Protein 7SQV (pdb70)

Secondary structure (DSSP, 8-state):
-HHHHHHHHHHHHHTTSS-GGG-EEEEE-TTTS--SS-EEEEEEEEEETTEEEEEEEEEEB-TTPPPP--EEEE-SSSEEEE---GGGG--HHHHHHHHHHHHHHHS-GGG-EEEEEEE--B-S---TT-HHHHHHHHHHHHHHHHHHHHHHHHHHHT-----GGGGTTSEEEEEEEE--SS--EE-SSS-EE--SEEEEEEEEEE-TTT--EEEEEEEEEEEEEEEEE-----TTS-PPPEETTEE--TT--EEEEEEEEEEEESS-S---HHHHHHHHHHHHHHHTSSSTTHHHHHHHTTS-SSTT-GGGHHHHH-TT--SPPP-TTS-HHHHHHHHTTTB-S-BEEEEEEESSSTTHHHHTHHHHTS--B-----SSS--B-HHHHHHHHHHHHHTTT-HHHHS-TT---EEEEEEEEEEEEEE-TTSSEEEGGG-SHHHHHHHS-HHHHHHHHHHHH-SSS-HHHHHHHHHHHHHHHHTT--EEEEEEEEEEE-HHHHHHHHHHHHHTT--BEESS---/--TTHHHHS--SS-S----/---S-STTGGG-B----GGGBPPP-/--TT--

Foldseek 3Di:
DQLVLLVVLLQVVLVPDPCNPFKDKFWDDVVPFPDDFTKIKIKGWDDDDHAIEMEIEIEGECAPHDFDAWDWDADPVGIDTFDDGDVVRCDVRVVVRVLVRVQVRQPHPVRHYYDYQAYAYAHDGDDNPPSVLSVLVVLLGVQSRVQVVCVVCCVRVVPDDDAPVVCQPWAKAKEKDADDDDAADAASNGAHDAFRMKMWIKIWDADDPVRDTDIGTWKMWGWAKAKAFAADDPPVVDDADADVNHGAANQAGIEMEIETTDMDTDPDSHDALLNVVVNVLRVVVVCPPPVVRCVSQLVQLLVWADLSHPQLCVCSSPVVDDARDRCNPDDSVVVVVVCRRHYDPDYFYKYKAFPHHSCNSRVVLQVQLQAFFDPDDDDPDTDGDDSVVVVQVSLCRRLVRQLPVLDPPRDGWKHFQQEKAWWWWFADPVGDIHIPVSDGLSSCSSPHDVVLSVLLNCLSDPPPDHRSRSSVSVVVSSCVVVVNGIDTHGMIGMMTTDVSSSVSSNVSNVVSNDDYHYDHDDD/DDDDDPVVVVPDDDDDDPPVDDDDD/DVVCVCVVVDDDDDPDDDD/DVVPPD

Sequence (573 aa):
EQVLNLRRLMEKYLEDTRFKDDFIFVAVDPNQYSVPYPTLVVMSGAKVGDHNHFFGYVLPLVAGLAPLPRREEQGPHGNILVPRTWVDNLNGTFINEVMAAMYAAIGGKSNGTARIAGLAVVTNEITAESAHLATTLLSAADNAIQTAIEIRLGDKLGLPQFNLGMMASDQPISSVQYNTSGMQDSDIVGNPVRSDITVTISNRIRQAMSDYDSQQRLVATTGYIDLTYSPQNPTFNQGPVLVNGYPVPPTVQYQPRYVMTSAYPLELDAFTPNTFVLGLIGTIATLNSGMAWAQSLISNAARGIGPHNPGALAMVLDPEVTAPLDLSTQTNEQIYKFLQQVLYPSLLISIDVPEEGEYSWLLRMIPAAEKIYTGKVEGEVREISEGYKALYRAFDDVTLGCFSKKYQYGLPLVYATGNRIPLGHYNHQDGHRHDIRDMDDLYMMNITNPDTVEAWEDSFDRTDMTMSQRVVARHEIIDRVLSGSWEQTGWAMRYDFDPLALQALIEAAADAGFTIRPENIQHAVRGNMAARARGLGNISGNIYARSDTMRTINRTLSRRISRNTGSGAFNLF

Nearest PDB structures (foldseek):
  7sqv-assembly1_C  TM=1.042E+00  e=4.120E-02  Escherichia phage vB_EcoM_Goslar
  7squ-assembly1_B  TM=1.040E+00  e=6.552E-02  Escherichia phage vB_EcoM_Goslar
  7sqv-assembly1_B  TM=1.056E+00  e=2.662E-01  Escherichia phage vB_EcoM_Goslar
  7squ-assembly1_A  TM=1.006E+00  e=3.663E-01  Escherichia phage vB_EcoM_Goslar
  7sqt-assembly1_A  TM=1.006E+00  e=3.663E-01  Escherichia phage vB_EcoM_Goslar

InterPro domains:
  IPR058043 Chimallin [PF25677] (16-620)

GO terms:
  GO:0030430 host cell cytoplasm (C, EXP)

Organism: Escherichia phage vB_EcoM_Goslar (NCBI:txid2502409)

Solvent-accessible surface area: 27595 Å² total; per-residue (Å²): 154,21,23,104,34,1,80,143,32,1,68,144,75,1,112,109,57,205,32,81,136,60,15,70,20,16,43,1,54,65,147,122,54,76,12,57,12,44,0,0,0,0,0,3,35,23,126,28,75,138,87,47,34,32,6,0,3,0,0,0,5,4,26,87,86,84,113,41,109,123,136,115,70,141,20,105,169,34,86,48,94,14,10,60,8,32,11,34,49,13,84,40,76,3,16,100,42,0,50,49,5,0,37,73,47,23,61,22,144,116,81,4,50,4,106,15,9,0,7,8,15,2,35,58,116,3,60,72,154,25,62,155,32,3,33,33,6,0,8,14,0,1,13,0,0,41,0,20,9,23,100,111,6,13,130,139,70,62,61,74,64,10,35,8,37,31,7,85,94,36,39,4,10,3,44,8,111,61,66,46,71,35,138,42,43,69,63,35,25,36,21,18,19,6,21,14,1,34,0,33,1,6,2,58,29,140,78,113,184,50,99,153,100,64,103,24,126,1,1,3,2,0,0,5,19,22,15,12,40,0,33,39,64,110,113,143,148,104,58,107,31,109,21,86,52,164,102,24,56,122,61,1,50,9,0,0,23,1,0,6,18,33,17,68,12,60,75,14,23,8,4,7,18,10,5,11,1,2,4,5,2,2,0,3,1,3,1,28,17,60,69,8,14,6,54,9,12,20,43,18,0,70,144,6,126,21,57,33,2,2,0,0,4,10,53,48,69,45,118,148,55,122,61,47,88,68,8,55,121,80,75,88,108,79,9,78,114,38,8,88,66,2,12,2,58,9,3,1,6,1,5,5,0,35,27,27,18,48,37,11,28,5,25,66,32,2,18,54,1,68,116,30,83,32,87,119,127,79,87,159,123,131,68,21,6,116,14,0,66,41,6,18,134,15,7,28,79,0,0,99,25,18,0,54,162,89,16,125,104,11,71,46,4,5,62,51,38,33,10,46,10,17,32,8,19,25,125,53,174,67,70,75,103,16,4,5,28,10,12,10,7,19,33,0,14,27,97,32,81,109,108,8,19,87,49,17,14,34,2,45,25,101,127,107,33,71,89,24,42,23,9,36,28,4,34,104,7,6,52,142,40,30,101,40,86,45,97,34,21,2,8,0,21,15,22,3,11,13,20,116,3,5,59,12,2,3,76,0,0,21,89,29,65,8,46,2,95,34,103,76,48,149,219,158,128,90,21,43,90,48,3,57,88,59,18,4,23,102,28,34,41,98,0,47,30,152,112,194,94,3,143,77,7,33,174,77,23,67,24,64,12,38,106,84,134,70,168,85,22,38,133,44,68

Radius of gyration: 25.03 Å; Cα contacts (8 Å, |Δi|>4): 988; chains: 4; bounding box: 60×62×72 Å

B-factor: mean 77.86, std 14.07, range [59.86, 143.79]

Structure (mmCIF, N/CA/C/O backbone):
data_7SQV
#
_entry.id   7SQV
#
_cell.length_a   1.00
_cell.length_b   1.00
_cell.length_c   1.00
_cell.angle_alpha   90.00
_cell.angle_beta   90.00
_cell.angle_gamma   90.00
#
_symmetry.space_group_name_H-M   'P 1'
#
loop_
_entity.id
_entity.type
_entity.pdbx_description
1 polymer Chimallin
2 water water
#
loop_
_atom_site.group_PDB
_atom_site.id
_atom_site.type_symbol
_atom_site.label_atom_id
_atom_site.label_alt_id
_atom_site.label_comp_id
_atom_site.label_asym_id
_atom_site.label_entity_id
_atom_site.label_seq_id
_atom_site.pdbx_PDB_ins_code
_atom_site.Cartn_x
_atom_site.Cartn_y
_atom_site.Cartn_z
_atom_site.occupancy
_atom_site.B_iso_or_equiv
_atom_site.auth_seq_id
_atom_site.auth_comp_id
_atom_site.auth_asym_id
_atom_site.auth_atom_id
_atom_site.pdbx_PDB_model_num
ATOM 1 N N . GLU A 1 67 ? 241.501 210.273 257.722 1.00 83.31 64 GLU A N 1
ATOM 2 C CA . GLU A 1 67 ? 240.842 211.188 258.646 1.00 83.31 64 GLU A CA 1
ATOM 3 C C . GLU A 1 67 ? 239.453 211.563 258.142 1.00 83.31 64 GLU A C 1
ATOM 4 O O . GLU A 1 67 ? 238.761 212.380 258.749 1.00 83.31 64 GLU A O 1
ATOM 10 N N . GLN A 1 68 ? 239.051 210.957 257.024 1.00 77.29 65 GLN A N 1
ATOM 11 C CA . GLN A 1 68 ? 237.754 211.267 256.432 1.00 77.29 65 GLN A CA 1
ATOM 12 C C . GLN A 1 68 ? 236.607 210.670 257.238 1.00 77.29 65 GLN A C 1
ATOM 13 O O . GLN A 1 68 ? 235.547 211.293 257.365 1.00 77.29 65 GLN A O 1
ATOM 19 N N . VAL A 1 69 ? 236.795 209.464 257.778 1.00 73.25 66 VAL A N 1
ATOM 20 C CA . VAL A 1 69 ? 235.733 208.813 258.542 1.00 73.25 66 VAL A CA 1
ATOM 21 C C . VAL A 1 69 ? 235.421 209.602 259.807 1.00 73.25 66 VAL A C 1
ATOM 22 O O . VAL A 1 69 ? 234.251 209.805 260.159 1.00 73.25 66 VAL A O 1
ATOM 26 N N . LEU A 1 70 ? 236.462 210.059 260.507 1.00 74.11 67 LEU A N 1
ATOM 27 C CA . LEU A 1 70 ? 236.263 210.769 261.767 1.00 74.11 67 LEU A CA 1
ATOM 28 C C . LEU A 1 70 ? 235.465 212.050 261.563 1.00 74.11 67 LEU A C 1
ATOM 29 O O . LEU A 1 70 ? 234.532 212.340 262.320 1.00 74.11 67 LEU A O 1
ATOM 34 N N . ASN A 1 71 ? 235.816 212.830 260.538 1.00 75.75 68 ASN A N 1
ATOM 35 C CA . ASN A 1 71 ? 235.128 214.095 260.297 1.00 75.75 68 ASN A CA 1
ATOM 36 C C . ASN A 1 71 ? 233.664 213.869 259.941 1.00 75.75 68 ASN A C 1
ATOM 37 O O . ASN A 1 71 ? 232.774 214.565 260.445 1.00 75.75 68 ASN A O 1
ATOM 42 N N . LEU A 1 72 ? 233.394 212.895 259.068 1.00 71.81 69 LEU A N 1
ATOM 43 C CA . LEU A 1 72 ? 232.017 212.621 258.669 1.00 71.81 69 LEU A CA 1
ATOM 44 C C . LEU A 1 72 ? 231.186 212.133 259.848 1.00 71.81 69 LEU A C 1
ATOM 45 O O . LEU A 1 72 ? 230.042 212.569 260.037 1.00 71.81 69 LEU A O 1
ATOM 50 N N . ARG A 1 73 ? 231.747 211.229 260.656 1.00 75.35 70 ARG A N 1
ATOM 51 C CA . ARG A 1 73 ? 231.027 210.741 261.827 1.00 75.35 70 ARG A CA 1
ATOM 52 C C . ARG A 1 73 ? 230.765 211.867 262.818 1.00 75.35 70 ARG A C 1
ATOM 53 O O . ARG A 1 73 ? 229.673 211.956 263.392 1.00 75.35 70 ARG A O 1
ATOM 61 N N . ARG A 1 74 ? 231.754 212.741 263.028 1.00 78.22 71 ARG A N 1
ATOM 62 C CA . ARG A 1 74 ? 231.570 213.864 263.939 1.00 78.22 71 ARG A CA 1
ATOM 63 C C . ARG A 1 74 ? 230.476 214.801 263.446 1.00 78.22 71 ARG A C 1
ATOM 64 O O . ARG A 1 74 ? 229.641 215.255 264.234 1.00 78.22 71 ARG A O 1
ATOM 72 N N . LEU A 1 75 ? 230.462 215.099 262.144 1.00 75.91 72 LEU A N 1
ATOM 73 C CA . LEU A 1 75 ? 229.424 215.972 261.602 1.00 75.91 72 LEU A CA 1
ATOM 74 C C . LEU A 1 75 ? 228.042 215.345 261.743 1.00 75.91 72 LEU A C 1
ATOM 75 O O . LEU A 1 75 ? 227.079 216.025 262.123 1.00 75.91 72 LEU A O 1
ATOM 80 N N . MET A 1 76 ? 227.924 214.048 261.446 1.00 76.86 73 MET A N 1
ATOM 81 C CA . MET A 1 76 ? 226.628 213.384 261.566 1.00 76.86 73 MET A CA 1
ATOM 82 C C . MET A 1 76 ? 226.141 213.374 263.010 1.00 76.86 73 MET A C 1
ATOM 83 O O . MET A 1 76 ? 224.966 213.656 263.279 1.00 76.86 73 MET A O 1
ATOM 88 N N . GLU A 1 77 ? 227.030 213.058 263.956 1.00 81.32 74 GLU A N 1
ATOM 89 C CA . GLU A 1 77 ? 226.634 213.048 265.361 1.00 81.32 74 GLU A CA 1
ATOM 90 C C . GLU A 1 77 ? 226.278 214.448 265.848 1.00 81.32 74 GLU A C 1
ATOM 91 O O . GLU A 1 77 ? 225.338 214.614 266.634 1.00 81.32 74 GLU A O 1
ATOM 97 N N . LYS A 1 78 ? 227.014 215.466 265.396 1.00 83.24 75 LYS A N 1
ATOM 98 C CA . LYS A 1 78 ? 226.693 216.836 265.776 1.00 83.24 75 LYS A CA 1
ATOM 99 C C . LYS A 1 78 ? 225.319 217.241 265.258 1.00 83.24 75 LYS A C 1
ATOM 100 O O . LYS A 1 78 ? 224.550 217.901 265.966 1.00 83.24 75 LYS A O 1
ATOM 106 N N . TYR A 1 79 ? 224.994 216.855 264.022 1.00 83.49 76 TYR A N 1
ATOM 107 C CA . TYR A 1 79 ? 223.669 217.156 263.488 1.00 83.49 76 TYR A CA 1
ATOM 108 C C . TYR A 1 79 ? 222.580 216.416 264.257 1.00 83.49 76 TYR A C 1
ATOM 109 O O . TYR A 1 79 ? 221.510 216.974 264.523 1.00 83.49 76 TYR A O 1
ATOM 118 N N . LEU A 1 80 ? 222.829 215.154 264.614 1.00 86.60 77 LEU A N 1
ATOM 119 C CA . LEU A 1 80 ? 221.805 214.349 265.270 1.00 86.60 77 LEU A CA 1
ATOM 120 C C . LEU A 1 80 ? 221.655 214.653 266.757 1.00 86.60 77 LEU A C 1
ATOM 121 O O . LEU A 1 80 ? 220.643 214.267 267.351 1.00 86.60 77 LEU A O 1
ATOM 126 N N . GLU A 1 81 ? 222.631 215.328 267.369 1.00 95.19 78 GLU A N 1
ATOM 127 C CA . GLU A 1 81 ? 222.605 215.525 268.815 1.00 95.19 78 GLU A CA 1
ATOM 128 C C . GLU A 1 81 ? 221.453 216.407 269.284 1.00 95.19 78 GLU A C 1
ATOM 129 O O . GLU A 1 81 ? 221.104 216.363 270.469 1.00 95.19 78 GLU A O 1
ATOM 135 N N . ASP A 1 82 ? 220.854 217.203 268.398 1.00 98.24 79 ASP A N 1
ATOM 136 C CA . ASP A 1 82 ? 219.801 218.124 268.809 1.00 98.24 79 ASP A CA 1
ATOM 137 C C . ASP A 1 82 ? 218.395 217.618 268.520 1.00 98.24 79 ASP A C 1
ATOM 138 O O . ASP A 1 82 ? 217.441 218.118 269.126 1.00 98.24 79 ASP A O 1
ATOM 143 N N . THR A 1 83 ? 218.239 216.649 267.623 1.00 98.32 80 THR A N 1
ATOM 144 C CA . THR A 1 83 ? 216.921 216.123 267.293 1.00 98.32 80 THR A CA 1
ATOM 145 C C . THR A 1 83 ? 216.508 215.081 268.333 1.00 98.32 80 THR A C 1
ATOM 146 O O . THR A 1 83 ? 217.166 214.891 269.359 1.00 98.32 80 THR A O 1
ATOM 150 N N . ARG A 1 84 ? 215.399 214.391 268.073 1.00 99.02 81 ARG A N 1
ATOM 151 C CA . ARG A 1 84 ? 214.888 213.358 268.962 1.00 99.02 81 ARG A CA 1
ATOM 152 C C . ARG A 1 84 ? 215.223 211.951 268.483 1.00 99.02 81 ARG A C 1
ATOM 153 O O . ARG A 1 84 ? 214.669 210.980 269.008 1.00 99.02 81 ARG A O 1
ATOM 161 N N . PHE A 1 85 ? 216.110 211.820 267.501 1.00 93.78 82 PHE A N 1
ATOM 162 C CA . PHE A 1 85 ? 216.512 210.531 266.951 1.00 93.78 82 PHE A CA 1
ATOM 163 C C . PHE A 1 85 ? 217.971 210.236 267.276 1.00 93.78 82 PHE A C 1
ATOM 164 O O . PHE A 1 85 ? 218.709 209.674 266.463 1.00 93.78 82 PHE A O 1
ATOM 172 N N . LYS A 1 86 ? 218.403 210.623 268.478 1.00 93.19 83 LYS A N 1
ATOM 173 C CA . LYS A 1 86 ? 219.794 210.424 268.873 1.00 93.19 83 LYS A CA 1
ATOM 174 C C . LYS A 1 86 ? 220.139 208.944 268.988 1.00 93.19 83 LYS A C 1
ATOM 175 O O . LYS A 1 86 ? 221.230 208.523 268.588 1.00 93.19 83 LYS A O 1
ATOM 181 N N . ASP A 1 87 ? 219.226 208.140 269.530 1.00 94.38 84 ASP A N 1
ATOM 182 C CA . ASP A 1 87 ? 219.484 206.733 269.802 1.00 94.38 84 ASP A CA 1
ATOM 183 C C . ASP A 1 87 ? 218.996 205.812 268.691 1.00 94.38 84 ASP A C 1
ATOM 184 O O . ASP A 1 87 ? 219.061 204.589 268.844 1.00 94.38 84 ASP A O 1
ATOM 189 N N . ASP A 1 88 ? 218.512 206.366 267.582 1.00 88.63 85 ASP A N 1
ATOM 190 C CA . ASP A 1 88 ? 217.971 205.561 266.495 1.00 88.63 85 ASP A CA 1
ATOM 191 C C . ASP A 1 88 ? 219.019 205.134 265.475 1.00 88.63 85 ASP A C 1
ATOM 192 O O . ASP A 1 88 ? 218.704 204.329 264.592 1.00 88.63 85 ASP A O 1
ATOM 197 N N . PHE A 1 89 ? 220.245 205.641 265.569 1.00 77.44 86 PHE A N 1
ATOM 198 C CA . PHE A 1 89 ? 221.285 205.346 264.595 1.00 77.44 86 PHE A CA 1
ATOM 199 C C . PHE A 1 89 ? 222.540 204.832 265.288 1.00 77.44 86 PHE A C 1
ATOM 200 O O . PHE A 1 89 ? 222.867 205.240 266.406 1.00 77.44 86 PHE A O 1
ATOM 208 N N . ILE A 1 90 ? 223.238 203.925 264.606 1.00 71.05 87 ILE A N 1
ATOM 209 C CA . ILE A 1 90 ? 224.506 203.374 265.069 1.00 71.05 87 ILE A CA 1
ATOM 210 C C . ILE A 1 90 ? 225.527 203.542 263.954 1.00 71.05 87 ILE A C 1
ATOM 211 O O . ILE A 1 90 ? 225.247 203.213 262.796 1.00 71.05 87 ILE A O 1
ATOM 216 N N . PHE A 1 91 ? 226.706 204.051 264.299 1.00 67.96 88 PHE A N 1
ATOM 217 C CA . PHE A 1 91 ? 227.773 204.297 263.338 1.00 67.96 88 PHE A CA 1
ATOM 218 C C . PHE A 1 91 ? 228.910 203.313 263.572 1.00 67.96 88 PHE A C 1
ATOM 219 O O . PHE A 1 91 ? 229.410 203.191 264.695 1.00 67.96 88 PHE A O 1
ATOM 227 N N . VAL A 1 92 ? 229.315 202.620 262.511 1.00 68.92 89 VAL A N 1
ATOM 228 C CA . VAL A 1 92 ? 230.375 201.620 262.566 1.00 68.92 89 VAL A CA 1
ATOM 229 C C . VAL A 1 92 ? 231.499 202.063 261.641 1.00 68.92 89 VAL A C 1
ATOM 230 O O . VAL A 1 92 ? 231.259 202.366 260.466 1.00 68.92 89 VAL A O 1
ATOM 234 N N . ALA A 1 93 ? 232.718 202.100 262.168 1.00 70.01 90 ALA A N 1
ATOM 235 C CA . ALA A 1 93 ? 233.892 202.501 261.405 1.00 70.01 90 ALA A CA 1
ATOM 236 C C . ALA A 1 93 ? 234.722 201.274 261.057 1.00 70.01 90 ALA A C 1
ATOM 237 O O . ALA A 1 93 ? 235.111 200.509 261.946 1.00 70.01 90 ALA A O 1
ATOM 239 N N . VAL A 1 94 ? 234.989 201.089 259.767 1.00 72.46 91 VAL A N 1
ATOM 240 C CA . VAL A 1 94 ? 235.789 199.975 259.269 1.00 72.46 91 VAL A CA 1
ATOM 241 C C . VAL A 1 94 ? 237.010 200.554 258.570 1.00 72.46 91 VAL A C 1
ATOM 242 O O . VAL A 1 94 ? 236.876 201.366 257.646 1.00 72.46 91 VAL A O 1
ATOM 246 N N . ASP A 1 95 ? 238.195 200.139 259.006 1.00 82.18 92 ASP A N 1
ATOM 247 C CA . ASP A 1 95 ? 239.444 200.613 258.436 1.00 82.18 92 ASP A CA 1
ATOM 248 C C . ASP A 1 95 ? 240.357 199.436 258.126 1.00 82.18 92 ASP A C 1
ATOM 249 O O . ASP A 1 95 ? 240.269 198.389 258.774 1.00 82.18 92 ASP A O 1
ATOM 254 N N . PRO A 1 96 ? 241.240 199.580 257.133 1.00 79.95 93 PRO A N 1
ATOM 255 C CA . PRO A 1 96 ? 242.081 198.442 256.724 1.00 79.95 93 PRO A CA 1
ATOM 256 C C . PRO A 1 96 ? 243.026 197.941 257.804 1.00 79.95 93 PRO A C 1
ATOM 257 O O . PRO A 1 96 ? 243.526 196.815 257.687 1.00 79.95 93 PRO A O 1
ATOM 261 N N . ASN A 1 97 ? 243.295 198.732 258.845 1.00 85.21 94 ASN A N 1
ATOM 262 C CA . ASN A 1 97 ? 244.254 198.317 259.863 1.00 85.21 94 ASN A CA 1
ATOM 263 C C . ASN A 1 97 ? 243.763 197.136 260.691 1.00 85.21 94 ASN A C 1
ATOM 264 O O . ASN A 1 97 ? 244.576 196.484 261.354 1.00 85.21 94 ASN A O 1
ATOM 269 N N . GLN A 1 98 ? 242.461 196.844 260.674 1.00 83.74 95 GLN A N 1
ATOM 270 C CA . GLN A 1 98 ? 241.920 195.717 261.421 1.00 83.74 95 GLN A CA 1
ATOM 271 C C . GLN A 1 98 ? 240.971 194.837 260.620 1.00 83.74 95 GLN A C 1
ATOM 272 O O . GLN A 1 98 ? 240.651 193.736 261.081 1.00 83.74 95 GLN A O 1
ATOM 278 N N . TYR A 1 99 ? 240.513 195.276 259.450 1.00 78.60 96 TYR A N 1
ATOM 279 C CA . TYR A 1 99 ? 239.646 194.480 258.595 1.00 78.60 96 TYR A CA 1
ATOM 280 C C . TYR A 1 99 ? 240.211 194.454 257.183 1.00 78.60 96 TYR A C 1
ATOM 281 O O . TYR A 1 99 ? 240.915 195.376 256.762 1.00 78.60 96 TYR A O 1
ATOM 290 N N . SER A 1 100 ? 239.897 193.384 256.453 1.00 72.74 97 SER A N 1
ATOM 291 C CA . SER A 1 100 ? 240.386 193.204 255.086 1.00 72.74 97 SER A CA 1
ATOM 292 C C . SER A 1 100 ? 239.479 193.979 254.135 1.00 72.74 97 SER A C 1
ATOM 293 O O . SER A 1 100 ? 238.608 193.429 253.456 1.00 72.74 97 SER A O 1
ATOM 296 N N . VAL A 1 101 ? 239.696 195.290 254.088 1.00 68.45 98 VAL A N 1
ATOM 297 C CA . VAL A 1 101 ? 238.943 196.173 253.201 1.00 68.45 98 VAL A CA 1
ATOM 298 C C . VAL A 1 101 ? 239.933 197.020 252.409 1.00 68.45 98 VAL A C 1
ATOM 299 O O . VAL A 1 101 ? 241.036 197.302 252.900 1.00 68.45 98 VAL A O 1
ATOM 303 N N . PRO A 1 102 ? 239.595 197.443 251.188 1.00 64.13 99 PRO A N 1
ATOM 304 C CA . PRO A 1 102 ? 240.550 198.229 250.396 1.00 64.13 99 PRO A CA 1
ATOM 305 C C . PRO A 1 102 ? 240.527 199.715 250.723 1.00 64.13 99 PRO A C 1
ATOM 306 O O . PRO A 1 102 ? 241.537 200.404 250.552 1.00 64.13 99 PRO A O 1
ATOM 310 N N . TYR A 1 103 ? 239.394 200.218 251.191 1.00 63.32 100 TYR A N 1
ATOM 311 C CA . TYR A 1 103 ? 239.211 201.629 251.488 1.00 63.32 100 TYR A CA 1
ATOM 312 C C . TYR A 1 103 ? 238.599 201.792 252.868 1.00 63.32 100 TYR A C 1
ATOM 313 O O . TYR A 1 103 ? 237.929 200.884 253.371 1.00 63.32 100 TYR A O 1
ATOM 322 N N . PRO A 1 104 ? 238.819 202.937 253.515 1.00 62.91 101 PRO A N 1
ATOM 323 C CA . PRO A 1 104 ? 238.099 203.224 254.764 1.00 62.91 101 PRO A CA 1
ATOM 324 C C . PRO A 1 104 ? 236.628 203.492 254.481 1.00 62.91 101 PRO A C 1
ATOM 325 O O . PRO A 1 104 ? 236.287 204.268 253.586 1.00 62.91 101 PRO A O 1
ATOM 329 N N . THR A 1 105 ? 235.756 202.844 255.251 1.00 66.21 102 THR A N 1
ATOM 330 C CA . THR A 1 105 ? 234.318 202.950 255.054 1.00 66.21 102 THR A CA 1
ATOM 331 C C . THR A 1 105 ? 233.628 203.254 256.376 1.00 66.21 102 THR A C 1
ATOM 332 O O . THR A 1 105 ? 234.135 202.943 257.457 1.00 66.21 102 THR A O 1
ATOM 336 N N . LEU A 1 106 ? 232.454 203.871 256.270 1.00 64.42 103 LEU A N 1
ATOM 337 C CA . LEU A 1 106 ? 231.588 204.141 257.407 1.00 64.42 103 LEU A CA 1
ATOM 338 C C . LEU A 1 106 ? 230.223 203.529 257.136 1.00 64.42 103 LEU A C 1
ATOM 339 O O . LEU A 1 106 ? 229.705 203.619 256.019 1.00 64.42 103 LEU A O 1
ATOM 344 N N . VAL A 1 107 ? 229.643 202.904 258.157 1.00 65.91 104 VAL A N 1
ATOM 345 C CA . VAL A 1 107 ? 228.371 202.202 258.037 1.00 65.91 104 VAL A CA 1
ATOM 346 C C . VAL A 1 107 ? 227.360 202.863 258.962 1.00 65.91 104 VAL A C 1
ATOM 347 O O . VAL A 1 107 ? 227.640 203.071 260.149 1.00 65.91 104 VAL A O 1
ATOM 351 N N . VAL A 1 108 ? 226.190 203.188 258.420 1.00 67.64 105 VAL A N 1
ATOM 352 C CA . VAL A 1 108 ? 225.084 203.758 259.182 1.00 67.64 105 VAL A CA 1
ATOM 353 C C . VAL A 1 108 ? 224.028 202.674 259.338 1.00 67.64 105 VAL A C 1
ATOM 354 O O . VAL A 1 108 ? 223.519 202.144 258.342 1.00 67.64 105 VAL A O 1
ATOM 358 N N . MET A 1 109 ? 223.693 202.347 260.583 1.00 73.12 106 MET A N 1
ATOM 359 C CA . MET A 1 109 ? 222.803 201.238 260.885 1.00 73.12 106 MET A CA 1
ATOM 360 C C . MET A 1 109 ? 221.550 201.727 261.598 1.00 73.12 106 MET A C 1
ATOM 361 O O . MET A 1 109 ? 221.577 202.717 262.336 1.00 73.12 106 MET A O 1
ATOM 366 N N . SER A 1 110 ? 220.452 201.013 261.366 1.00 75.93 107 SER A N 1
ATOM 367 C CA . SER A 1 110 ? 219.196 201.249 262.060 1.00 75.93 107 SER A CA 1
ATOM 368 C C . SER A 1 110 ? 218.470 199.918 262.184 1.00 75.93 107 SER A C 1
ATOM 369 O O . SER A 1 110 ? 218.722 198.982 261.422 1.00 75.93 107 SER A O 1
ATOM 372 N N . GLY A 1 111 ? 217.558 199.840 263.157 1.00 82.19 108 GLY A N 1
ATOM 373 C CA . GLY A 1 111 ? 216.911 198.592 263.486 1.00 82.19 108 GLY A CA 1
ATOM 374 C C . GLY A 1 111 ? 215.398 198.719 263.521 1.00 82.19 108 GLY A C 1
ATOM 375 O O . GLY A 1 111 ? 214.837 199.817 263.550 1.00 82.19 108 GLY A O 1
ATOM 376 N N . ALA A 1 112 ? 214.749 197.556 263.517 1.00 84.96 109 ALA A N 1
ATOM 377 C CA . ALA A 1 112 ? 213.304 197.449 263.639 1.00 84.96 109 ALA A CA 1
ATOM 378 C C . ALA A 1 112 ? 212.986 196.119 264.304 1.00 84.96 109 ALA A C 1
ATOM 379 O O . ALA A 1 112 ? 213.666 195.120 264.058 1.00 84.96 109 ALA A O 1
ATOM 381 N N . LYS A 1 113 ? 211.955 196.109 265.144 1.00 92.66 110 LYS A N 1
ATOM 382 C CA . LYS A 1 113 ? 211.612 194.941 265.943 1.00 92.66 110 LYS A CA 1
ATOM 383 C C . LYS A 1 113 ? 210.220 194.447 265.576 1.00 92.66 110 LYS A C 1
ATOM 384 O O . LYS A 1 113 ? 209.254 195.217 265.609 1.00 92.66 110 LYS A O 1
ATOM 390 N N . VAL A 1 114 ? 210.126 193.167 265.227 1.00 97.95 111 VAL A N 1
ATOM 391 C CA . VAL A 1 114 ? 208.855 192.488 265.009 1.00 97.95 111 VAL A CA 1
ATOM 392 C C . VAL A 1 114 ? 208.801 191.283 265.938 1.00 97.95 111 VAL A C 1
ATOM 393 O O . VAL A 1 114 ? 209.729 190.466 265.959 1.00 97.95 111 VAL A O 1
ATOM 397 N N . GLY A 1 115 ? 207.723 191.181 266.710 1.00 102.77 112 GLY A N 1
ATOM 398 C CA . GLY A 1 115 ? 207.648 190.133 267.715 1.00 102.77 112 GLY A CA 1
ATOM 399 C C . GLY A 1 115 ? 208.755 190.297 268.738 1.00 102.77 112 GLY A C 1
ATOM 400 O O . GLY A 1 115 ? 208.921 191.362 269.343 1.00 102.77 112 GLY A O 1
ATOM 401 N N . ASP A 1 116 ? 209.528 189.230 268.939 1.00 106.16 113 ASP A N 1
ATOM 402 C CA . ASP A 1 116 ? 210.669 189.250 269.845 1.00 106.16 113 ASP A CA 1
ATOM 403 C C . ASP A 1 116 ? 212.001 189.257 269.107 1.00 106.16 113 ASP A C 1
ATOM 404 O O . ASP A 1 116 ? 213.049 189.078 269.737 1.00 106.16 113 ASP A O 1
ATOM 409 N N . HIS A 1 117 ? 211.990 189.460 267.793 1.00 98.06 114 HIS A N 1
ATOM 410 C CA . HIS A 1 117 ? 213.196 189.438 266.980 1.00 98.06 114 HIS A CA 1
ATOM 411 C C . HIS A 1 117 ? 213.559 190.846 266.526 1.00 98.06 114 HIS A C 1
ATOM 412 O O . HIS A 1 117 ? 212.692 191.706 266.355 1.00 98.06 114 HIS A O 1
ATOM 419 N N . ASN A 1 118 ? 214.856 191.069 266.333 1.00 89.57 115 ASN A N 1
ATOM 420 C CA . ASN A 1 118 ? 215.383 192.349 265.884 1.00 89.57 115 ASN A CA 1
ATOM 421 C C . ASN A 1 118 ? 215.993 192.200 264.496 1.00 89.57 115 ASN A C 1
ATOM 422 O O . ASN A 1 118 ? 216.677 191.212 264.210 1.00 89.57 115 ASN A O 1
ATOM 427 N N . HIS A 1 119 ? 215.740 193.185 263.638 1.00 84.74 116 HIS A N 1
ATOM 428 C CA . HIS A 1 119 ? 216.275 193.217 262.284 1.00 84.74 116 HIS A CA 1
ATOM 429 C C . HIS A 1 119 ? 217.031 194.521 262.083 1.00 84.74 116 HIS A C 1
ATOM 430 O O . HIS A 1 119 ? 216.517 195.596 262.408 1.00 84.74 116 HIS A O 1
ATOM 437 N N . PHE A 1 120 ? 218.245 194.426 261.547 1.00 77.71 117 PHE A N 1
ATOM 438 C CA . PHE A 1 120 ? 219.115 195.578 261.360 1.00 77.71 117 PHE A CA 1
ATOM 439 C C . PHE A 1 120 ? 219.474 195.728 259.889 1.00 77.71 117 PHE A C 1
ATOM 440 O O . PHE A 1 120 ? 219.669 194.735 259.182 1.00 77.71 117 PHE A O 1
ATOM 448 N N . PHE A 1 121 ? 219.559 196.976 259.434 1.00 73.16 118 PHE A N 1
ATOM 449 C CA . PHE A 1 121 ? 219.922 197.299 258.062 1.00 73.16 118 PHE A CA 1
ATOM 450 C C . PHE A 1 121 ? 221.011 198.360 258.069 1.00 73.16 118 PHE A C 1
ATOM 451 O O . PHE A 1 121 ? 221.007 199.258 258.917 1.00 73.16 118 PHE A O 1
ATOM 459 N N . GLY A 1 122 ? 221.939 198.257 257.126 1.00 67.20 119 GLY A N 1
ATOM 460 C CA . GLY A 1 122 ? 223.085 199.143 257.091 1.00 67.20 119 GLY A CA 1
ATOM 461 C C . GLY A 1 122 ? 223.289 199.768 255.727 1.00 67.20 119 GLY A C 1
ATOM 462 O O . GLY A 1 122 ? 222.881 199.226 254.700 1.00 67.20 119 GLY A O 1
ATOM 463 N N . TYR A 1 123 ? 223.938 200.930 255.736 1.00 65.87 120 TYR A N 1
ATOM 464 C CA . TYR A 1 123 ? 224.286 201.669 254.530 1.00 65.87 120 TYR A CA 1
ATOM 465 C C . TYR A 1 123 ? 225.790 201.900 254.521 1.00 65.87 120 TYR A C 1
ATOM 466 O O . TYR A 1 123 ? 226.342 202.438 255.486 1.00 65.87 120 TYR A O 1
ATOM 475 N N . VAL A 1 124 ? 226.447 201.501 253.435 1.00 62.72 121 VAL A N 1
ATOM 476 C CA . VAL A 1 124 ? 227.904 201.511 253.343 1.00 62.72 121 VAL A CA 1
ATOM 477 C C . VAL A 1 124 ? 228.343 202.721 252.530 1.00 62.72 121 VAL A C 1
ATOM 478 O O . VAL A 1 124 ? 227.807 202.978 251.444 1.00 62.72 121 VAL A O 1
ATOM 482 N N . LEU A 1 125 ? 229.317 203.465 253.054 1.00 61.10 122 LEU A N 1
ATOM 483 C CA . LEU A 1 125 ? 229.840 204.666 252.402 1.00 61.10 122 LEU A CA 1
ATOM 484 C C . LEU A 1 125 ? 231.363 204.617 252.383 1.00 61.10 122 LEU A C 1
ATOM 485 O O . LEU A 1 125 ? 232.023 205.179 253.268 1.00 61.10 122 LEU A O 1
ATOM 490 N N . PRO A 1 126 ? 231.957 203.951 251.394 1.00 60.62 123 PRO A N 1
ATOM 491 C CA . PRO A 1 126 ? 233.418 203.991 251.260 1.00 60.62 123 PRO A CA 1
ATOM 492 C C . PRO A 1 126 ? 233.894 205.362 250.803 1.00 60.62 123 PRO A C 1
ATOM 493 O O . PRO A 1 126 ? 233.263 206.013 249.967 1.00 60.62 123 PRO A O 1
ATOM 497 N N . LEU A 1 127 ? 235.021 205.795 251.362 1.00 61.51 124 LEU A N 1
ATOM 498 C CA . LEU A 1 127 ? 235.617 207.089 251.048 1.00 61.51 124 LEU A CA 1
ATOM 499 C C . LEU A 1 127 ? 236.972 206.853 250.396 1.00 61.51 124 LEU A C 1
ATOM 500 O O . LEU A 1 127 ? 237.854 206.234 250.999 1.00 61.51 124 LEU A O 1
ATOM 505 N N . VAL A 1 128 ? 237.136 207.351 249.169 1.00 62.87 125 VAL A N 1
ATOM 506 C CA . VAL A 1 128 ? 238.322 207.090 248.367 1.00 62.87 125 VAL A CA 1
ATOM 507 C C . VAL A 1 128 ? 239.059 208.369 247.990 1.00 62.87 125 VAL A C 1
ATOM 508 O O . VAL A 1 128 ? 239.958 208.334 247.150 1.00 62.87 125 VAL A O 1
ATOM 512 N N . ALA A 1 129 ? 238.698 209.500 248.590 1.00 68.12 126 ALA A N 1
ATOM 513 C CA . ALA A 1 129 ? 239.355 210.758 248.263 1.00 68.12 126 ALA A CA 1
ATOM 514 C C . ALA A 1 129 ? 240.792 210.755 248.769 1.00 68.12 126 ALA A C 1
ATOM 515 O O . ALA A 1 129 ? 241.051 210.448 249.937 1.00 68.12 126 ALA A O 1
ATOM 517 N N . GLY A 1 130 ? 241.728 211.100 247.886 1.00 66.09 127 GLY A N 1
ATOM 518 C CA . GLY A 1 130 ? 243.131 211.169 248.235 1.00 66.09 127 GLY A CA 1
ATOM 519 C C . GLY A 1 130 ? 243.947 209.941 247.899 1.00 66.09 127 GLY A C 1
ATOM 520 O O . GLY A 1 130 ? 245.150 209.924 248.187 1.00 66.09 127 GLY A O 1
ATOM 521 N N . LEU A 1 131 ? 243.343 208.919 247.303 1.00 63.81 128 LEU A N 1
ATOM 522 C CA . LEU A 1 131 ? 244.037 207.685 246.969 1.00 63.81 128 LEU A CA 1
ATOM 523 C C . LEU A 1 131 ? 244.401 207.653 245.488 1.00 63.81 128 LEU A C 1
ATOM 524 O O . LEU A 1 131 ? 243.804 208.343 244.659 1.00 63.81 128 LEU A O 1
ATOM 529 N N . ALA A 1 132 ? 245.398 206.834 245.169 1.00 63.21 129 ALA A N 1
ATOM 530 C CA . ALA A 1 132 ? 245.837 206.701 243.789 1.00 63.21 129 ALA A CA 1
ATOM 531 C C . ALA A 1 132 ? 244.806 205.916 242.979 1.00 63.21 129 ALA A C 1
ATOM 532 O O . ALA A 1 132 ? 244.156 205.011 243.511 1.00 63.21 129 ALA A O 1
ATOM 534 N N . PRO A 1 133 ? 244.630 206.239 241.700 1.00 63.06 130 PRO A N 1
ATOM 535 C CA . PRO A 1 133 ? 243.681 205.488 240.872 1.00 63.06 130 PRO A CA 1
ATOM 536 C C . PRO A 1 133 ? 244.160 204.067 240.617 1.00 63.06 130 PRO A C 1
ATOM 537 O O . PRO A 1 133 ? 245.353 203.759 240.663 1.00 63.06 130 PRO A O 1
ATOM 541 N N . LEU A 1 134 ? 243.194 203.192 240.346 1.00 61.07 131 LEU A N 1
ATOM 542 C CA . LEU A 1 134 ? 243.496 201.791 240.109 1.00 61.07 131 LEU A CA 1
ATOM 543 C C . LEU A 1 134 ? 244.247 201.617 238.789 1.00 61.07 131 LEU A C 1
ATOM 544 O O . LEU A 1 134 ? 244.008 202.351 237.826 1.00 61.07 131 LEU A O 1
ATOM 549 N N . PRO A 1 135 ? 245.156 200.653 238.719 1.00 62.21 132 PRO A N 1
ATOM 550 C CA . PRO A 1 135 ? 245.875 200.380 237.472 1.00 62.21 132 PRO A CA 1
ATOM 551 C C . PRO A 1 135 ? 245.043 199.490 236.553 1.00 62.21 132 PRO A C 1
ATOM 552 O O . PRO A 1 135 ? 243.961 199.025 236.904 1.00 62.21 132 PRO A O 1
ATOM 556 N N . ARG A 1 136 ? 245.571 199.261 235.355 1.00 69.03 133 ARG A N 1
ATOM 557 C CA . ARG A 1 136 ? 244.901 198.436 234.362 1.00 69.03 133 ARG A CA 1
ATOM 558 C C . ARG A 1 136 ? 245.203 196.961 234.597 1.00 69.03 133 ARG A C 1
ATOM 559 O O . ARG A 1 136 ? 246.276 196.593 235.083 1.00 69.03 133 ARG A O 1
ATOM 567 N N . ARG A 1 137 ? 244.239 196.115 234.244 1.00 76.71 134 ARG A N 1
ATOM 568 C CA . ARG A 1 137 ? 244.342 194.675 234.425 1.00 76.71 134 ARG A CA 1
ATOM 569 C C . ARG A 1 137 ? 244.485 193.987 233.074 1.00 76.71 134 ARG A C 1
ATOM 570 O O . ARG A 1 137 ? 243.783 194.324 232.116 1.00 76.71 134 ARG A O 1
ATOM 578 N N . GLU A 1 138 ? 245.399 193.022 233.005 1.00 89.38 135 GLU A N 1
ATOM 579 C CA . GLU A 1 138 ? 245.631 192.256 231.789 1.00 89.38 135 GLU A CA 1
ATOM 580 C C . GLU A 1 138 ? 244.679 191.068 231.740 1.00 89.38 135 GLU A C 1
ATOM 581 O O . GLU A 1 138 ? 244.576 190.306 232.706 1.00 89.38 135 GLU A O 1
ATOM 587 N N . GLU A 1 139 ? 243.987 190.915 230.617 1.00 96.43 136 GLU A N 1
ATOM 588 C CA . GLU A 1 139 ? 243.011 189.852 230.420 1.00 96.43 136 GLU A CA 1
ATOM 589 C C . GLU A 1 139 ? 243.423 188.985 229.233 1.00 96.43 136 GLU A C 1
ATOM 590 O O . GLU A 1 139 ? 244.443 189.221 228.582 1.00 96.43 136 GLU A O 1
ATOM 596 N N . GLN A 1 140 ? 242.609 187.969 228.958 1.00 104.11 137 GLN A N 1
ATOM 597 C CA . GLN A 1 140 ? 242.849 187.030 227.871 1.00 104.11 137 GLN A CA 1
ATOM 598 C C . GLN A 1 140 ? 241.834 187.267 226.762 1.00 104.11 137 GLN A C 1
ATOM 599 O O . GLN A 1 140 ? 240.628 187.334 227.022 1.00 104.11 137 GLN A O 1
ATOM 605 N N . GLY A 1 141 ? 242.324 187.393 225.531 1.00 109.26 138 GLY A N 1
ATOM 606 C CA . GLY A 1 141 ? 241.468 187.612 224.391 1.00 109.26 138 GLY A CA 1
ATOM 607 C C . GLY A 1 141 ? 241.650 186.553 223.324 1.00 109.26 138 GLY A C 1
ATOM 608 O O . GLY A 1 141 ? 242.564 185.724 223.388 1.00 109.26 138 GLY A O 1
ATOM 609 N N . PRO A 1 142 ? 240.766 186.553 222.321 1.00 111.12 139 PRO A N 1
ATOM 610 C CA . PRO A 1 142 ? 240.897 185.563 221.237 1.00 111.12 139 PRO A CA 1
ATOM 611 C C . PRO A 1 142 ? 242.207 185.671 220.476 1.00 111.12 139 PRO A C 1
ATOM 612 O O . PRO A 1 142 ? 242.737 184.651 220.017 1.00 111.12 139 PRO A O 1
ATOM 616 N N . HIS A 1 143 ? 242.745 186.881 220.324 1.00 113.29 140 HIS A N 1
ATOM 617 C CA . HIS A 1 143 ? 244.007 187.069 219.618 1.00 113.29 140 HIS A CA 1
ATOM 618 C C . HIS A 1 143 ? 245.202 187.076 220.563 1.00 113.29 140 HIS A C 1
ATOM 619 O O . HIS A 1 143 ? 246.252 186.512 220.236 1.00 113.29 140 HIS A O 1
ATOM 626 N N . GLY A 1 144 ? 245.066 187.702 221.729 1.00 106.54 141 GLY A N 1
ATOM 627 C CA . GLY A 1 144 ? 246.167 187.799 222.667 1.00 106.54 141 GLY A CA 1
ATOM 628 C C . GLY A 1 144 ? 245.764 188.374 224.009 1.00 106.54 141 GLY A C 1
ATOM 629 O O . GLY A 1 144 ? 244.717 188.016 224.556 1.00 106.54 141 GLY A O 1
ATOM 630 N N . ASN A 1 145 ? 246.589 189.265 224.550 1.00 95.95 142 ASN A N 1
ATOM 631 C CA . ASN A 1 145 ? 246.346 189.881 225.846 1.00 95.95 142 ASN A CA 1
ATOM 632 C C . ASN A 1 145 ? 246.004 191.354 225.666 1.00 95.95 142 ASN A C 1
ATOM 633 O O . ASN A 1 145 ? 246.604 192.045 224.837 1.00 95.95 142 ASN A O 1
ATOM 638 N N . ILE A 1 146 ? 245.034 191.828 226.449 1.00 84.70 143 ILE A N 1
ATOM 639 C CA . ILE A 1 146 ? 244.596 193.214 226.406 1.00 84.70 143 ILE A CA 1
ATOM 640 C C . ILE A 1 146 ? 244.566 193.766 227.824 1.00 84.70 143 ILE A C 1
ATOM 641 O O . ILE A 1 146 ? 244.448 193.027 228.804 1.00 84.70 143 ILE A O 1
ATOM 646 N N . LEU A 1 147 ? 244.675 195.087 227.922 1.00 74.22 144 LEU A N 1
ATOM 647 C CA . LEU A 1 147 ? 244.630 195.799 229.193 1.00 74.22 144 LEU A CA 1
ATOM 648 C C . LEU A 1 147 ? 243.293 196.520 229.297 1.00 74.22 144 LEU A C 1
ATOM 649 O O . LEU A 1 147 ? 242.954 197.331 228.429 1.00 74.22 144 LEU A O 1
ATOM 654 N N . VAL A 1 148 ? 242.546 196.228 230.350 1.00 70.85 145 VAL A N 1
ATOM 655 C CA . VAL A 1 148 ? 241.189 196.738 230.538 1.00 70.85 145 VAL A CA 1
ATOM 656 C C . VAL A 1 148 ? 241.212 197.752 231.674 1.00 70.85 145 VAL A C 1
ATOM 657 O O . VAL A 1 148 ? 241.761 197.457 232.741 1.00 70.85 145 VAL A O 1
ATOM 661 N N . PRO A 1 149 ? 240.640 198.941 231.492 1.00 67.00 146 PRO A N 1
ATOM 662 C CA . PRO A 1 149 ? 240.609 199.920 232.585 1.00 67.00 146 PRO A CA 1
ATOM 663 C C . PRO A 1 149 ? 239.704 199.470 233.721 1.00 67.00 146 PRO A C 1
ATOM 664 O O . PRO A 1 149 ? 238.746 198.718 233.527 1.00 67.00 146 PRO A O 1
ATOM 668 N N . ARG A 1 150 ? 240.024 199.945 234.924 1.00 65.60 147 ARG A N 1
ATOM 669 C CA . ARG A 1 150 ? 239.257 199.643 236.123 1.00 65.60 147 ARG A CA 1
ATOM 670 C C . ARG A 1 150 ? 239.001 200.926 236.902 1.00 65.60 147 ARG A C 1
ATOM 671 O O . ARG A 1 150 ? 239.647 201.953 236.678 1.00 65.60 147 ARG A O 1
ATOM 679 N N . THR A 1 151 ? 238.045 200.855 237.825 1.00 63.69 148 THR A N 1
ATOM 680 C CA . THR A 1 151 ? 237.668 202.001 238.643 1.00 63.69 148 THR A CA 1
ATOM 681 C C . THR A 1 151 ? 237.436 201.520 240.074 1.00 63.69 148 THR A C 1
ATOM 682 O O . THR A 1 151 ? 237.763 200.383 240.428 1.00 63.69 148 THR A O 1
ATOM 686 N N . TRP A 1 152 ? 236.868 202.401 240.904 1.00 59.86 149 TRP A N 1
ATOM 687 C CA . TRP A 1 152 ? 236.738 202.116 242.331 1.00 59.86 149 TRP A CA 1
ATOM 688 C C . TRP A 1 152 ? 235.833 200.916 242.591 1.00 59.86 149 TRP A C 1
ATOM 689 O O . TRP A 1 152 ? 236.123 200.091 243.466 1.00 59.86 149 TRP A O 1
ATOM 700 N N . VAL A 1 153 ? 234.728 200.805 241.850 1.00 63.46 150 VAL A N 1
ATOM 701 C CA . VAL A 1 153 ? 233.735 199.772 242.130 1.00 63.46 150 VAL A CA 1
ATOM 702 C C . VAL A 1 153 ? 234.269 198.369 241.863 1.00 63.46 150 VAL A C 1
ATOM 703 O O . VAL A 1 153 ? 233.737 197.394 242.406 1.00 63.46 150 VAL A O 1
ATOM 707 N N . ASP A 1 154 ? 235.321 198.235 241.052 1.00 64.12 151 ASP A N 1
ATOM 708 C CA . ASP A 1 154 ? 235.832 196.918 240.691 1.00 64.12 151 ASP A CA 1
ATOM 709 C C . ASP A 1 154 ? 236.484 196.184 241.857 1.00 64.12 151 ASP A C 1
ATOM 710 O O . ASP A 1 154 ? 236.722 194.977 241.745 1.00 64.12 151 ASP A O 1
ATOM 715 N N . ASN A 1 155 ? 236.776 196.869 242.960 1.00 62.49 152 ASN A N 1
ATOM 716 C CA . ASN A 1 155 ? 237.430 196.257 244.108 1.00 62.49 152 ASN A CA 1
ATOM 717 C C . ASN A 1 155 ? 236.453 195.783 245.176 1.00 62.49 152 ASN A C 1
ATOM 718 O O . ASN A 1 155 ? 236.891 195.286 246.217 1.00 62.49 152 ASN A O 1
ATOM 723 N N . LEU A 1 156 ? 235.147 195.920 244.947 1.00 65.74 153 LEU A N 1
ATOM 724 C CA . LEU A 1 156 ? 234.137 195.548 245.938 1.00 65.74 153 LEU A CA 1
ATOM 725 C C . LEU A 1 156 ? 233.603 194.159 245.594 1.00 65.74 153 LEU A C 1
ATOM 726 O O . LEU A 1 156 ? 232.571 193.997 244.943 1.00 65.74 153 LEU A O 1
ATOM 731 N N . ASN A 1 157 ? 234.328 193.143 246.052 1.00 68.94 154 ASN A N 1
ATOM 732 C CA . ASN A 1 157 ? 233.989 191.752 245.810 1.00 68.94 154 ASN A CA 1
ATOM 733 C C . ASN A 1 157 ? 233.323 191.150 247.048 1.00 68.94 154 ASN A C 1
ATOM 734 O O . ASN A 1 157 ? 232.985 191.853 248.006 1.00 68.94 154 ASN A O 1
ATOM 739 N N . GLY A 1 158 ? 233.117 189.829 247.025 1.00 71.00 155 GLY A N 1
ATOM 740 C CA . GLY A 1 158 ? 232.442 189.164 248.127 1.00 71.00 155 GLY A CA 1
ATOM 741 C C . GLY A 1 158 ? 233.186 189.252 249.445 1.00 71.00 155 GLY A C 1
ATOM 742 O O . GLY A 1 158 ? 232.565 189.249 250.513 1.00 71.00 155 GLY A O 1
ATOM 743 N N . THR A 1 159 ? 234.519 189.316 249.396 1.00 70.34 156 THR A N 1
ATOM 744 C CA . THR A 1 159 ? 235.300 189.440 250.624 1.00 70.34 156 THR A CA 1
ATOM 745 C C . THR A 1 159 ? 234.972 190.736 251.356 1.00 70.34 156 THR A C 1
ATOM 746 O O . THR A 1 159 ? 234.869 190.754 252.590 1.00 70.34 156 THR A O 1
ATOM 750 N N . PHE A 1 160 ? 234.812 191.832 250.611 1.00 68.42 157 PHE A N 1
ATOM 751 C CA . PHE A 1 160 ? 234.435 193.101 251.223 1.00 68.42 157 PHE A CA 1
ATOM 752 C C . PHE A 1 160 ? 233.074 193.001 251.901 1.00 68.42 157 PHE A C 1
ATOM 753 O O . PHE A 1 160 ? 232.888 193.505 253.016 1.00 68.42 157 PHE A O 1
ATOM 761 N N . ILE A 1 161 ? 232.114 192.346 251.244 1.00 71.11 158 ILE A N 1
ATOM 762 C CA . ILE A 1 161 ? 230.787 192.174 251.829 1.00 71.11 158 ILE A CA 1
ATOM 763 C C . ILE A 1 161 ? 230.868 191.345 253.103 1.00 71.11 158 ILE A C 1
ATOM 764 O O . ILE A 1 161 ? 230.217 191.656 254.107 1.00 71.11 158 ILE A O 1
ATOM 769 N N . ASN A 1 162 ? 231.665 190.273 253.082 1.00 70.73 159 ASN A N 1
ATOM 770 C CA . ASN A 1 162 ? 231.812 189.436 254.270 1.00 70.73 159 ASN A CA 1
ATOM 771 C C . ASN A 1 162 ? 232.433 190.215 255.424 1.00 70.73 159 ASN A C 1
ATOM 772 O O . ASN A 1 162 ? 231.991 190.093 256.573 1.00 70.73 159 ASN A O 1
ATOM 777 N N . GLU A 1 163 ? 233.460 191.019 255.139 1.00 72.16 160 GLU A N 1
ATOM 778 C CA . GLU A 1 163 ? 234.083 191.819 256.190 1.00 72.16 160 GLU A CA 1
ATOM 779 C C . GLU A 1 163 ? 233.112 192.851 256.755 1.00 72.16 160 GLU A C 1
ATOM 780 O O . GLU A 1 163 ? 233.061 193.063 257.974 1.00 72.16 160 GLU A O 1
ATOM 786 N N . VAL A 1 164 ? 232.335 193.502 255.886 1.00 69.70 161 VAL A N 1
ATOM 787 C CA . VAL A 1 164 ? 231.357 194.480 256.354 1.00 69.70 161 VAL A CA 1
ATOM 788 C C . VAL A 1 164 ? 230.302 193.806 257.222 1.00 69.70 161 VAL A C 1
ATOM 789 O O . VAL A 1 164 ? 229.899 194.340 258.263 1.00 69.70 161 VAL A O 1
ATOM 793 N N . MET A 1 165 ? 229.840 192.623 256.811 1.00 73.40 162 MET A N 1
ATOM 794 C CA . MET A 1 165 ? 228.854 191.895 257.605 1.00 73.40 162 MET A CA 1
ATOM 795 C C . MET A 1 165 ? 229.420 191.492 258.960 1.00 73.40 162 MET A C 1
ATOM 796 O O . MET A 1 165 ? 228.725 191.573 259.980 1.00 73.40 162 MET A O 1
ATOM 801 N N . ALA A 1 166 ? 230.678 191.044 258.991 1.00 70.34 163 ALA A N 1
ATOM 802 C CA . ALA A 1 166 ? 231.300 190.683 260.262 1.00 70.34 163 ALA A CA 1
ATOM 803 C C . ALA A 1 166 ? 231.412 191.890 261.183 1.00 70.34 163 ALA A C 1
ATOM 804 O O . ALA A 1 166 ? 231.132 191.794 262.385 1.00 70.34 163 ALA A O 1
ATOM 806 N N . ALA A 1 167 ? 231.815 193.040 260.635 1.00 71.12 164 ALA A N 1
ATOM 807 C CA . ALA A 1 167 ? 231.897 194.252 261.444 1.00 71.12 164 ALA A CA 1
ATOM 808 C C . ALA A 1 167 ? 230.526 194.660 261.969 1.00 71.12 164 ALA A C 1
ATOM 809 O O . ALA A 1 167 ? 230.389 195.051 263.135 1.00 71.12 164 ALA A O 1
ATOM 811 N N . MET A 1 168 ? 229.497 194.571 261.122 1.00 73.29 165 MET A N 1
ATOM 812 C CA . MET A 1 168 ? 228.147 194.920 261.551 1.00 73.29 165 MET A CA 1
ATOM 813 C C . MET A 1 168 ? 227.662 193.998 262.662 1.00 73.29 165 MET A C 1
ATOM 814 O O . MET A 1 168 ? 227.048 194.455 263.633 1.00 73.29 165 MET A O 1
ATOM 819 N N . TYR A 1 169 ? 227.921 192.695 262.532 1.00 77.21 166 TYR A N 1
ATOM 820 C CA . TYR A 1 169 ? 227.516 191.755 263.572 1.00 77.21 166 TYR A CA 1
ATOM 821 C C . TYR A 1 169 ? 228.262 192.014 264.874 1.00 77.21 166 TYR A C 1
ATOM 822 O O . TYR A 1 169 ? 227.676 191.923 265.959 1.00 77.21 166 TYR A O 1
ATOM 831 N N . ALA A 1 170 ? 229.556 192.331 264.790 1.00 75.74 167 ALA A N 1
ATOM 832 C CA . ALA A 1 170 ? 230.305 192.669 265.995 1.00 75.74 167 ALA A CA 1
ATOM 833 C C . ALA A 1 170 ? 229.797 193.958 266.627 1.00 75.74 167 ALA A C 1
ATOM 834 O O . ALA A 1 170 ? 229.899 194.134 267.846 1.00 75.74 167 ALA A O 1
ATOM 836 N N . ALA A 1 171 ? 229.253 194.870 265.817 1.00 77.73 168 ALA A N 1
ATOM 837 C CA . ALA A 1 171 ? 228.771 196.142 266.349 1.00 77.73 168 ALA A CA 1
ATOM 838 C C . ALA A 1 171 ? 227.546 195.956 267.239 1.00 77.73 168 ALA A C 1
ATOM 839 O O . ALA A 1 171 ? 227.440 196.591 268.294 1.00 77.73 168 ALA A O 1
ATOM 841 N N . ILE A 1 172 ? 226.608 195.092 266.834 1.00 80.64 169 ILE A N 1
ATOM 842 C CA . ILE A 1 172 ? 225.351 194.949 267.568 1.00 80.64 169 ILE A CA 1
ATOM 843 C C . ILE A 1 172 ? 225.456 194.021 268.769 1.00 80.64 169 ILE A C 1
ATOM 844 O O . ILE A 1 172 ? 224.571 194.050 269.638 1.00 80.64 169 ILE A O 1
ATOM 849 N N . GLY A 1 173 ? 226.500 193.201 268.853 1.00 82.54 170 GLY A N 1
ATOM 850 C CA . GLY A 1 173 ? 226.673 192.336 270.003 1.00 82.54 170 GLY A CA 1
ATOM 851 C C . GLY A 1 173 ? 226.918 190.882 269.660 1.00 82.54 170 GLY A C 1
ATOM 852 O O . GLY A 1 173 ? 227.680 190.198 270.350 1.00 82.54 170 GLY A O 1
ATOM 853 N N . GLY A 1 174 ? 226.282 190.395 268.606 1.00 85.26 171 GLY A N 1
ATOM 854 C CA . GLY A 1 174 ? 226.464 189.018 268.199 1.00 85.26 171 GLY A CA 1
ATOM 855 C C . GLY A 1 174 ? 225.303 188.538 267.356 1.00 85.26 171 GLY A C 1
ATOM 856 O O . GLY A 1 174 ? 224.369 189.281 267.053 1.00 85.26 171 GLY A O 1
ATOM 857 N N . LYS A 1 175 ? 225.390 187.260 266.979 1.00 87.75 172 LYS A N 1
ATOM 858 C CA . LYS A 1 175 ? 224.353 186.656 266.148 1.00 87.75 172 LYS A CA 1
ATOM 859 C C . LYS A 1 175 ? 223.032 186.526 266.895 1.00 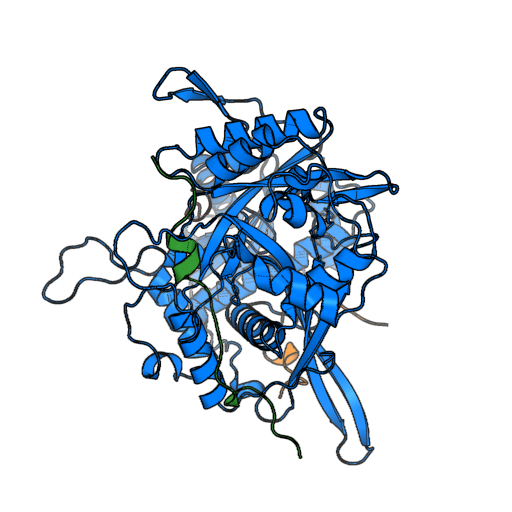87.75 172 LYS A C 1
ATOM 860 O O . LYS A 1 175 ? 221.964 186.624 266.281 1.00 87.75 172 LYS A O 1
ATOM 866 N N . SER A 1 176 ? 223.081 186.305 268.208 1.00 91.72 173 SER A N 1
ATOM 867 C CA . SER A 1 176 ? 221.872 186.123 269.000 1.00 91.72 173 SER A CA 1
ATOM 868 C C . SER A 1 176 ? 221.142 187.428 269.285 1.00 91.72 173 SER A C 1
ATOM 869 O O . SER A 1 176 ? 220.022 187.388 269.807 1.00 91.72 173 SER A O 1
ATOM 872 N N . ASN A 1 177 ? 221.737 188.573 268.962 1.00 90.09 174 ASN A N 1
ATOM 873 C CA . ASN A 1 177 ? 221.127 189.868 269.231 1.00 90.09 174 ASN A CA 1
ATOM 874 C C . ASN A 1 177 ? 220.282 190.385 268.073 1.00 90.09 174 ASN A C 1
ATOM 875 O O . ASN A 1 177 ? 219.658 191.442 268.209 1.00 90.09 174 ASN A O 1
ATOM 880 N N . GLY A 1 178 ? 220.246 189.682 266.952 1.00 86.76 175 GLY A N 1
ATOM 881 C CA . GLY A 1 178 ? 219.440 190.098 265.823 1.00 86.76 175 GLY A CA 1
ATOM 882 C C . GLY A 1 178 ? 220.049 189.611 264.523 1.00 86.76 175 GLY A C 1
ATOM 883 O O . GLY A 1 178 ? 220.883 188.712 264.511 1.00 86.76 175 GLY A O 1
ATOM 884 N N . THR A 1 179 ? 219.604 190.231 263.431 1.00 83.36 176 THR A N 1
ATOM 885 C CA . THR A 1 179 ? 220.072 189.912 262.091 1.00 83.36 176 THR A CA 1
ATOM 886 C C . THR A 1 179 ? 220.426 191.202 261.365 1.00 83.36 176 THR A C 1
ATOM 887 O O . THR A 1 179 ? 219.821 192.250 261.603 1.00 83.36 176 THR A O 1
ATOM 891 N N . ALA A 1 180 ? 221.411 191.116 260.474 1.00 76.97 177 ALA A N 1
ATOM 892 C CA . ALA A 1 180 ? 221.923 192.280 259.764 1.00 76.97 177 ALA A CA 1
ATOM 893 C C . ALA A 1 180 ? 221.876 192.042 258.263 1.00 76.97 177 ALA A C 1
ATOM 894 O O . ALA A 1 180 ? 222.121 190.927 257.793 1.00 76.97 177 ALA A O 1
ATOM 896 N N . ARG A 1 181 ? 221.563 193.099 257.516 1.00 77.31 178 ARG A N 1
ATOM 897 C CA . ARG A 1 181 ? 221.522 193.043 256.063 1.00 77.31 178 ARG A CA 1
ATOM 898 C C . ARG A 1 181 ? 222.017 194.368 255.502 1.00 77.31 178 ARG A C 1
ATOM 899 O O . ARG A 1 181 ? 221.924 195.409 256.157 1.00 77.31 178 ARG A O 1
ATOM 907 N N . ILE A 1 182 ? 222.541 194.318 254.282 1.00 72.39 179 ILE A N 1
ATOM 908 C CA . ILE A 1 182 ? 223.049 195.502 253.599 1.00 72.39 179 ILE A CA 1
ATOM 909 C C . ILE A 1 182 ? 221.923 196.111 252.776 1.00 72.39 179 ILE A C 1
ATOM 910 O O . ILE A 1 182 ? 221.235 195.406 252.028 1.00 72.39 179 ILE A O 1
ATOM 915 N N . ALA A 1 183 ? 221.730 197.424 252.913 1.00 70.66 180 ALA A N 1
ATOM 916 C CA . ALA A 1 183 ? 220.625 198.115 252.265 1.00 70.66 180 ALA A CA 1
ATOM 917 C C . ALA A 1 183 ? 221.050 199.042 251.134 1.00 70.66 180 ALA A C 1
ATOM 918 O O . ALA A 1 183 ? 220.180 199.539 250.411 1.00 70.66 180 ALA A O 1
ATOM 920 N N . GLY A 1 184 ? 222.341 199.292 250.959 1.00 69.78 181 GLY A N 1
ATOM 921 C CA . GLY A 1 184 ? 222.782 200.165 249.885 1.00 69.78 181 GLY A CA 1
ATOM 922 C C . GLY A 1 184 ? 224.277 200.380 249.947 1.00 69.78 181 GLY A C 1
ATOM 923 O O . GLY A 1 184 ? 224.955 199.957 250.890 1.00 69.78 181 GLY A O 1
ATOM 924 N N . LEU A 1 185 ? 224.784 201.052 248.915 1.00 68.39 182 LEU A N 1
ATOM 925 C CA . LEU A 1 185 ? 226.207 201.339 248.804 1.00 68.39 182 LEU A CA 1
ATOM 926 C C . LEU A 1 185 ? 226.395 202.547 247.897 1.00 68.39 182 LEU A C 1
ATOM 927 O O . LEU A 1 185 ? 225.711 202.674 246.878 1.00 68.39 182 LEU A O 1
ATOM 932 N N . ALA A 1 186 ? 227.322 203.425 248.273 1.00 65.90 183 ALA A N 1
ATOM 933 C CA . ALA A 1 186 ? 227.614 204.614 247.485 1.00 65.90 183 ALA A CA 1
ATOM 934 C C . ALA A 1 186 ? 229.042 205.056 247.768 1.00 65.90 183 ALA A C 1
ATOM 935 O O . ALA A 1 186 ? 229.478 205.055 248.921 1.00 65.90 183 ALA A O 1
ATOM 937 N N . VAL A 1 187 ? 229.755 205.444 246.713 1.00 63.96 184 VAL A N 1
ATOM 938 C CA . VAL A 1 187 ? 231.154 205.847 246.805 1.00 63.96 184 VAL A CA 1
ATOM 939 C C . VAL A 1 187 ? 231.228 207.367 246.808 1.00 63.96 184 VAL A C 1
ATOM 940 O O . VAL A 1 187 ? 230.593 208.030 245.978 1.00 63.96 184 VAL A O 1
ATOM 944 N N . VAL A 1 188 ? 232.000 207.919 247.740 1.00 66.02 185 VAL A N 1
ATOM 945 C CA . VAL A 1 188 ? 232.195 209.359 247.866 1.00 66.02 185 VAL A CA 1
ATOM 946 C C . VAL A 1 188 ? 233.596 209.676 247.361 1.00 66.02 185 VAL A C 1
ATOM 947 O O . VAL A 1 188 ? 234.593 209.256 247.960 1.00 66.02 185 VAL A O 1
ATOM 951 N N . THR A 1 189 ? 233.675 210.423 246.261 1.00 72.01 186 THR A N 1
ATOM 952 C CA . THR A 1 189 ? 234.942 210.735 245.614 1.00 72.01 186 THR A CA 1
ATOM 953 C C . THR A 1 189 ? 235.461 212.128 245.943 1.00 72.01 186 THR A C 1
ATOM 954 O O . THR A 1 189 ? 236.461 212.554 245.356 1.00 72.01 186 THR A O 1
ATOM 958 N N . ASN A 1 190 ? 234.816 212.846 246.856 1.00 80.15 187 ASN A N 1
ATOM 959 C CA . ASN A 1 190 ? 235.220 214.196 247.216 1.00 80.15 187 ASN A CA 1
ATOM 960 C C . ASN A 1 190 ? 235.688 214.243 248.665 1.00 80.15 187 ASN A C 1
ATOM 961 O O . ASN A 1 190 ? 235.188 213.510 249.523 1.00 80.15 187 ASN A O 1
ATOM 966 N N . GLU A 1 191 ? 236.659 215.114 248.924 1.00 82.23 188 GLU A N 1
ATOM 967 C CA . GLU A 1 191 ? 237.232 215.237 250.256 1.00 82.23 188 GLU A CA 1
ATOM 968 C C . GLU A 1 191 ? 236.207 215.793 251.240 1.00 82.23 188 GLU A C 1
ATOM 969 O O . GLU A 1 191 ? 235.380 216.643 250.901 1.00 82.23 188 GLU A O 1
ATOM 975 N N . ILE A 1 192 ? 236.271 215.300 252.474 1.00 79.53 189 ILE A N 1
ATOM 976 C CA . ILE A 1 192 ? 235.382 215.723 253.549 1.00 79.53 189 ILE A CA 1
ATOM 977 C C . ILE A 1 192 ? 236.217 216.470 254.580 1.00 79.53 189 ILE A C 1
ATOM 978 O O . ILE A 1 192 ? 237.181 215.917 255.124 1.00 79.53 189 ILE A O 1
ATOM 983 N N . THR A 1 193 ? 235.848 217.717 254.846 1.00 85.34 190 THR A N 1
ATOM 984 C CA . THR A 1 193 ? 236.543 218.570 255.800 1.00 85.34 190 THR A CA 1
ATOM 985 C C . THR A 1 193 ? 235.590 218.942 256.935 1.00 85.34 190 THR A C 1
ATOM 986 O O . THR A 1 193 ? 234.480 218.414 257.044 1.00 85.34 190 THR A O 1
ATOM 990 N N . ALA A 1 194 ? 236.035 219.864 257.786 1.00 86.57 191 ALA A N 1
ATOM 991 C CA . ALA A 1 194 ? 235.239 220.316 258.919 1.00 86.57 191 ALA A CA 1
ATOM 992 C C . ALA A 1 194 ? 234.154 221.311 258.528 1.00 86.57 191 ALA A C 1
ATOM 993 O O . ALA A 1 194 ? 233.439 221.798 259.411 1.00 86.57 191 ALA A O 1
ATOM 995 N N . GLU A 1 195 ? 234.014 221.626 257.244 1.00 91.52 192 GLU A N 1
ATOM 996 C CA . GLU A 1 195 ? 233.018 222.572 256.755 1.00 91.52 192 GLU A CA 1
ATOM 997 C C . GLU A 1 195 ? 232.143 221.937 255.680 1.00 91.52 192 GLU A C 1
ATOM 998 O O . GLU A 1 195 ? 231.854 222.547 254.648 1.00 91.52 192 GLU A O 1
ATOM 1004 N N . SER A 1 196 ? 231.707 220.701 255.911 1.00 85.88 193 SER A N 1
ATOM 1005 C CA . SER A 1 196 ? 230.912 219.942 254.949 1.00 85.88 193 SER A CA 1
ATOM 1006 C C . SER A 1 196 ? 229.660 219.384 255.614 1.00 85.88 193 SER A C 1
ATOM 1007 O O . SER A 1 196 ? 229.321 218.207 255.478 1.00 85.88 193 SER A O 1
ATOM 1010 N N . ALA A 1 197 ? 228.952 220.240 256.354 1.00 80.34 194 ALA A N 1
ATOM 1011 C CA . ALA A 1 197 ? 227.747 219.800 257.051 1.00 80.34 194 ALA A CA 1
ATOM 1012 C C . ALA A 1 197 ? 226.635 219.431 256.074 1.00 80.34 194 ALA A C 1
ATOM 1013 O O . ALA A 1 197 ? 225.886 218.476 256.312 1.00 80.34 194 ALA A O 1
ATOM 1015 N N . HIS A 1 198 ? 226.503 220.186 254.980 1.00 79.57 195 HIS A N 1
ATOM 1016 C CA . HIS A 1 198 ? 225.420 219.942 254.031 1.00 79.57 195 HIS A CA 1
ATOM 1017 C C . HIS A 1 198 ? 225.540 218.568 253.382 1.00 79.57 195 HIS A C 1
ATOM 1018 O O . HIS A 1 198 ? 224.543 217.846 253.245 1.00 79.57 195 HIS A O 1
ATOM 1025 N N . LEU A 1 199 ? 226.753 218.191 252.968 1.00 75.41 196 LEU A N 1
ATOM 1026 C CA . LEU A 1 199 ? 226.951 216.881 252.358 1.00 75.41 196 LEU A CA 1
ATOM 1027 C C . LEU A 1 199 ? 226.647 215.762 253.345 1.00 75.41 196 LEU A C 1
ATOM 1028 O O . LEU A 1 199 ? 226.028 214.753 252.983 1.00 75.41 196 LEU A O 1
ATOM 1033 N N . ALA A 1 200 ? 227.075 215.923 254.600 1.00 75.04 197 ALA A N 1
ATOM 1034 C CA . ALA A 1 200 ? 226.785 214.919 255.618 1.00 75.04 197 ALA A CA 1
ATOM 1035 C C . ALA 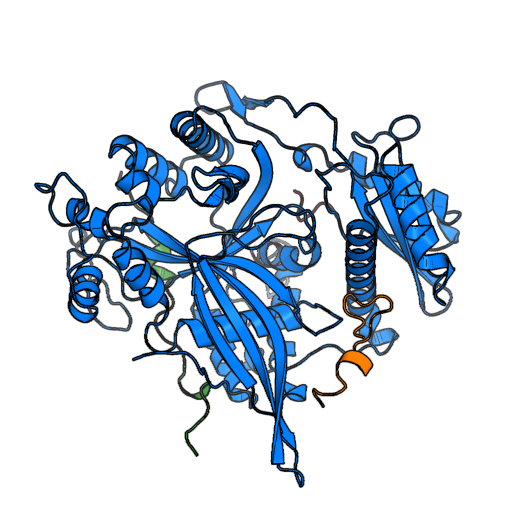A 1 200 ? 225.286 214.786 255.849 1.00 75.04 197 ALA A C 1
ATOM 1036 O O . ALA A 1 200 ? 224.768 213.671 255.978 1.00 75.04 197 ALA A O 1
ATOM 1038 N N . THR A 1 201 ? 224.573 215.913 255.903 1.00 74.03 198 THR A N 1
ATOM 1039 C CA . THR A 1 201 ? 223.127 215.867 256.089 1.00 74.03 198 THR A CA 1
ATOM 1040 C C . THR A 1 201 ? 222.442 215.172 254.918 1.00 74.03 198 THR A C 1
ATOM 1041 O O . THR A 1 201 ? 221.529 214.359 255.115 1.00 74.03 198 THR A O 1
ATOM 1045 N N . THR A 1 202 ? 222.870 215.476 253.690 1.00 73.53 199 THR A N 1
ATOM 1046 C CA . THR A 1 202 ? 222.277 214.831 252.522 1.00 73.53 199 THR A CA 1
ATOM 1047 C C . THR A 1 202 ? 222.534 213.328 252.527 1.00 73.53 199 THR A C 1
ATOM 1048 O O . THR A 1 202 ? 221.633 212.533 252.227 1.00 73.53 199 THR A O 1
ATOM 1052 N N . LEU A 1 203 ? 223.760 212.919 252.867 1.00 71.10 200 LEU A N 1
ATOM 1053 C CA . LEU A 1 203 ? 224.072 211.494 252.931 1.00 71.10 200 LEU A CA 1
ATOM 1054 C C . LEU A 1 203 ? 223.256 210.796 254.012 1.00 71.10 200 LEU A C 1
ATOM 1055 O O . LEU A 1 203 ? 222.771 209.676 253.809 1.00 71.10 200 LEU A O 1
ATOM 1060 N N . LEU A 1 204 ? 223.097 211.441 255.172 1.00 70.09 201 LEU A N 1
ATOM 1061 C CA . LEU A 1 204 ? 222.290 210.857 256.237 1.00 70.09 201 LEU A CA 1
ATOM 1062 C C . LEU A 1 204 ? 220.837 210.708 255.806 1.00 70.09 201 LEU A C 1
ATOM 1063 O O . LEU A 1 204 ? 220.198 209.688 256.092 1.00 70.09 201 LEU A O 1
ATOM 1068 N N . SER A 1 205 ? 220.297 211.716 255.116 1.00 71.43 202 SER A N 1
ATOM 1069 C CA . SER A 1 205 ? 218.926 211.625 254.626 1.00 71.43 202 SER A CA 1
ATOM 1070 C C . SER A 1 205 ? 218.771 210.487 253.626 1.00 71.43 202 SER A C 1
ATOM 1071 O O . SER A 1 205 ? 217.790 209.733 253.677 1.00 71.43 202 SER A O 1
ATOM 1074 N N . ALA A 1 206 ? 219.730 210.345 252.707 1.00 68.98 203 ALA A N 1
ATOM 1075 C CA . ALA A 1 206 ? 219.660 209.262 251.730 1.00 68.98 203 ALA A CA 1
ATOM 1076 C C . ALA A 1 206 ? 219.726 207.898 252.409 1.00 68.98 203 ALA A C 1
ATOM 1077 O O . ALA A 1 206 ? 218.968 206.983 252.059 1.00 68.98 203 ALA A O 1
ATOM 1079 N N . ALA A 1 207 ? 220.625 207.746 253.385 1.00 67.89 204 ALA A N 1
ATOM 1080 C CA . ALA A 1 207 ? 220.737 206.477 254.098 1.00 67.89 204 ALA A CA 1
ATOM 1081 C C . ALA A 1 207 ? 219.460 206.158 254.863 1.00 67.89 204 ALA A C 1
ATOM 1082 O O . ALA A 1 207 ? 218.997 205.010 254.863 1.00 67.89 204 ALA A O 1
ATOM 1084 N N . ASP A 1 208 ? 218.877 207.161 255.525 1.00 73.12 205 ASP A N 1
ATOM 1085 C CA . ASP A 1 208 ? 217.633 206.940 256.255 1.00 73.12 205 ASP A CA 1
ATOM 1086 C C . ASP A 1 208 ? 216.507 206.537 255.314 1.00 73.12 205 ASP A C 1
ATOM 1087 O O . ASP A 1 208 ? 215.728 205.626 255.622 1.00 73.12 205 ASP A O 1
ATOM 1092 N N . ASN A 1 209 ? 216.406 207.201 254.159 1.00 70.80 206 ASN A N 1
ATOM 1093 C CA . ASN A 1 209 ? 215.371 206.845 253.195 1.00 70.80 206 ASN A CA 1
ATOM 1094 C C . ASN A 1 209 ? 215.551 205.419 252.693 1.00 70.80 206 ASN A C 1
ATOM 1095 O O . ASN A 1 209 ? 214.579 204.662 252.593 1.00 70.80 206 ASN A O 1
ATOM 1100 N N . ALA A 1 210 ? 216.791 205.031 252.379 1.00 69.42 207 ALA A N 1
ATOM 1101 C CA . ALA A 1 210 ? 217.038 203.674 251.900 1.00 69.42 207 ALA A CA 1
ATOM 1102 C C . ALA A 1 210 ? 216.692 202.638 252.964 1.00 69.42 207 ALA A C 1
ATOM 1103 O O . ALA A 1 210 ? 216.058 201.618 252.666 1.00 69.42 207 ALA A O 1
ATOM 1105 N N . ILE A 1 211 ? 217.095 202.888 254.213 1.00 70.53 208 ILE A N 1
ATOM 1106 C CA . ILE A 1 211 ? 216.816 201.941 255.290 1.00 70.53 208 ILE A CA 1
ATOM 1107 C C . ILE A 1 211 ? 215.315 201.809 255.511 1.00 70.53 208 ILE A C 1
ATOM 1108 O O . ILE A 1 211 ? 214.789 200.698 255.663 1.00 70.53 208 ILE A O 1
ATOM 1113 N N . GLN A 1 212 ? 214.600 202.938 255.532 1.00 75.46 209 GLN A N 1
ATOM 1114 C CA . GLN A 1 212 ? 213.158 202.893 255.745 1.00 75.46 209 GLN A CA 1
ATOM 1115 C C . GLN A 1 212 ? 212.450 202.179 254.600 1.00 75.46 209 GLN A C 1
ATOM 1116 O O . GLN A 1 212 ? 211.511 201.409 254.828 1.00 75.46 209 GLN A O 1
ATOM 1122 N N . THR A 1 213 ? 212.885 202.423 253.360 1.00 76.16 210 THR A N 1
ATOM 1123 C CA . THR A 1 213 ? 212.277 201.741 252.222 1.00 76.16 210 THR A CA 1
ATOM 1124 C C . THR A 1 213 ? 212.517 200.239 252.287 1.00 76.16 210 THR A C 1
ATOM 1125 O O . THR A 1 213 ? 211.611 199.446 252.002 1.00 76.16 210 THR A O 1
ATOM 1129 N N . ALA A 1 214 ? 213.732 199.826 252.658 1.00 77.19 211 ALA A N 1
ATOM 1130 C CA . ALA A 1 214 ? 214.011 198.399 252.798 1.00 77.19 211 ALA A CA 1
ATOM 1131 C C . ALA A 1 214 ? 213.149 197.773 253.887 1.00 77.19 211 ALA A C 1
ATOM 1132 O O . ALA A 1 214 ? 212.592 196.683 253.701 1.00 77.19 211 ALA A O 1
ATOM 1134 N N . ILE A 1 215 ? 213.021 198.453 255.030 1.00 79.52 212 ILE A N 1
ATOM 1135 C CA . ILE A 1 215 ? 212.202 197.932 256.122 1.00 79.52 212 ILE A CA 1
ATOM 1136 C C . ILE A 1 215 ? 210.752 197.794 255.680 1.00 79.52 212 ILE A C 1
ATOM 1137 O O . ILE A 1 215 ? 210.094 196.782 255.958 1.00 79.52 212 ILE A O 1
ATOM 1142 N N . GLU A 1 216 ? 210.231 198.809 254.986 1.00 83.33 213 GLU A N 1
ATOM 1143 C CA . GLU A 1 216 ? 208.860 198.748 254.492 1.00 83.33 213 GLU A CA 1
ATOM 1144 C C . GLU A 1 216 ? 208.678 197.579 253.533 1.00 83.33 213 GLU A C 1
ATOM 1145 O O . GLU A 1 216 ? 207.760 196.770 253.694 1.00 83.33 213 GLU A O 1
ATOM 1151 N N . ILE A 1 217 ? 209.572 197.453 252.551 1.00 83.09 214 ILE A N 1
ATOM 1152 C CA . ILE A 1 217 ? 209.444 196.392 251.557 1.00 83.09 214 ILE A CA 1
ATOM 1153 C C . ILE A 1 217 ? 209.478 195.024 252.226 1.00 83.09 214 ILE A C 1
ATOM 1154 O O . ILE A 1 217 ? 208.720 194.117 251.858 1.00 83.09 214 ILE A O 1
ATOM 1159 N N . ARG A 1 218 ? 210.339 194.855 253.232 1.00 88.29 215 ARG A N 1
ATOM 1160 C CA . ARG A 1 218 ? 210.472 193.544 253.856 1.00 88.29 215 ARG A CA 1
ATOM 1161 C C . ARG A 1 218 ? 209.329 193.215 254.812 1.00 88.29 215 ARG A C 1
ATOM 1162 O O . ARG A 1 218 ? 208.938 192.047 254.908 1.00 88.29 215 ARG A O 1
ATOM 1170 N N . LEU A 1 219 ? 208.774 194.204 255.530 1.00 94.27 216 LEU A N 1
ATOM 1171 C CA . LEU A 1 219 ? 207.833 193.868 256.596 1.00 94.27 216 LEU A CA 1
ATOM 1172 C C . LEU A 1 219 ? 206.585 194.749 256.594 1.00 94.27 216 LEU A C 1
ATOM 1173 O O . LEU A 1 219 ? 206.031 195.037 257.662 1.00 94.27 216 LEU A O 1
ATOM 1178 N N . GLY A 1 220 ? 206.114 195.174 255.420 1.00 100.99 217 GLY A N 1
ATOM 1179 C CA . GLY A 1 220 ? 204.913 195.994 255.378 1.00 100.99 217 GLY A CA 1
ATOM 1180 C C . GLY A 1 220 ? 203.665 195.264 255.839 1.00 100.99 217 GLY A C 1
ATOM 1181 O O . GLY A 1 220 ? 202.832 195.835 256.549 1.00 100.99 217 GLY A O 1
ATOM 1182 N N . ASP A 1 221 ? 203.511 194.001 255.436 1.00 106.52 218 ASP A N 1
ATOM 1183 C CA . ASP A 1 221 ? 202.311 193.255 255.802 1.00 106.52 218 ASP A CA 1
ATOM 1184 C C . ASP A 1 221 ? 202.211 193.066 257.311 1.00 106.52 218 ASP A C 1
ATOM 1185 O O . ASP A 1 221 ? 201.129 193.209 257.892 1.00 106.52 218 ASP A O 1
ATOM 1190 N N . LYS A 1 222 ? 203.329 192.744 257.964 1.00 105.25 219 LYS A N 1
ATOM 1191 C CA . LYS A 1 222 ? 203.312 192.545 259.408 1.00 105.25 219 LYS A CA 1
ATOM 1192 C C . LYS A 1 222 ? 203.277 193.861 260.176 1.00 105.25 219 LYS A C 1
ATOM 1193 O O . LYS A 1 222 ? 202.666 193.927 261.249 1.00 105.25 219 LYS A O 1
ATOM 1199 N N . LEU A 1 223 ? 203.916 194.910 259.660 1.00 102.65 220 LEU A N 1
ATOM 1200 C CA . LEU A 1 223 ? 203.974 196.193 260.347 1.00 102.65 220 LEU A CA 1
ATOM 1201 C C . LEU A 1 223 ? 202.873 197.154 259.918 1.00 102.65 220 LEU A C 1
ATOM 1202 O O . LEU A 1 223 ? 202.772 198.247 260.484 1.00 102.65 220 LEU A O 1
ATOM 1207 N N . GLY A 1 224 ? 202.046 196.777 258.945 1.00 102.85 221 GLY A N 1
ATOM 1208 C CA . GLY A 1 224 ? 200.959 197.629 258.502 1.00 102.85 221 GLY A CA 1
ATOM 1209 C C . GLY A 1 224 ? 201.413 198.933 257.879 1.00 102.85 221 GLY A C 1
ATOM 1210 O O . GLY A 1 224 ? 200.881 200.000 258.201 1.00 102.85 221 GLY A O 1
ATOM 1211 N N . LEU A 1 225 ? 202.400 198.863 256.986 1.00 98.53 222 LEU A N 1
ATOM 1212 C CA . LEU A 1 225 ? 202.936 200.046 256.326 1.00 98.53 222 LEU A CA 1
ATOM 1213 C C . LEU A 1 225 ? 202.440 200.100 254.890 1.00 98.53 222 LEU A C 1
ATOM 1214 O O . LEU A 1 225 ? 202.723 199.178 254.110 1.00 98.53 222 LEU A O 1
ATOM 1219 N N . PRO A 1 226 ? 201.712 201.137 254.497 1.00 95.29 223 PRO A N 1
ATOM 1220 C CA . PRO A 1 226 ? 201.173 201.214 253.137 1.00 95.29 223 PRO A CA 1
ATOM 1221 C C . PRO A 1 226 ? 202.237 201.681 252.148 1.00 95.29 223 PRO A C 1
ATOM 1222 O O . PRO A 1 226 ? 203.367 202.001 252.511 1.00 95.29 223 PRO A O 1
ATOM 1226 N N . GLN A 1 227 ? 201.849 201.715 250.875 1.00 88.54 224 GLN A N 1
ATOM 1227 C CA . GLN A 1 227 ? 202.736 202.137 249.802 1.00 88.54 224 GLN A CA 1
ATOM 1228 C C . GLN A 1 227 ? 201.944 202.954 248.791 1.00 88.54 224 GLN A C 1
ATOM 1229 O O . GLN A 1 227 ? 200.717 202.855 248.705 1.00 88.54 224 GLN A O 1
ATOM 1235 N N . PHE A 1 228 ? 202.665 203.770 248.026 1.00 80.70 225 PHE A N 1
ATOM 1236 C CA . PHE A 1 228 ? 202.033 204.683 247.084 1.00 80.70 225 PHE A CA 1
ATOM 1237 C C . PHE A 1 228 ? 201.316 203.925 245.973 1.00 80.70 225 PHE A C 1
ATOM 1238 O O . PHE A 1 228 ? 201.767 202.868 245.524 1.00 80.70 225 PHE A O 1
ATOM 1246 N N . ASN A 1 229 ? 200.187 204.477 245.531 1.00 78.37 226 ASN A N 1
ATOM 1247 C CA . ASN A 1 229 ? 199.440 203.937 244.405 1.00 78.37 226 ASN A CA 1
ATOM 1248 C C . ASN A 1 229 ? 198.632 205.065 243.778 1.00 78.37 226 ASN A C 1
ATOM 1249 O O . ASN A 1 229 ? 198.472 206.141 244.360 1.00 78.37 226 ASN A O 1
ATOM 1254 N N . LEU A 1 230 ? 198.121 204.806 242.572 1.00 75.16 227 LEU A N 1
ATOM 1255 C CA . LEU A 1 230 ? 197.424 205.833 241.804 1.00 75.16 227 LEU A CA 1
ATOM 1256 C C . LEU A 1 230 ? 196.086 206.236 242.410 1.00 75.16 227 LEU A C 1
ATOM 1257 O O . LEU A 1 230 ? 195.512 207.240 241.975 1.00 75.16 227 LEU A O 1
ATOM 1262 N N . GLY A 1 231 ? 195.576 205.491 243.392 1.00 79.72 228 GLY A N 1
ATOM 1263 C CA . GLY A 1 231 ? 194.296 205.831 243.989 1.00 79.72 228 GLY A CA 1
ATOM 1264 C C . GLY A 1 231 ? 194.318 207.088 244.832 1.00 79.72 228 GLY A C 1
ATOM 1265 O O . GLY A 1 231 ? 193.258 207.670 245.084 1.00 79.72 228 GLY A O 1
ATOM 1266 N N . MET A 1 232 ? 195.499 207.522 245.272 1.00 84.56 229 MET A N 1
ATOM 1267 C CA . MET A 1 232 ? 195.615 208.718 246.096 1.00 84.56 229 MET A CA 1
ATOM 1268 C C . MET A 1 232 ? 195.550 210.008 245.291 1.00 84.56 229 MET A C 1
ATOM 1269 O O . MET A 1 232 ? 195.486 211.087 245.890 1.00 84.56 229 MET A O 1
ATOM 1274 N N . MET A 1 233 ? 195.567 209.930 243.961 1.00 83.66 230 MET A N 1
ATOM 1275 C CA . MET A 1 233 ? 195.486 211.102 243.099 1.00 83.66 230 MET A CA 1
ATOM 1276 C C . MET A 1 233 ? 194.132 211.200 242.401 1.00 83.66 230 MET A C 1
ATOM 1277 O O . MET A 1 233 ? 194.018 211.812 241.337 1.00 83.66 230 MET A O 1
ATOM 1282 N N . ALA A 1 234 ? 193.099 210.598 242.991 1.00 85.64 231 ALA A N 1
ATOM 1283 C CA . ALA A 1 234 ? 191.786 210.572 242.357 1.00 85.64 231 ALA A CA 1
ATOM 1284 C C . ALA A 1 234 ? 191.067 211.912 242.442 1.00 85.64 231 ALA A C 1
ATOM 1285 O O . ALA A 1 234 ? 190.279 212.242 241.549 1.00 85.64 231 ALA A O 1
ATOM 1287 N N . SER A 1 235 ? 191.317 212.693 243.493 1.00 88.89 232 SER A N 1
ATOM 1288 C CA . SER A 1 235 ? 190.593 213.934 243.738 1.00 88.89 232 SER A CA 1
ATOM 1289 C C . SER A 1 235 ? 191.427 215.170 243.405 1.00 88.89 232 SER A C 1
ATOM 1290 O O . SER A 1 235 ? 191.244 216.228 244.010 1.00 88.89 232 SER A O 1
ATOM 1293 N N . ASP A 1 236 ? 192.342 215.053 242.446 1.00 85.66 233 ASP A N 1
ATOM 1294 C CA . ASP A 1 236 ? 193.162 216.183 242.031 1.00 85.66 233 ASP A CA 1
ATOM 1295 C C . ASP A 1 236 ? 193.436 216.069 240.537 1.00 85.66 233 ASP A C 1
ATOM 1296 O O . ASP A 1 236 ? 193.032 215.105 239.880 1.00 85.66 233 ASP A O 1
ATOM 1301 N N . GLN A 1 237 ? 194.129 217.067 240.001 1.00 75.98 234 GLN A N 1
ATOM 1302 C CA . GLN A 1 237 ? 194.438 217.128 238.572 1.00 75.98 234 GLN A CA 1
ATOM 1303 C C . GLN A 1 237 ? 195.945 217.142 238.359 1.00 75.98 234 GLN A C 1
ATOM 1304 O O . GLN A 1 237 ? 196.587 218.189 238.572 1.00 75.98 234 GLN A O 1
ATOM 1310 N N . PRO A 1 238 ? 196.555 216.030 237.957 1.00 71.26 235 PRO A N 1
ATOM 1311 C CA . PRO A 1 238 ? 197.995 216.038 237.685 1.00 71.26 235 PRO A CA 1
ATOM 1312 C C . PRO A 1 238 ? 198.325 216.823 236.425 1.00 71.26 235 PRO A C 1
ATOM 1313 O O . PRO A 1 238 ? 197.535 216.895 235.481 1.00 71.26 235 PRO A O 1
ATOM 1317 N N . ILE A 1 239 ? 199.520 217.415 236.421 1.00 70.92 236 ILE A N 1
ATOM 1318 C CA . ILE A 1 239 ? 200.021 218.199 235.298 1.00 70.92 236 ILE A CA 1
ATOM 1319 C C . ILE A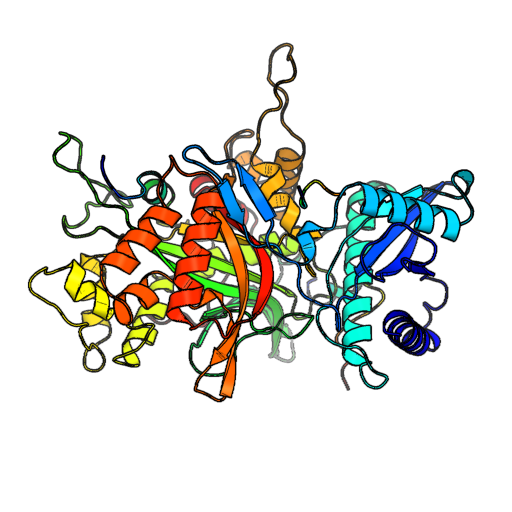 1 239 ? 201.487 217.846 235.076 1.00 70.92 236 ILE A C 1
ATOM 1320 O O . ILE A 1 239 ? 202.119 217.173 235.891 1.00 70.92 236 ILE A O 1
ATOM 1325 N N . SER A 1 240 ? 202.025 218.311 233.950 1.00 73.15 237 SER A N 1
ATOM 1326 C CA . SER A 1 240 ? 203.409 218.031 233.599 1.00 73.15 237 SER A CA 1
ATOM 1327 C C . SER A 1 240 ? 203.977 219.195 232.800 1.00 73.15 237 SER A C 1
ATOM 1328 O O . SER A 1 240 ? 203.240 220.000 232.226 1.00 73.15 237 SER A O 1
ATOM 1331 N N . SER A 1 241 ? 205.307 219.271 232.771 1.00 72.69 238 SER A N 1
ATOM 1332 C CA . SER A 1 241 ? 206.009 220.317 232.044 1.00 72.69 238 SER A CA 1
ATOM 1333 C C . SER A 1 241 ? 207.348 219.774 231.567 1.00 72.69 238 SER A C 1
ATOM 1334 O O . SER A 1 241 ? 207.889 218.826 232.140 1.00 72.69 238 SER A O 1
ATOM 1337 N N . VAL A 1 242 ? 207.877 220.387 230.510 1.00 72.31 239 VAL A N 1
ATOM 1338 C CA . VAL A 1 242 ? 209.133 219.961 229.902 1.00 72.31 239 VAL A CA 1
ATOM 1339 C C . VAL A 1 242 ? 209.970 221.194 229.587 1.00 72.31 239 VAL A C 1
ATOM 1340 O O . VAL A 1 242 ? 209.443 222.219 229.142 1.00 72.31 239 VAL A O 1
ATOM 1344 N N . GLN A 1 243 ? 211.275 221.098 229.834 1.00 75.09 240 GLN A N 1
ATOM 1345 C CA . GLN A 1 243 ? 212.211 222.182 229.569 1.00 75.09 240 GLN A CA 1
ATOM 1346 C C . GLN A 1 243 ? 213.371 221.653 228.740 1.00 75.09 240 GLN A C 1
ATOM 1347 O O . GLN A 1 243 ? 213.952 220.615 229.074 1.00 75.09 240 GLN A O 1
ATOM 1353 N N . TYR A 1 244 ? 213.703 222.363 227.664 1.00 75.84 241 TYR A N 1
ATOM 1354 C CA . TYR A 1 244 ? 214.834 222.025 226.804 1.00 75.84 241 TYR A CA 1
ATOM 1355 C C . TYR A 1 244 ? 215.943 223.041 227.045 1.00 75.84 241 TYR A C 1
ATOM 1356 O O . TYR A 1 244 ? 215.837 224.197 226.623 1.00 75.84 241 TYR A O 1
ATOM 1365 N N . ASN A 1 245 ? 217.006 222.609 227.720 1.00 81.62 242 ASN A N 1
ATOM 1366 C CA . ASN A 1 245 ? 218.155 223.463 227.985 1.00 81.62 242 ASN A CA 1
ATOM 1367 C C . ASN A 1 245 ? 219.427 222.688 227.682 1.00 81.62 242 ASN A C 1
ATOM 1368 O O . ASN A 1 245 ? 219.573 221.539 228.109 1.00 81.62 242 ASN A O 1
ATOM 1373 N N . THR A 1 246 ? 220.343 223.319 226.948 1.00 85.74 243 THR A N 1
ATOM 1374 C CA . THR A 1 246 ? 221.584 222.665 226.565 1.00 85.74 243 THR A CA 1
ATOM 1375 C C . THR A 1 246 ? 222.815 223.552 226.696 1.00 85.74 243 THR A C 1
ATOM 1376 O O . THR A 1 246 ? 223.922 223.079 226.415 1.00 85.74 243 THR A O 1
ATOM 1380 N N . SER A 1 247 ? 222.670 224.803 227.123 1.00 87.82 244 SER A N 1
ATOM 1381 C CA . SER A 1 247 ? 223.789 225.725 227.263 1.00 87.82 244 SER A CA 1
ATOM 1382 C C . SER A 1 247 ? 223.919 226.146 228.719 1.00 87.82 244 SER A C 1
ATOM 1383 O O . SER A 1 247 ? 222.941 226.588 229.331 1.00 87.82 244 SER A O 1
ATOM 1386 N N . GLY A 1 248 ? 225.123 226.008 229.267 1.00 87.06 245 GLY A N 1
ATOM 1387 C CA . GLY A 1 248 ? 225.381 226.408 230.636 1.00 87.06 245 GLY A CA 1
ATOM 1388 C C . GLY A 1 248 ? 225.653 225.244 231.566 1.00 87.06 245 GLY A C 1
ATOM 1389 O O . GLY A 1 248 ? 226.120 224.187 231.131 1.00 87.06 245 GLY A O 1
ATOM 1390 N N . MET A 1 249 ? 225.365 225.428 232.852 1.00 87.24 246 MET A N 1
ATOM 1391 C CA . MET A 1 249 ? 225.595 224.381 233.833 1.00 87.24 246 MET A CA 1
ATOM 1392 C C . MET A 1 249 ? 224.584 223.250 233.664 1.00 87.24 246 MET A C 1
ATOM 1393 O O . MET A 1 249 ? 223.477 223.436 233.150 1.00 87.24 246 MET A O 1
ATOM 1398 N N . GLN A 1 250 ? 224.981 222.063 234.108 1.00 74.84 247 GLN A N 1
ATOM 1399 C CA . GLN A 1 250 ? 224.153 220.869 234.047 1.00 74.84 247 GLN A CA 1
ATOM 1400 C C . GLN A 1 250 ? 223.690 220.487 235.449 1.00 74.84 247 GLN A C 1
ATOM 1401 O O . GLN A 1 250 ? 224.064 221.107 236.448 1.00 74.84 247 GLN A O 1
ATOM 1407 N N . ASP A 1 251 ? 222.862 219.448 235.514 1.00 78.37 248 ASP A N 1
ATOM 1408 C CA . ASP A 1 251 ? 222.403 218.935 236.793 1.00 78.37 248 ASP A CA 1
ATOM 1409 C C . ASP A 1 251 ? 223.546 218.232 237.522 1.00 78.37 248 ASP A C 1
ATOM 1410 O O . ASP A 1 251 ? 224.535 217.805 236.920 1.00 78.37 248 ASP A O 1
ATOM 1415 N N . SER A 1 252 ? 223.400 218.115 238.839 1.00 78.00 249 SER A N 1
ATOM 1416 C CA . SER A 1 252 ? 224.424 217.521 239.683 1.00 78.00 249 SER A CA 1
ATOM 1417 C C . SER A 1 252 ? 223.813 216.428 240.547 1.00 78.00 249 SER A C 1
ATOM 1418 O O . SER A 1 252 ? 222.611 216.423 240.825 1.00 78.00 249 SER A O 1
ATOM 1421 N N . ASP A 1 253 ? 224.661 215.496 240.968 1.00 77.33 250 ASP A N 1
ATOM 1422 C CA . ASP A 1 253 ? 224.257 214.384 241.809 1.00 77.33 250 ASP A CA 1
ATOM 1423 C C . ASP A 1 253 ? 224.492 214.734 243.279 1.00 77.33 250 ASP A C 1
ATOM 1424 O O . ASP A 1 253 ? 224.800 215.877 243.629 1.00 77.33 250 ASP A O 1
ATOM 1429 N N . ILE A 1 254 ? 224.343 213.736 244.154 1.00 76.72 251 ILE A N 1
ATOM 1430 C CA . ILE A 1 254 ? 224.534 213.968 245.582 1.00 76.72 251 ILE A CA 1
ATOM 1431 C C . ILE A 1 254 ? 225.989 214.302 245.893 1.00 76.72 251 ILE A C 1
ATOM 1432 O O . ILE A 1 254 ? 226.268 215.117 246.781 1.00 76.72 251 ILE A O 1
ATOM 1437 N N . VAL A 1 255 ? 226.936 213.689 245.180 1.00 76.72 252 VAL A N 1
ATOM 1438 C CA . VAL A 1 255 ? 228.346 213.991 245.404 1.00 76.72 252 VAL A CA 1
ATOM 1439 C C . VAL A 1 255 ? 228.681 215.388 244.894 1.00 76.72 252 VAL A C 1
ATOM 1440 O O . VAL A 1 255 ? 229.385 216.155 245.562 1.00 76.72 252 VAL A O 1
ATOM 1444 N N . GLY A 1 256 ? 228.174 215.746 243.717 1.00 75.96 253 GLY A N 1
ATOM 1445 C CA . GLY A 1 256 ? 228.451 217.045 243.140 1.00 75.96 253 GLY A CA 1
ATOM 1446 C C . GLY A 1 256 ? 229.010 216.971 241.734 1.00 75.96 253 GLY A C 1
ATOM 1447 O O . GLY A 1 256 ? 229.603 217.937 241.244 1.00 75.96 253 GLY A O 1
ATOM 1448 N N . ASN A 1 257 ? 228.827 215.820 241.070 1.00 73.72 254 ASN A N 1
ATOM 1449 C CA . ASN A 1 257 ? 229.334 215.638 239.721 1.00 73.72 254 ASN A CA 1
ATOM 1450 C C . ASN A 1 257 ? 228.250 215.942 238.692 1.00 73.72 254 ASN A C 1
ATOM 1451 O O . ASN A 1 257 ? 227.067 215.683 238.932 1.00 73.72 254 ASN A O 1
ATOM 1456 N N . PRO A 1 258 ? 228.625 216.493 237.539 1.00 69.55 255 PRO A N 1
ATOM 1457 C CA . PRO A 1 258 ? 227.618 216.874 236.543 1.00 69.55 255 PRO A CA 1
ATOM 1458 C C . PRO A 1 258 ? 226.913 215.669 235.940 1.00 69.55 255 PRO A C 1
ATOM 1459 O O . PRO A 1 258 ? 227.480 214.581 235.810 1.00 69.55 255 PRO A O 1
ATOM 1463 N N . VAL A 1 259 ? 225.652 215.882 235.569 1.00 68.79 256 VAL A N 1
ATOM 1464 C CA . VAL A 1 259 ? 224.824 214.879 234.909 1.00 68.79 256 VAL A CA 1
ATOM 1465 C C . VAL A 1 259 ? 224.174 215.533 233.697 1.00 68.79 256 VAL A C 1
ATOM 1466 O O . VAL A 1 259 ? 223.678 216.661 233.790 1.00 68.79 256 VAL A O 1
ATOM 1470 N N . ARG A 1 260 ? 224.182 214.832 232.565 1.00 67.88 257 ARG A N 1
ATOM 1471 C CA . ARG A 1 260 ? 223.602 215.381 231.346 1.00 67.88 257 ARG A CA 1
ATOM 1472 C C . ARG A 1 260 ? 222.090 215.505 231.496 1.00 67.88 257 ARG A C 1
ATOM 1473 O O . ARG A 1 260 ? 221.403 214.530 231.814 1.00 67.88 257 ARG A O 1
ATOM 1481 N N . SER A 1 261 ? 221.574 216.709 231.262 1.00 71.95 258 SER A N 1
ATOM 1482 C CA . SER A 1 261 ? 220.177 217.041 231.532 1.00 71.95 258 SER A CA 1
ATOM 1483 C C . SER A 1 261 ? 219.571 217.788 230.348 1.00 71.95 258 SER A C 1
ATOM 1484 O O . SER A 1 261 ? 218.956 218.845 230.499 1.00 71.95 258 SER A O 1
ATOM 1487 N N . ASP A 1 262 ? 219.758 217.244 229.143 1.00 71.80 259 ASP A N 1
ATOM 1488 C CA . ASP A 1 262 ? 219.255 217.906 227.942 1.00 71.80 259 ASP A CA 1
ATOM 1489 C C . ASP A 1 262 ? 217.742 218.082 227.990 1.00 71.80 259 ASP A C 1
ATOM 1490 O O . ASP A 1 262 ? 217.219 219.128 227.589 1.00 71.80 259 ASP A O 1
ATOM 1495 N N . ILE A 1 263 ? 217.022 217.074 228.477 1.00 68.41 260 ILE A N 1
ATOM 1496 C CA . ILE A 1 263 ? 215.570 217.123 228.602 1.00 68.41 260 ILE A CA 1
ATOM 1497 C C . ILE A 1 263 ? 215.205 216.896 230.061 1.00 68.41 260 ILE A C 1
ATOM 1498 O O . ILE A 1 263 ? 215.694 215.949 230.687 1.00 68.41 260 ILE A O 1
ATOM 1503 N N . THR A 1 264 ? 214.349 217.763 230.598 1.00 69.28 261 THR A N 1
ATOM 1504 C CA . THR A 1 264 ? 213.891 217.665 231.978 1.00 69.28 261 THR A CA 1
ATOM 1505 C C . THR A 1 264 ? 212.371 217.696 232.002 1.00 69.28 261 THR A C 1
ATOM 1506 O O . THR A 1 264 ? 211.756 218.587 231.408 1.00 69.28 261 THR A O 1
ATOM 1510 N N . VAL A 1 265 ? 211.771 216.729 232.693 1.00 67.90 262 VAL A N 1
ATOM 1511 C CA . VAL A 1 265 ? 210.322 216.604 232.801 1.00 67.90 262 VAL A CA 1
ATOM 1512 C C . VAL A 1 265 ? 209.944 216.667 234.274 1.00 67.90 262 VAL A C 1
ATOM 1513 O O . VAL A 1 265 ? 210.543 215.973 235.103 1.00 67.90 262 VAL A O 1
ATOM 1517 N N . THR A 1 266 ? 208.954 217.496 234.595 1.00 68.62 263 THR A N 1
ATOM 1518 C CA . THR A 1 266 ? 208.484 217.676 235.962 1.00 68.62 263 THR A CA 1
ATOM 1519 C C . THR A 1 266 ? 207.008 217.316 236.041 1.00 68.62 263 THR A C 1
ATOM 1520 O O . THR A 1 266 ? 206.211 217.766 235.212 1.00 68.62 263 THR A O 1
ATOM 1524 N N . ILE A 1 267 ? 206.650 216.511 237.038 1.00 68.46 264 ILE A N 1
ATOM 1525 C CA . ILE A 1 267 ? 205.270 216.105 237.283 1.00 68.46 264 ILE A CA 1
ATOM 1526 C C . ILE A 1 267 ? 204.809 216.756 238.578 1.00 68.46 264 ILE A C 1
ATOM 1527 O O . ILE A 1 267 ? 205.478 216.638 239.612 1.00 68.46 264 ILE A O 1
ATOM 1532 N N . SER A 1 268 ? 203.669 217.441 238.524 1.00 72.57 265 SER A N 1
ATOM 1533 C CA . SER A 1 268 ? 203.157 218.195 239.658 1.00 72.57 265 SER A CA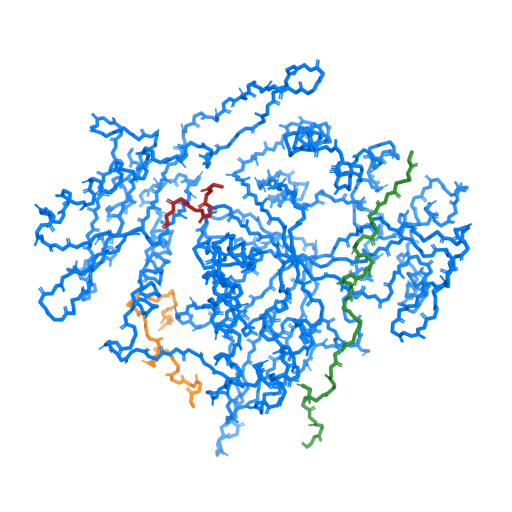 1
ATOM 1534 C C . SER A 1 268 ? 201.676 217.890 239.855 1.00 72.57 265 SER A C 1
ATOM 1535 O O . SER A 1 268 ? 201.081 217.075 239.144 1.00 72.57 265 SER A O 1
ATOM 1538 N N . ASN A 1 269 ? 201.083 218.559 240.842 1.00 76.32 266 ASN A N 1
ATOM 1539 C CA . ASN A 1 269 ? 199.674 218.412 241.172 1.00 76.32 266 ASN A CA 1
ATOM 1540 C C . ASN A 1 269 ? 199.056 219.794 241.322 1.00 76.32 266 ASN A C 1
ATOM 1541 O O . ASN A 1 269 ? 199.659 220.687 241.922 1.00 76.32 266 ASN A O 1
ATOM 1546 N N . ARG A 1 270 ? 197.852 219.964 240.783 1.00 78.31 267 ARG A N 1
ATOM 1547 C CA . ARG A 1 270 ? 197.175 221.254 240.770 1.00 78.31 267 ARG A CA 1
ATOM 1548 C C . ARG A 1 270 ? 196.096 221.288 241.844 1.00 78.31 267 ARG A C 1
ATOM 1549 O O . ARG A 1 270 ? 195.288 220.359 241.951 1.00 78.31 267 ARG A O 1
ATOM 1557 N N . ILE A 1 271 ? 196.086 222.360 242.635 1.00 79.58 268 ILE A N 1
ATOM 1558 C CA . ILE A 1 271 ? 195.155 222.527 243.744 1.00 79.58 268 ILE A CA 1
ATOM 1559 C C . ILE A 1 271 ? 194.482 223.887 243.621 1.00 79.58 268 ILE A C 1
ATOM 1560 O O . ILE A 1 271 ? 195.130 224.881 243.276 1.00 79.58 268 ILE A O 1
ATOM 1565 N N . ARG A 1 272 ? 193.180 223.929 243.902 1.00 85.26 269 ARG A N 1
ATOM 1566 C CA . ARG A 1 272 ? 192.425 225.174 243.948 1.00 85.26 269 ARG A CA 1
ATOM 1567 C C . ARG A 1 272 ? 191.606 225.213 245.229 1.00 85.26 269 ARG A C 1
ATOM 1568 O O . ARG A 1 272 ? 190.952 224.226 245.580 1.00 85.26 269 ARG A O 1
ATOM 1576 N N . GLN A 1 273 ? 191.647 226.347 245.923 1.00 86.94 270 GLN A N 1
ATOM 1577 C CA . GLN A 1 273 ? 190.841 226.516 247.124 1.00 86.94 270 GLN A CA 1
ATOM 1578 C C . GLN A 1 273 ? 189.364 226.609 246.764 1.00 86.94 270 GLN A C 1
ATOM 1579 O O . GLN A 1 273 ? 188.988 227.216 245.758 1.00 86.94 270 GLN A O 1
ATOM 1585 N N . ALA A 1 274 ? 188.522 225.995 247.599 1.00 91.34 271 ALA A N 1
ATOM 1586 C CA . ALA A 1 274 ? 187.094 225.937 247.307 1.00 91.34 271 ALA A CA 1
ATOM 1587 C C . ALA A 1 274 ? 186.451 227.319 247.373 1.00 91.34 271 ALA A C 1
ATOM 1588 O O . ALA A 1 274 ? 185.741 227.727 246.447 1.00 91.34 271 ALA A O 1
ATOM 1590 N N . MET A 1 275 ? 186.689 228.054 248.458 1.00 93.63 272 MET A N 1
ATOM 1591 C CA . MET A 1 275 ? 186.011 229.324 248.692 1.00 93.63 272 MET A CA 1
ATOM 1592 C C . MET A 1 275 ? 186.877 230.539 248.391 1.00 93.63 272 MET A C 1
ATOM 1593 O O . MET A 1 275 ? 186.375 231.529 247.849 1.00 93.63 272 MET A O 1
ATOM 1598 N N . SER A 1 276 ? 188.167 230.494 248.726 1.00 86.49 273 SER A N 1
ATOM 1599 C CA . SER A 1 276 ? 189.036 231.646 248.525 1.00 86.49 273 SER A CA 1
ATOM 1600 C C . SER A 1 276 ? 189.579 231.746 247.106 1.00 86.49 273 SER A C 1
ATOM 1601 O O . SER A 1 276 ? 190.172 232.775 246.762 1.00 86.49 273 SER A O 1
ATOM 1604 N N . ASP A 1 277 ? 189.402 230.708 246.287 1.00 84.01 274 ASP A N 1
ATOM 1605 C CA . ASP A 1 277 ? 189.771 230.703 244.873 1.00 84.01 274 ASP A CA 1
ATOM 1606 C C . ASP A 1 277 ? 191.269 230.878 244.647 1.00 84.01 274 ASP A C 1
ATOM 1607 O O . ASP A 1 277 ? 191.685 231.320 243.571 1.00 84.01 274 ASP A O 1
ATOM 1612 N N . TYR A 1 278 ? 192.097 230.541 245.632 1.00 74.23 275 TYR A N 1
ATOM 1613 C CA . TYR A 1 278 ? 193.539 230.617 245.457 1.00 74.23 275 TYR A CA 1
ATOM 1614 C C . TYR A 1 278 ? 194.036 229.451 244.611 1.00 74.23 275 TYR A C 1
ATOM 1615 O O . TYR A 1 278 ? 193.429 228.376 244.576 1.00 74.23 275 TYR A O 1
ATOM 1624 N N . ASP A 1 279 ? 195.153 229.673 243.924 1.00 79.03 276 ASP A N 1
ATOM 1625 C CA . ASP A 1 279 ? 195.747 228.681 243.039 1.00 79.03 276 ASP A CA 1
ATOM 1626 C C . ASP A 1 279 ? 197.165 228.363 243.491 1.00 79.03 276 ASP A C 1
ATOM 1627 O O . ASP A 1 279 ? 197.928 229.263 243.856 1.00 79.03 276 ASP A O 1
ATOM 1632 N N . SER A 1 280 ? 197.512 227.079 243.460 1.00 74.36 277 SER A N 1
ATOM 1633 C CA . SER A 1 280 ? 198.838 226.626 243.859 1.00 74.36 277 SER A CA 1
ATOM 1634 C C . SER A 1 280 ? 199.107 225.280 243.203 1.00 74.36 277 SER A C 1
ATOM 1635 O O . SER A 1 280 ? 198.204 224.641 242.657 1.00 74.36 277 SER A O 1
ATOM 1638 N N . GLN A 1 281 ? 200.368 224.857 243.261 1.00 71.92 278 GLN A N 1
ATOM 1639 C CA . GLN A 1 281 ? 200.777 223.576 242.706 1.00 71.92 278 GLN A CA 1
ATOM 1640 C C . GLN A 1 281 ? 201.788 222.920 243.636 1.00 71.92 278 GLN A C 1
ATOM 1641 O O . GLN A 1 281 ? 202.466 223.586 244.421 1.00 71.92 278 GLN A O 1
ATOM 1647 N N . GLN A 1 282 ? 201.874 221.595 243.541 1.00 75.03 279 GLN A N 1
ATOM 1648 C CA . GLN A 1 282 ? 202.778 220.797 244.361 1.00 75.03 279 GLN A CA 1
ATOM 1649 C C . GLN A 1 282 ? 203.592 219.893 243.448 1.00 75.03 279 GLN A C 1
ATOM 1650 O O . GLN A 1 282 ? 203.025 219.073 242.719 1.00 75.03 279 GLN A O 1
ATOM 1656 N N . ARG A 1 283 ? 204.915 220.036 243.495 1.00 76.20 280 ARG A N 1
ATOM 1657 C CA . ARG A 1 283 ? 205.812 219.314 242.601 1.00 76.20 280 ARG A CA 1
ATOM 1658 C C . ARG A 1 283 ? 206.262 218.012 243.253 1.00 76.20 280 ARG A C 1
ATOM 1659 O O . ARG A 1 283 ? 206.724 218.011 244.398 1.00 76.20 280 ARG A O 1
ATOM 1667 N N . LEU A 1 284 ? 206.126 216.905 242.520 1.00 71.49 281 LEU A N 1
ATOM 1668 C CA . LEU A 1 284 ? 206.373 215.575 243.070 1.00 71.49 281 LEU A CA 1
ATOM 1669 C C . LEU A 1 284 ? 207.729 215.002 242.666 1.00 71.49 281 LEU A C 1
ATOM 1670 O O . LEU A 1 284 ? 208.545 214.671 243.531 1.00 71.49 281 LEU A O 1
ATOM 1675 N N . VAL A 1 285 ? 207.989 214.877 241.364 1.00 69.92 282 VAL A N 1
ATOM 1676 C CA . VAL A 1 285 ? 209.151 214.139 240.882 1.00 69.92 282 VAL A CA 1
ATOM 1677 C C . VAL A 1 285 ? 209.657 214.790 239.600 1.00 69.92 282 VAL A C 1
ATOM 1678 O O . VAL A 1 285 ? 208.913 215.476 238.895 1.00 69.92 282 VAL A O 1
ATOM 1682 N N . ALA A 1 286 ? 210.940 214.575 239.307 1.00 68.87 283 ALA A N 1
ATOM 1683 C CA . ALA A 1 286 ? 211.574 215.103 238.107 1.00 68.87 283 ALA A CA 1
ATOM 1684 C C . ALA A 1 286 ? 212.402 214.008 237.448 1.00 68.87 283 ALA A C 1
ATOM 1685 O O . ALA A 1 286 ? 212.824 213.046 238.094 1.00 68.87 283 ALA A O 1
ATOM 1687 N N . THR A 1 287 ? 212.633 214.169 236.145 1.00 69.24 284 THR A N 1
ATOM 1688 C CA . THR A 1 287 ? 213.348 213.176 235.354 1.00 69.24 284 THR A CA 1
ATOM 1689 C C . THR A 1 287 ? 214.203 213.891 234.316 1.00 69.24 284 THR A C 1
ATOM 1690 O O . THR A 1 287 ? 213.768 214.882 233.724 1.00 69.24 284 THR A O 1
ATOM 1694 N N . THR A 1 288 ? 215.419 213.386 234.100 1.00 68.27 285 THR A N 1
ATOM 1695 C CA . THR A 1 288 ? 216.359 213.976 233.158 1.00 68.27 285 THR A CA 1
ATOM 1696 C C . THR A 1 288 ? 216.828 212.926 232.158 1.00 68.27 285 THR A C 1
ATOM 1697 O O . THR A 1 288 ? 216.823 211.724 232.437 1.00 68.27 285 THR A O 1
ATOM 1701 N N . GLY A 1 289 ? 217.238 213.398 230.987 1.00 67.19 286 GLY A N 1
ATOM 1702 C CA . GLY A 1 289 ? 217.712 212.501 229.950 1.00 67.19 286 GLY A CA 1
ATOM 1703 C C . GLY A 1 289 ? 218.110 213.269 228.709 1.00 67.19 286 GLY A C 1
ATOM 1704 O O . GLY A 1 289 ? 218.130 214.501 228.697 1.00 67.19 286 GLY A O 1
ATOM 1705 N N . TYR A 1 290 ? 218.430 212.518 227.655 1.00 66.20 287 TYR A N 1
ATOM 1706 C CA . TYR A 1 290 ? 218.835 213.102 226.383 1.00 66.20 287 TYR A CA 1
ATOM 1707 C C . TYR A 1 290 ? 218.471 212.138 225.259 1.00 66.20 287 TYR A C 1
ATOM 1708 O O . TYR A 1 290 ? 217.928 211.055 225.492 1.00 66.20 287 TYR A O 1
ATOM 1717 N N . ILE A 1 291 ? 218.776 212.544 224.027 1.00 66.23 288 ILE A N 1
ATOM 1718 C CA . ILE A 1 291 ? 218.403 211.807 222.825 1.00 66.23 288 ILE A CA 1
ATOM 1719 C C . ILE A 1 291 ? 219.669 211.382 222.094 1.00 66.23 288 ILE A C 1
ATOM 1720 O O . ILE A 1 291 ? 220.573 212.199 221.881 1.00 66.23 288 ILE A O 1
ATOM 1725 N N . ASP A 1 292 ? 219.730 210.111 221.711 1.00 68.72 289 ASP A N 1
ATOM 1726 C CA . ASP A 1 292 ? 220.845 209.541 220.965 1.00 68.72 289 ASP A CA 1
ATOM 1727 C C . ASP A 1 292 ? 220.334 208.953 219.651 1.00 68.72 289 ASP A C 1
ATOM 1728 O O . ASP A 1 292 ? 219.132 208.939 219.374 1.00 68.72 289 ASP A O 1
ATOM 1733 N N . LEU A 1 293 ? 221.265 208.460 218.836 1.00 65.97 290 LEU A N 1
ATOM 1734 C CA . LEU A 1 293 ? 220.947 207.890 217.535 1.00 65.97 290 LEU A CA 1
ATOM 1735 C C . LEU A 1 293 ? 221.615 206.530 217.389 1.00 65.97 290 LEU A C 1
ATOM 1736 O O . LEU A 1 293 ? 222.720 206.305 217.890 1.00 65.97 290 LEU A O 1
ATOM 1741 N N . THR A 1 294 ? 220.930 205.623 216.694 1.00 67.58 291 THR A N 1
ATOM 1742 C CA . THR A 1 294 ? 221.421 204.271 216.465 1.00 67.58 291 THR A CA 1
ATOM 1743 C C . THR A 1 294 ? 221.338 203.950 214.980 1.00 67.58 291 THR A C 1
ATOM 1744 O O . THR A 1 294 ? 220.286 204.133 214.360 1.00 67.58 291 THR A O 1
ATOM 1748 N N . TYR A 1 295 ? 222.444 203.470 214.417 1.00 70.70 292 TYR A N 1
ATOM 1749 C CA . TYR A 1 295 ? 222.471 203.095 213.010 1.00 70.70 292 TYR A CA 1
ATOM 1750 C C . TYR A 1 295 ? 221.672 201.816 212.792 1.00 70.70 292 TYR A C 1
ATOM 1751 O O . TYR A 1 295 ? 221.868 200.821 213.497 1.00 70.70 292 TYR A O 1
ATOM 1760 N N . SER A 1 296 ? 220.769 201.842 211.813 1.00 71.44 293 SER A N 1
ATOM 1761 C CA . SER A 1 296 ? 219.902 200.702 211.540 1.00 71.44 293 SER A CA 1
ATOM 1762 C C . SER A 1 296 ? 219.390 200.751 210.105 1.00 71.44 293 SER A C 1
ATOM 1763 O O . SER A 1 296 ? 218.231 201.118 209.872 1.00 71.44 293 SER A O 1
ATOM 1766 N N . PRO A 1 297 ? 220.214 200.393 209.123 1.00 75.87 294 PRO A N 1
ATOM 1767 C CA . PRO A 1 297 ? 219.768 200.457 207.728 1.00 75.87 294 PRO A CA 1
ATOM 1768 C C . PRO A 1 297 ? 218.710 199.411 207.418 1.00 75.87 294 PRO A C 1
ATOM 1769 O O . PRO A 1 297 ? 218.656 198.342 208.030 1.00 75.87 294 PRO A O 1
ATOM 1773 N N . GLN A 1 298 ? 217.861 199.737 206.447 1.00 87.34 295 GLN A N 1
ATOM 1774 C CA . GLN A 1 298 ? 216.834 198.827 205.963 1.00 87.34 295 GLN A CA 1
ATOM 1775 C C . GLN A 1 298 ? 217.324 198.124 204.705 1.00 87.34 295 GLN A C 1
ATOM 1776 O O . GLN A 1 298 ? 217.913 198.752 203.820 1.00 87.34 295 GLN A O 1
ATOM 1782 N N . ASN A 1 299 ? 217.083 196.818 204.632 1.00 124.63 296 ASN A N 1
ATOM 1783 C CA . ASN A 1 299 ? 217.559 196.013 203.515 1.00 124.63 296 ASN A CA 1
ATOM 1784 C C . ASN A 1 299 ? 216.357 195.693 202.639 1.00 124.63 296 ASN A C 1
ATOM 1785 O O . ASN A 1 299 ? 215.515 194.870 203.031 1.00 124.63 296 ASN A O 1
ATOM 1790 N N . PRO A 1 300 ? 216.219 196.318 201.469 1.00 132.22 297 PRO A N 1
ATOM 1791 C CA . PRO A 1 300 ? 215.122 195.957 200.564 1.00 132.22 297 PRO A CA 1
ATOM 1792 C C . PRO A 1 300 ? 215.496 194.833 199.609 1.00 132.22 297 PRO A C 1
ATOM 1793 O O . PRO A 1 300 ? 214.620 194.164 199.051 1.00 132.22 297 PRO A O 1
ATOM 1797 N N . THR A 1 301 ? 216.799 194.617 199.417 1.00 140.33 298 THR A N 1
ATOM 1798 C CA . THR A 1 301 ? 217.279 193.663 198.423 1.00 140.33 298 THR A CA 1
ATOM 1799 C C . THR A 1 301 ? 217.089 192.211 198.843 1.00 140.33 298 THR A C 1
ATOM 1800 O O . THR A 1 301 ? 217.301 191.318 198.016 1.00 140.33 298 THR A O 1
ATOM 1804 N N . PHE A 1 302 ? 216.701 191.950 200.091 1.00 143.12 299 PHE A N 1
ATOM 1805 C CA . PHE A 1 302 ? 216.487 190.589 200.566 1.00 143.12 299 PHE A CA 1
ATOM 1806 C C . PHE A 1 302 ? 215.098 190.054 200.232 1.00 143.12 299 PHE A C 1
ATOM 1807 O O . PHE A 1 302 ? 214.661 189.078 200.855 1.00 143.12 299 PHE A O 1
ATOM 1815 N N . ASN A 1 303 ? 214.406 190.673 199.273 1.00 143.79 300 ASN A N 1
ATOM 1816 C CA . ASN A 1 303 ? 213.079 190.239 198.830 1.00 143.79 300 ASN A CA 1
ATOM 1817 C C . ASN A 1 303 ? 212.070 190.221 199.975 1.00 143.79 300 ASN A C 1
ATOM 1818 O O . ASN A 1 303 ? 211.189 189.360 200.027 1.00 143.79 300 ASN A O 1
ATOM 1823 N N . GLN A 1 304 ? 212.189 191.169 200.898 1.00 139.79 301 GLN A N 1
ATOM 1824 C CA . GLN A 1 304 ? 211.246 191.312 201.996 1.00 139.79 301 GLN A CA 1
ATOM 1825 C C . GLN A 1 304 ? 210.312 192.490 201.742 1.00 139.79 301 GLN A C 1
ATOM 1826 O O . GLN A 1 304 ? 210.518 193.302 200.838 1.00 139.79 301 GLN A O 1
ATOM 1832 N N . GLY A 1 305 ? 209.268 192.572 202.562 1.00 129.96 302 GLY A N 1
ATOM 1833 C CA . GLY A 1 305 ? 208.319 193.654 202.475 1.00 129.96 302 GLY A CA 1
ATOM 1834 C C . GLY A 1 305 ? 208.906 194.963 202.962 1.00 129.96 302 GLY A C 1
ATOM 1835 O O . GLY A 1 305 ? 209.922 194.991 203.664 1.00 129.96 302 GLY A O 1
ATOM 1836 N N . PRO A 1 306 ? 208.279 196.077 202.589 1.00 121.23 303 PRO A N 1
ATOM 1837 C CA . PRO A 1 306 ? 208.765 197.382 203.047 1.00 121.23 303 PRO A CA 1
ATOM 1838 C C . PRO A 1 306 ? 208.616 197.529 204.554 1.00 121.23 303 PRO A C 1
ATOM 1839 O O . PRO A 1 306 ? 207.771 196.889 205.184 1.00 121.23 303 PRO A O 1
ATOM 1843 N N . VAL A 1 307 ? 209.464 198.378 205.133 1.00 108.90 304 VAL A N 1
ATOM 1844 C CA . VAL A 1 307 ? 209.397 198.638 206.565 1.00 108.90 304 VAL A CA 1
ATOM 1845 C C . VAL A 1 307 ? 208.202 199.534 206.858 1.00 108.90 304 VAL A C 1
ATOM 1846 O O . VAL A 1 307 ? 208.035 200.596 206.244 1.00 108.90 304 VAL A O 1
ATOM 1850 N N . LEU A 1 308 ? 207.361 199.108 207.797 1.00 108.22 305 LEU A N 1
ATOM 1851 C CA . LEU A 1 308 ? 206.159 199.840 208.172 1.00 108.22 305 LEU A CA 1
ATOM 1852 C C . LEU A 1 308 ? 206.276 200.306 209.615 1.00 108.22 305 LEU A C 1
ATOM 1853 O O . LEU A 1 308 ? 206.540 199.499 210.513 1.00 108.22 305 LEU A O 1
ATOM 1858 N N . VAL A 1 309 ? 206.079 201.603 209.832 1.00 102.86 306 VAL A N 1
ATOM 1859 C CA . VAL A 1 309 ? 206.060 202.196 211.165 1.00 102.86 306 VAL A CA 1
ATOM 1860 C C . VAL A 1 309 ? 204.667 202.767 211.387 1.00 102.86 306 VAL A C 1
ATOM 1861 O O . VAL A 1 309 ? 204.224 203.643 210.633 1.00 102.86 306 VAL A O 1
ATOM 1865 N N . ASN A 1 310 ? 203.982 202.272 212.421 1.00 105.25 307 ASN A N 1
ATOM 1866 C CA . ASN A 1 310 ? 202.581 202.615 212.681 1.00 105.25 307 ASN A CA 1
ATOM 1867 C C . ASN A 1 310 ? 201.710 202.325 211.461 1.00 105.25 307 ASN A C 1
ATOM 1868 O O . ASN A 1 310 ? 200.753 203.046 211.171 1.00 105.25 307 ASN A O 1
ATOM 1873 N N . GLY A 1 311 ? 202.046 201.259 210.737 1.00 106.85 308 GLY A N 1
ATOM 1874 C CA . GLY A 1 311 ? 201.313 200.893 209.543 1.00 106.85 308 GLY A CA 1
ATOM 1875 C C . GLY A 1 311 ? 201.575 201.760 208.334 1.00 106.85 308 GLY A C 1
ATOM 1876 O O . GLY A 1 311 ? 200.862 201.633 207.335 1.00 106.85 308 GLY A O 1
ATOM 1877 N N . TYR A 1 312 ? 202.577 202.638 208.388 1.00 106.19 309 TYR A N 1
ATOM 1878 C CA . TYR A 1 312 ? 202.892 203.539 207.294 1.00 106.19 309 TYR A CA 1
ATOM 1879 C C . TYR A 1 312 ? 204.289 203.260 206.753 1.00 106.19 309 TYR A C 1
ATOM 1880 O O . TYR A 1 312 ? 205.210 202.982 207.530 1.00 106.19 309 TYR A O 1
ATOM 1889 N N . PRO A 1 313 ? 204.479 203.324 205.438 1.00 98.46 310 PRO A N 1
ATOM 1890 C CA . PRO A 1 313 ? 205.822 203.147 204.878 1.00 98.46 310 PRO A CA 1
ATOM 1891 C C . PRO A 1 313 ? 206.693 204.369 205.126 1.00 98.46 310 PRO A C 1
ATOM 1892 O O . PRO A 1 313 ? 206.216 205.456 205.457 1.00 98.46 310 PRO A O 1
ATOM 1896 N N . VAL A 1 314 ? 207.994 204.173 204.957 1.00 85.56 311 VAL A N 1
ATOM 1897 C CA . VAL A 1 314 ? 208.977 205.222 205.214 1.00 85.56 311 VAL A CA 1
ATOM 1898 C C . VAL A 1 314 ? 209.784 205.429 203.940 1.00 85.56 311 VAL A C 1
ATOM 1899 O O . VAL A 1 314 ? 209.891 204.521 203.097 1.00 85.56 311 VAL A O 1
ATOM 1903 N N . PRO A 1 315 ? 210.354 206.619 203.758 1.00 77.48 312 PRO A N 1
ATOM 1904 C CA . PRO A 1 315 ? 211.195 206.849 202.587 1.00 77.48 312 PRO A CA 1
ATOM 1905 C C . PRO A 1 315 ? 212.405 205.941 202.610 1.00 77.48 312 PRO A C 1
ATOM 1906 O O . PRO A 1 315 ? 212.896 205.553 203.687 1.00 77.48 312 PRO A O 1
ATOM 1910 N N . PRO A 1 316 ? 212.923 205.565 201.436 1.00 73.72 313 PRO A N 1
ATOM 1911 C CA . PRO A 1 316 ? 214.061 204.632 201.396 1.00 73.72 313 PRO A CA 1
ATOM 1912 C C . PRO A 1 316 ? 215.340 205.184 202.005 1.00 73.72 313 PRO A C 1
ATOM 1913 O O . PRO A 1 316 ? 216.251 204.399 202.293 1.00 73.72 313 PRO A O 1
ATOM 1917 N N . THR A 1 317 ? 215.444 206.495 202.207 1.00 69.37 314 THR A N 1
ATOM 1918 C CA . THR A 1 317 ? 216.670 207.105 202.703 1.00 69.37 314 THR A CA 1
ATOM 1919 C C . THR A 1 317 ? 216.766 207.121 204.224 1.00 69.37 314 THR A C 1
ATOM 1920 O O . THR A 1 317 ? 217.791 207.559 204.757 1.00 69.37 314 THR A O 1
ATOM 1924 N N . VAL A 1 318 ? 215.741 206.660 204.933 1.00 67.73 315 VAL A N 1
ATOM 1925 C CA . VAL A 1 318 ? 215.764 206.653 206.392 1.00 67.73 315 VAL A CA 1
ATOM 1926 C C . VAL A 1 318 ? 216.610 205.481 206.871 1.00 67.73 315 VAL A C 1
ATOM 1927 O O . VAL A 1 318 ? 216.351 204.326 206.513 1.00 67.73 315 VAL A O 1
ATOM 1931 N N . GLN A 1 319 ? 217.634 205.775 207.681 1.00 66.29 316 GLN A N 1
ATOM 1932 C CA . GLN A 1 319 ? 218.523 204.726 208.164 1.00 66.29 316 GLN A CA 1
ATOM 1933 C C . GLN A 1 319 ? 218.943 204.896 209.622 1.00 66.29 316 GLN A C 1
ATOM 1934 O O . GLN A 1 319 ? 219.852 204.185 210.068 1.00 66.29 316 GLN A O 1
ATOM 1940 N N . TYR A 1 320 ? 218.326 205.801 210.379 1.00 64.52 317 TYR A N 1
ATOM 1941 C CA . TYR A 1 320 ? 218.715 206.042 211.762 1.00 64.52 317 TYR A CA 1
ATOM 1942 C C . TYR A 1 320 ? 217.495 205.989 212.669 1.00 64.52 317 TYR A C 1
ATOM 1943 O O . TYR A 1 320 ? 216.425 206.495 212.317 1.00 64.52 317 TYR A O 1
ATOM 1952 N N . GLN A 1 321 ? 217.666 205.382 213.843 1.00 64.97 318 GLN A N 1
ATOM 1953 C CA . GLN A 1 321 ? 216.584 205.203 214.802 1.00 64.97 318 GLN A CA 1
ATOM 1954 C C . GLN A 1 321 ? 216.823 206.072 216.027 1.00 64.97 318 GLN A C 1
ATOM 1955 O O . GLN A 1 321 ? 217.831 205.883 216.724 1.00 64.97 318 GLN A O 1
ATOM 1961 N N . PRO A 1 322 ? 215.947 207.031 216.323 1.00 63.74 319 PRO A N 1
ATOM 1962 C CA . PRO A 1 322 ? 216.117 207.836 217.538 1.00 63.74 319 PRO A CA 1
ATOM 1963 C C . PRO A 1 322 ? 215.976 206.992 218.795 1.00 63.74 319 PRO A C 1
ATOM 1964 O O . PRO A 1 322 ? 215.224 206.016 218.839 1.00 63.74 319 PRO A O 1
ATOM 1968 N N . ARG A 1 323 ? 216.717 207.385 219.830 1.00 65.01 320 ARG A N 1
ATOM 1969 C CA . ARG A 1 323 ? 216.718 206.673 221.100 1.00 65.01 320 ARG A CA 1
ATOM 1970 C C . ARG A 1 323 ? 216.765 207.669 222.248 1.00 65.01 320 ARG A C 1
ATOM 1971 O O . ARG A 1 323 ? 217.526 208.639 222.208 1.00 65.01 320 ARG A O 1
ATOM 1979 N N . TYR A 1 324 ? 215.947 207.424 223.268 1.00 64.31 321 TYR A N 1
ATOM 1980 C CA . TYR A 1 324 ? 215.906 208.245 224.471 1.00 64.31 321 TYR A CA 1
ATOM 1981 C C . TYR A 1 324 ? 216.563 207.488 225.618 1.00 64.31 321 TYR A C 1
ATOM 1982 O O . TYR A 1 324 ? 216.231 206.325 225.869 1.00 64.31 321 TYR A O 1
ATOM 1991 N N . VAL A 1 325 ? 217.488 208.149 226.309 1.00 64.64 322 VAL A N 1
ATOM 1992 C CA . VAL A 1 325 ? 218.233 207.553 227.412 1.00 64.64 322 VAL A CA 1
ATOM 1993 C C . VAL A 1 325 ? 217.916 208.337 228.678 1.00 64.64 322 VAL A C 1
ATOM 1994 O O . VAL A 1 325 ? 218.095 209.560 228.717 1.00 64.64 322 VAL A O 1
ATOM 1998 N N . MET A 1 326 ? 217.451 207.635 229.709 1.00 67.84 323 MET A N 1
ATOM 1999 C CA . MET A 1 326 ? 217.163 208.247 230.999 1.00 67.84 323 MET A CA 1
ATOM 2000 C C . MET A 1 326 ? 218.415 208.217 231.866 1.00 67.84 323 MET A C 1
ATOM 2001 O O . MET A 1 326 ? 219.083 207.183 231.966 1.00 67.84 323 MET A O 1
ATOM 2006 N N . THR A 1 327 ? 218.730 209.350 232.492 1.00 66.36 324 THR A N 1
ATOM 2007 C CA . THR A 1 327 ? 219.952 209.480 233.275 1.00 66.36 324 THR A CA 1
ATOM 2008 C C . THR A 1 327 ? 219.726 209.551 234.777 1.00 66.36 324 THR A C 1
ATOM 2009 O O . THR A 1 327 ? 220.573 209.070 235.532 1.00 66.36 324 THR A O 1
ATOM 2013 N N . SER A 1 328 ? 218.618 210.131 235.235 1.00 68.16 325 SER A N 1
ATOM 2014 C CA . SER A 1 328 ? 218.392 210.265 236.667 1.00 68.16 325 SER A CA 1
ATOM 2015 C C . SER A 1 328 ? 216.910 210.484 236.935 1.00 68.16 325 SER A C 1
ATOM 2016 O O . SER A 1 328 ? 216.146 210.868 236.047 1.00 68.16 325 SER A O 1
ATOM 2019 N N . ALA A 1 329 ? 216.523 210.231 238.184 1.00 68.45 326 ALA A N 1
ATOM 2020 C CA . ALA A 1 329 ? 215.168 210.487 238.657 1.00 68.45 326 ALA A CA 1
ATOM 2021 C C . ALA A 1 329 ? 215.229 210.690 240.162 1.00 68.45 326 ALA A C 1
ATOM 2022 O O . ALA A 1 329 ? 215.878 209.909 240.864 1.00 68.45 326 ALA A O 1
ATOM 2024 N N . TYR A 1 330 ? 214.560 211.728 240.654 1.00 69.41 327 TYR A N 1
ATOM 2025 C CA . TYR A 1 330 ? 214.643 212.093 242.061 1.00 69.41 327 TYR A CA 1
ATOM 2026 C C . TYR A 1 330 ? 213.358 212.807 242.452 1.00 69.41 327 TYR A C 1
ATOM 2027 O O . TYR A 1 330 ? 212.706 213.428 241.605 1.00 69.41 327 TYR A O 1
ATOM 2036 N N . PRO A 1 331 ? 212.970 212.741 243.723 1.00 72.79 328 PRO A N 1
ATOM 2037 C CA . PRO A 1 331 ? 211.795 213.486 244.180 1.00 72.79 328 PRO A CA 1
ATOM 2038 C C . PRO A 1 331 ? 212.104 214.964 244.371 1.00 72.79 328 PRO A C 1
ATOM 2039 O O . PRO A 1 331 ? 213.258 215.384 244.469 1.00 72.79 328 PRO A O 1
ATOM 2043 N N . LEU A 1 332 ? 211.033 215.756 244.428 1.00 75.21 329 LEU A N 1
ATOM 2044 C CA . LEU A 1 332 ? 211.139 217.199 244.595 1.00 75.21 329 LEU A CA 1
ATOM 2045 C C . LEU A 1 332 ? 210.612 217.656 245.949 1.00 75.21 329 LEU A C 1
ATOM 2046 O O . LEU A 1 332 ? 211.323 218.336 246.694 1.00 75.21 329 LEU A O 1
ATOM 2051 N N . GLU A 1 333 ? 209.374 217.300 246.290 1.00 80.59 330 GLU A N 1
ATOM 2052 C CA . GLU A 1 333 ? 208.808 217.615 247.593 1.00 80.59 330 GLU A CA 1
ATOM 2053 C C . GLU A 1 333 ? 208.375 216.380 248.367 1.00 80.59 330 GLU A C 1
ATOM 2054 O O . GLU A 1 333 ? 207.949 216.509 249.521 1.00 80.59 330 GLU A O 1
ATOM 2060 N N . LEU A 1 334 ? 208.467 215.194 247.773 1.00 81.53 331 LEU A N 1
ATOM 2061 C CA . LEU A 1 334 ? 208.119 213.966 248.472 1.00 81.53 331 LEU A CA 1
ATOM 2062 C C . LEU A 1 334 ? 209.260 213.536 249.383 1.00 81.53 331 LEU A C 1
ATOM 2063 O O . LEU A 1 334 ? 210.430 213.559 248.991 1.00 81.53 331 LEU A O 1
ATOM 2068 N N . ASP A 1 335 ? 208.911 213.142 250.608 1.00 86.61 332 ASP A N 1
ATOM 2069 C CA . ASP A 1 335 ? 209.921 212.703 251.563 1.00 86.61 332 ASP A CA 1
ATOM 2070 C C . ASP A 1 335 ? 210.428 211.299 251.258 1.00 86.61 332 ASP A C 1
ATOM 2071 O O . ASP A 1 335 ? 211.598 210.998 251.519 1.00 86.61 332 ASP A O 1
ATOM 2076 N N . ALA A 1 336 ? 209.577 210.438 250.710 1.00 77.06 333 ALA A N 1
ATOM 2077 C CA . ALA A 1 336 ? 209.920 209.051 250.436 1.00 77.06 333 ALA A CA 1
ATOM 2078 C C . ALA A 1 336 ? 209.989 208.812 248.934 1.00 77.06 333 ALA A C 1
ATOM 2079 O O . ALA A 1 336 ? 209.184 209.355 248.171 1.00 77.06 333 ALA A O 1
ATOM 2081 N N . PHE A 1 337 ? 210.954 207.996 248.516 1.00 70.61 334 PHE A N 1
ATOM 2082 C CA . PHE A 1 337 ? 211.115 207.608 247.118 1.00 70.61 334 PHE A CA 1
ATOM 2083 C C . PHE A 1 337 ? 211.145 206.087 247.051 1.00 70.61 334 PHE A C 1
ATOM 2084 O O . PHE A 1 337 ? 212.096 205.460 247.528 1.00 70.61 334 PHE A O 1
ATOM 2092 N N . THR A 1 338 ? 210.108 205.500 246.461 1.00 74.13 335 THR A N 1
ATOM 2093 C CA . THR A 1 338 ? 209.959 204.053 246.379 1.00 74.13 335 THR A CA 1
ATOM 2094 C C . THR A 1 338 ? 209.853 203.632 244.917 1.00 74.13 335 THR A C 1
ATOM 2095 O O . THR A 1 338 ? 209.735 204.494 244.037 1.00 74.13 335 THR A O 1
ATOM 2099 N N . PRO A 1 339 ? 209.911 202.331 244.611 1.00 73.58 336 PRO A N 1
ATOM 2100 C CA . PRO A 1 339 ? 209.708 201.904 243.216 1.00 73.58 336 PRO A CA 1
ATOM 2101 C C . PRO A 1 339 ? 208.384 202.354 242.622 1.00 73.58 336 PRO A C 1
ATOM 2102 O O . PRO A 1 339 ? 208.311 202.585 241.409 1.00 73.58 336 PRO A O 1
ATOM 2106 N N . ASN A 1 340 ? 207.330 202.477 243.433 1.00 73.93 337 ASN A N 1
ATOM 2107 C CA . ASN A 1 340 ? 206.059 202.977 242.917 1.00 73.93 337 ASN A CA 1
ATOM 2108 C C . ASN A 1 340 ? 206.186 204.417 242.433 1.00 73.93 337 ASN A C 1
ATOM 2109 O O . ASN A 1 340 ? 205.612 204.786 241.400 1.00 73.93 337 ASN A O 1
ATOM 2114 N N . THR A 1 341 ? 206.934 205.244 243.166 1.00 71.71 338 THR A N 1
ATOM 2115 C CA . THR A 1 341 ? 207.184 206.609 242.715 1.00 71.71 338 THR A CA 1
ATOM 2116 C C . THR A 1 341 ? 207.974 206.619 241.412 1.00 71.71 338 THR A C 1
ATOM 2117 O O . THR A 1 341 ? 207.731 207.456 240.533 1.00 71.71 338 THR A O 1
ATOM 2121 N N . PHE A 1 342 ? 208.928 205.694 241.269 1.00 70.39 339 PHE A N 1
ATOM 2122 C CA . PHE A 1 342 ? 209.666 205.583 240.015 1.00 70.39 339 PHE A CA 1
ATOM 2123 C C . PHE A 1 342 ? 208.743 205.197 238.866 1.00 70.39 339 PHE A C 1
ATOM 2124 O O . PHE A 1 342 ? 208.883 205.709 237.749 1.00 70.39 339 PHE A O 1
ATOM 2132 N N . VAL A 1 343 ? 207.799 204.288 239.119 1.00 67.94 340 VAL A N 1
ATOM 2133 C CA . VAL A 1 343 ? 206.838 203.901 238.089 1.00 67.94 340 VAL A CA 1
ATOM 2134 C C . VAL A 1 343 ? 205.970 205.091 237.697 1.00 67.94 340 VAL A C 1
ATOM 2135 O O . VAL A 1 343 ? 205.683 205.308 236.513 1.00 67.94 340 VAL A O 1
ATOM 2139 N N . LEU A 1 344 ? 205.533 205.875 238.686 1.00 68.76 341 LEU A N 1
ATOM 2140 C CA . LEU A 1 344 ? 204.748 207.071 238.389 1.00 68.76 341 LEU A CA 1
ATOM 2141 C C . LEU A 1 344 ? 205.545 208.060 237.546 1.00 68.76 341 LEU A C 1
ATOM 2142 O O . LEU A 1 344 ? 205.019 208.637 236.584 1.00 68.76 341 LEU A O 1
ATOM 2147 N N . GLY A 1 345 ? 206.817 208.267 237.892 1.00 68.05 342 GLY A N 1
ATOM 2148 C CA . GLY A 1 345 ? 207.654 209.157 237.103 1.00 68.05 342 GLY A CA 1
ATOM 2149 C C . GLY A 1 345 ? 207.857 208.662 235.684 1.00 68.05 342 GLY A C 1
ATOM 2150 O O . GLY A 1 345 ? 207.846 209.448 234.733 1.00 68.05 342 GLY A O 1
ATOM 2151 N N . LEU A 1 346 ? 208.050 207.351 235.522 1.00 67.61 343 LEU A N 1
ATOM 2152 C CA . LEU A 1 346 ? 208.192 206.777 234.188 1.00 67.61 343 LEU A CA 1
ATOM 2153 C C . LEU A 1 346 ? 206.922 206.966 233.369 1.00 67.61 343 LEU A C 1
ATOM 2154 O O . LEU A 1 346 ? 206.984 207.301 232.180 1.00 67.61 343 LEU A O 1
ATOM 2159 N N . ILE A 1 347 ? 205.759 206.754 233.990 1.00 65.70 344 ILE A N 1
ATOM 2160 C CA . ILE A 1 347 ? 204.490 206.948 233.292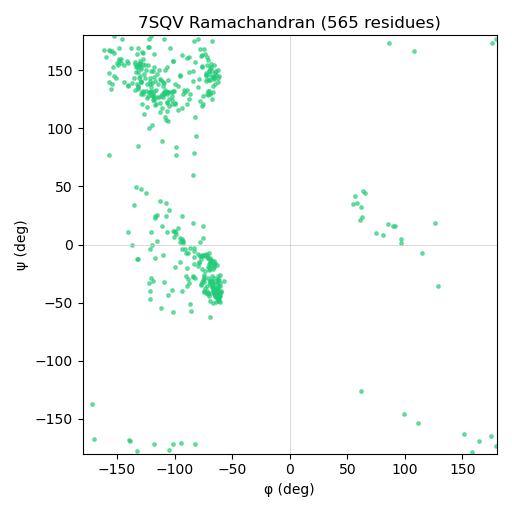 1.00 65.70 344 ILE A CA 1
ATOM 2161 C C . ILE A 1 347 ? 204.345 208.400 232.854 1.00 65.70 344 ILE A C 1
ATOM 2162 O O . ILE A 1 347 ? 203.960 208.691 231.713 1.00 65.70 344 ILE A O 1
ATOM 2167 N N . GLY A 1 348 ? 204.656 209.333 233.757 1.00 67.89 345 GLY A N 1
ATOM 2168 C CA . GLY A 1 348 ? 204.564 210.742 233.409 1.00 67.89 345 GLY A CA 1
ATOM 2169 C C . GLY A 1 348 ? 205.499 211.129 232.280 1.00 67.89 345 GLY A C 1
ATOM 2170 O O . GLY A 1 348 ? 205.113 211.859 231.363 1.00 67.89 345 GLY A O 1
ATOM 2171 N N . THR A 1 349 ? 206.742 210.640 232.327 1.00 68.60 346 THR A N 1
ATOM 2172 C CA . THR A 1 349 ? 207.702 210.947 231.271 1.00 68.60 346 THR A CA 1
ATOM 2173 C C . THR A 1 349 ? 207.255 210.375 229.932 1.00 68.60 346 THR A C 1
ATOM 2174 O O . THR A 1 349 ? 207.364 211.042 228.896 1.00 68.60 346 THR A O 1
ATOM 2178 N N . ILE A 1 350 ? 206.751 209.138 229.931 1.00 69.68 347 ILE A N 1
ATOM 2179 C CA . ILE A 1 350 ? 206.287 208.524 228.690 1.00 69.68 347 ILE A CA 1
ATOM 2180 C C . ILE A 1 350 ? 205.113 209.304 228.116 1.00 69.68 347 ILE A C 1
ATOM 2181 O O . ILE A 1 350 ? 205.049 209.559 226.907 1.00 69.68 347 ILE A O 1
ATOM 2186 N N . ALA A 1 351 ? 204.167 209.701 228.972 1.00 70.56 348 ALA A N 1
ATOM 2187 C CA . ALA A 1 351 ? 203.021 210.470 228.497 1.00 70.56 348 ALA A CA 1
ATOM 2188 C C . ALA A 1 351 ? 203.450 211.824 227.944 1.00 70.56 348 ALA A C 1
ATOM 2189 O O . ALA A 1 351 ? 202.932 212.275 226.915 1.00 70.56 348 ALA A O 1
ATOM 2191 N N . THR A 1 352 ? 204.396 212.489 228.613 1.00 73.49 349 THR A N 1
ATOM 2192 C CA . THR A 1 352 ? 204.802 213.824 228.185 1.00 73.49 349 THR A CA 1
ATOM 2193 C C . THR A 1 352 ? 205.601 213.783 226.887 1.00 73.49 349 THR A C 1
ATOM 2194 O O . THR A 1 352 ? 205.399 214.623 226.002 1.00 73.49 349 THR A O 1
ATOM 2198 N N . LEU A 1 353 ? 206.507 212.811 226.749 1.00 73.84 350 LEU A N 1
ATOM 2199 C CA . LEU A 1 353 ? 207.411 212.795 225.604 1.00 73.84 350 LEU A CA 1
ATOM 2200 C C . LEU A 1 353 ? 206.706 212.471 224.293 1.00 73.84 350 LEU A C 1
ATOM 2201 O O . LEU A 1 353 ? 207.231 212.807 223.226 1.00 73.84 350 LEU A O 1
ATOM 2206 N N . ASN A 1 354 ? 205.540 211.832 224.341 1.00 79.98 351 ASN A N 1
ATOM 2207 C CA . ASN A 1 354 ? 204.809 211.453 223.139 1.00 79.98 351 ASN A CA 1
ATOM 2208 C C . ASN A 1 354 ? 203.694 212.431 222.795 1.00 79.98 351 ASN A C 1
ATOM 2209 O O . ASN A 1 354 ? 202.887 212.147 221.904 1.00 79.98 351 ASN A O 1
ATOM 2214 N N . SER A 1 355 ? 203.629 213.573 223.476 1.00 85.63 352 SER A N 1
ATOM 2215 C CA . SER A 1 355 ? 202.576 214.560 223.244 1.00 85.63 352 SER A CA 1
ATOM 2216 C C . SER A 1 355 ? 202.947 215.394 222.024 1.00 85.63 352 SER A C 1
ATOM 2217 O O . SER A 1 355 ? 203.651 216.401 222.119 1.00 85.63 352 SER A O 1
ATOM 2220 N N . GLY A 1 356 ? 202.459 214.969 220.861 1.00 90.32 353 GLY A N 1
ATOM 2221 C CA . GLY A 1 356 ? 202.669 215.704 219.629 1.00 90.32 353 GLY A CA 1
ATOM 2222 C C . GLY A 1 356 ? 204.110 215.780 219.170 1.00 90.32 353 GLY A C 1
ATOM 2223 O O . GLY A 1 356 ? 204.578 216.849 218.764 1.00 90.32 353 GLY A O 1
ATOM 2224 N N . MET A 1 357 ? 204.822 214.651 219.228 1.00 89.99 354 MET A N 1
ATOM 2225 C CA . MET A 1 357 ? 206.206 214.559 218.758 1.00 89.99 354 MET A CA 1
ATOM 2226 C C . MET A 1 357 ? 207.101 215.582 219.456 1.00 89.99 354 MET A C 1
ATOM 2227 O O . MET A 1 357 ? 207.949 216.222 218.832 1.00 89.99 354 MET A O 1
ATOM 2232 N N . ALA A 1 358 ? 206.907 215.738 220.767 1.00 82.19 355 ALA A N 1
ATOM 2233 C CA . ALA A 1 358 ? 207.649 216.733 221.532 1.00 82.19 355 ALA A CA 1
ATOM 2234 C C . ALA A 1 358 ? 209.129 216.404 221.672 1.00 82.19 355 ALA A C 1
ATOM 2235 O O . ALA A 1 358 ? 209.903 217.285 222.064 1.00 82.19 355 ALA A O 1
ATOM 2237 N N . TRP A 1 359 ? 209.546 215.173 221.368 1.00 76.91 356 TRP A N 1
ATOM 2238 C CA . TRP A 1 359 ? 210.952 214.817 221.522 1.00 76.91 356 TRP A CA 1
ATOM 2239 C C . TRP A 1 359 ? 211.820 215.418 220.423 1.00 76.91 356 TRP A C 1
ATOM 2240 O O . TRP A 1 359 ? 213.000 215.701 220.661 1.00 76.91 356 TRP A O 1
ATOM 2251 N N . ALA A 1 360 ? 211.266 215.619 219.224 1.00 77.03 357 ALA A N 1
ATOM 2252 C CA . ALA A 1 360 ? 212.024 216.244 218.145 1.00 77.03 357 ALA A CA 1
ATOM 2253 C C . ALA A 1 360 ? 212.305 217.716 218.415 1.00 77.03 357 ALA A C 1
ATOM 2254 O O . ALA A 1 360 ? 213.169 218.305 217.751 1.00 77.03 357 ALA A O 1
ATOM 2256 N N . GLN A 1 361 ? 211.588 218.322 219.365 1.00 77.15 358 GLN A N 1
ATOM 2257 C CA . GLN A 1 361 ? 211.851 219.711 219.719 1.00 77.15 358 GLN A CA 1
ATOM 2258 C C . GLN A 1 361 ? 213.259 219.890 220.267 1.00 77.15 358 GLN A C 1
ATOM 2259 O O . GLN A 1 361 ? 213.856 220.958 220.100 1.00 77.15 358 GLN A O 1
ATOM 2265 N N . SER A 1 362 ? 213.815 218.857 220.905 1.00 75.24 359 SER A N 1
ATOM 2266 C CA . SER A 1 362 ? 215.189 218.941 221.388 1.00 75.24 359 SER A CA 1
ATOM 2267 C C . SER A 1 362 ? 216.165 219.122 220.231 1.00 75.24 359 SER A C 1
ATOM 2268 O O . SER A 1 362 ? 217.033 220.002 220.265 1.00 75.24 359 SER A O 1
ATOM 2271 N N . LEU A 1 363 ? 216.027 218.300 219.187 1.00 73.13 360 LEU A N 1
ATOM 2272 C CA . LEU A 1 363 ? 216.887 218.439 218.017 1.00 73.13 360 LEU A CA 1
ATOM 2273 C C . LEU A 1 363 ? 216.640 219.763 217.304 1.00 73.13 360 LEU A C 1
ATOM 2274 O O . LEU A 1 363 ? 217.586 220.402 216.825 1.00 73.13 360 LEU A O 1
ATOM 2279 N N . ILE A 1 364 ? 215.378 220.190 217.224 1.00 74.27 361 ILE A N 1
ATOM 2280 C CA . ILE A 1 364 ? 215.069 221.457 216.564 1.00 74.27 361 ILE A CA 1
ATOM 2281 C C . ILE A 1 364 ? 215.737 222.618 217.294 1.00 74.27 361 ILE A C 1
ATOM 2282 O O . ILE A 1 364 ? 216.322 223.510 216.668 1.00 74.27 361 ILE A O 1
ATOM 2287 N N . SER A 1 365 ? 215.665 222.623 218.627 1.00 76.35 362 SER A N 1
ATOM 2288 C CA . SER A 1 365 ? 216.315 223.670 219.407 1.00 76.35 362 SER A CA 1
ATOM 2289 C C . SER A 1 365 ? 217.831 223.598 219.283 1.00 76.35 362 SER A C 1
ATOM 2290 O O . SER A 1 365 ? 218.501 224.633 219.192 1.00 76.35 362 SER A O 1
ATOM 2293 N N . ASN A 1 366 ? 218.393 222.385 219.285 1.00 76.19 363 ASN A N 1
ATOM 2294 C CA . ASN A 1 366 ? 219.838 222.240 219.140 1.00 76.19 363 ASN A CA 1
ATOM 2295 C C . ASN A 1 366 ? 220.319 222.749 217.788 1.00 76.19 363 ASN A C 1
ATOM 2296 O O . ASN A 1 366 ? 221.437 223.266 217.681 1.00 76.19 363 ASN A O 1
ATOM 2301 N N . ALA A 1 367 ? 219.496 222.609 216.747 1.00 73.28 364 ALA A N 1
ATOM 2302 C CA . ALA A 1 367 ? 219.867 223.089 215.422 1.00 73.28 364 ALA A CA 1
ATOM 2303 C C . ALA A 1 367 ? 219.956 224.608 215.338 1.00 73.28 364 ALA A C 1
ATOM 2304 O O . ALA A 1 367 ? 220.515 225.122 214.364 1.00 73.28 364 ALA A O 1
ATOM 2306 N N . ALA A 1 368 ? 219.423 225.334 216.323 1.00 76.29 365 ALA A N 1
ATOM 2307 C CA . ALA A 1 368 ? 219.435 226.791 216.274 1.00 76.29 365 ALA A CA 1
ATOM 2308 C C . ALA A 1 368 ? 220.780 227.390 216.666 1.00 76.29 365 ALA A C 1
ATOM 2309 O O . ALA A 1 368 ? 221.012 228.575 216.402 1.00 76.29 365 ALA A O 1
ATOM 2311 N N . ARG A 1 369 ? 221.667 226.609 217.285 1.00 80.30 366 ARG A N 1
ATOM 2312 C CA . ARG A 1 369 ? 222.966 227.137 217.687 1.00 80.30 366 ARG A CA 1
ATOM 2313 C C . ARG A 1 369 ? 223.905 227.321 216.503 1.00 80.30 366 ARG A C 1
ATOM 2314 O O . ARG A 1 369 ? 224.790 228.182 216.549 1.00 80.30 366 ARG A O 1
ATOM 2322 N N . GLY A 1 370 ? 223.736 226.531 215.446 1.00 75.49 367 GLY A N 1
ATOM 2323 C CA . GLY A 1 370 ? 224.637 226.590 214.314 1.00 75.49 367 GLY A CA 1
ATOM 2324 C C . GLY A 1 370 ? 225.676 225.488 214.346 1.00 75.49 367 GLY A C 1
ATOM 2325 O O . GLY A 1 370 ? 225.391 224.374 214.797 1.00 75.49 367 GLY A O 1
ATOM 2326 N N . ILE A 1 371 ? 226.885 225.786 213.872 1.00 72.24 368 ILE A N 1
ATOM 2327 C CA . ILE A 1 371 ? 227.951 224.792 213.859 1.00 72.24 368 ILE A CA 1
ATOM 2328 C C . ILE A 1 371 ? 228.384 224.502 215.290 1.00 72.24 368 ILE A C 1
ATOM 2329 O O . ILE A 1 371 ? 228.640 225.422 216.079 1.00 72.24 368 ILE A O 1
ATOM 2334 N N . GLY A 1 372 ? 228.450 223.219 215.637 1.00 69.42 369 GLY A N 1
ATOM 2335 C CA . GLY A 1 372 ? 228.831 222.808 216.966 1.00 69.42 369 GLY A CA 1
ATOM 2336 C C . GLY A 1 372 ? 228.806 221.303 217.138 1.00 69.42 369 GLY A C 1
ATOM 2337 O O . GLY A 1 372 ? 228.441 220.555 216.226 1.00 69.42 369 GLY A O 1
ATOM 2338 N N . PRO A 1 373 ? 229.203 220.828 218.323 1.00 68.75 370 PRO A N 1
ATOM 2339 C CA . PRO A 1 373 ? 229.231 219.377 218.570 1.00 68.75 370 PRO A CA 1
ATOM 2340 C C . PRO A 1 373 ? 227.861 218.718 218.567 1.00 68.75 370 PRO A C 1
ATOM 2341 O O . PRO A 1 373 ? 227.791 217.488 218.450 1.00 68.75 370 PRO A O 1
ATOM 2345 N N . HIS A 1 374 ? 226.777 219.482 218.695 1.00 73.04 371 HIS A N 1
ATOM 2346 C CA . HIS A 1 374 ? 225.428 218.930 218.742 1.00 73.04 371 HIS A CA 1
ATOM 2347 C C . HIS A 1 374 ? 224.598 219.374 217.542 1.00 73.04 371 HIS A C 1
ATOM 2348 O O . HIS A 1 374 ? 223.369 219.425 217.613 1.00 73.04 371 HIS A O 1
ATOM 2355 N N . ASN A 1 375 ? 225.256 219.694 216.438 1.00 67.95 372 ASN A N 1
ATOM 2356 C CA . ASN A 1 375 ? 224.554 220.149 215.243 1.00 67.95 372 ASN A CA 1
ATOM 2357 C C . ASN A 1 375 ? 223.884 218.973 214.545 1.00 67.95 372 ASN A C 1
ATOM 2358 O O . ASN A 1 375 ? 224.574 218.021 214.157 1.00 67.95 372 ASN A O 1
ATOM 2363 N N . PRO A 1 376 ? 222.560 218.988 214.362 1.00 68.65 373 PRO A N 1
ATOM 2364 C CA . PRO A 1 376 ? 221.908 217.909 213.604 1.00 68.65 373 PRO A CA 1
ATOM 2365 C C . PRO A 1 376 ? 222.163 217.977 212.109 1.00 68.65 373 PRO A C 1
ATOM 2366 O O . PRO A 1 376 ? 221.797 217.033 211.396 1.00 68.65 373 PRO A O 1
ATOM 2370 N N . GLY A 1 377 ? 222.773 219.052 211.612 1.00 68.39 374 GLY A N 1
ATOM 2371 C CA . GLY A 1 377 ? 223.051 219.185 210.193 1.00 68.39 374 GLY A CA 1
ATOM 2372 C C . GLY A 1 377 ? 224.122 218.253 209.669 1.00 68.39 374 GLY A C 1
ATOM 2373 O O . GLY A 1 377 ? 224.330 218.203 208.452 1.00 68.39 374 GLY A O 1
ATOM 2374 N N . ALA A 1 378 ? 224.807 217.521 210.552 1.00 68.95 375 ALA A N 1
ATOM 2375 C CA . ALA A 1 378 ? 225.809 216.560 210.109 1.00 68.95 375 ALA A CA 1
ATOM 2376 C C . ALA A 1 378 ? 225.200 215.409 209.321 1.00 68.95 375 ALA A C 1
ATOM 2377 O O . ALA A 1 378 ? 225.925 214.716 208.599 1.00 68.95 375 ALA A O 1
ATOM 2379 N N . LEU A 1 379 ? 223.889 215.188 209.441 1.00 67.88 376 LEU A N 1
ATOM 2380 C CA . LEU A 1 379 ? 223.223 214.129 208.695 1.00 67.88 376 LEU A CA 1
ATOM 2381 C C . LEU A 1 379 ? 223.125 214.429 207.205 1.00 67.88 376 LEU A C 1
ATOM 2382 O O . LEU A 1 379 ? 222.773 213.531 206.432 1.00 67.88 376 LEU A O 1
ATOM 2387 N N . ALA A 1 380 ? 223.421 215.663 206.786 1.00 71.22 377 ALA A N 1
ATOM 2388 C CA . ALA A 1 380 ? 223.443 215.974 205.361 1.00 71.22 377 ALA A CA 1
ATOM 2389 C C . ALA A 1 380 ? 224.522 215.183 204.636 1.00 71.22 377 ALA A C 1
ATOM 2390 O O . ALA A 1 380 ? 224.355 214.839 203.461 1.00 71.22 377 ALA A O 1
ATOM 2392 N N . MET A 1 381 ? 225.635 214.891 205.314 1.00 76.04 378 MET A N 1
ATOM 2393 C CA . MET A 1 381 ? 226.663 214.045 204.719 1.00 76.04 378 MET A CA 1
ATOM 2394 C C . MET A 1 381 ? 226.173 212.615 204.543 1.00 76.04 378 MET A C 1
ATOM 2395 O O . MET A 1 381 ? 226.519 211.959 203.554 1.00 76.04 378 MET A O 1
ATOM 2400 N N . VAL A 1 382 ? 225.381 212.113 205.491 1.00 76.28 379 VAL A N 1
ATOM 2401 C CA . VAL A 1 382 ? 224.782 210.790 205.344 1.00 76.28 379 VAL A CA 1
ATOM 2402 C C . VAL A 1 382 ? 223.802 210.781 204.177 1.00 76.28 379 VAL A C 1
ATOM 2403 O O . VAL A 1 382 ? 223.780 209.845 203.369 1.00 76.28 379 VAL A O 1
ATOM 2407 N N . LEU A 1 383 ? 222.980 211.827 204.072 1.00 78.84 380 LEU A N 1
ATOM 2408 C CA . LEU A 1 383 ? 221.969 211.886 203.021 1.00 78.84 380 LEU A CA 1
ATOM 2409 C C . LEU A 1 383 ? 222.608 211.908 201.636 1.00 78.84 380 LEU A C 1
ATOM 2410 O O . LEU A 1 383 ? 222.179 211.189 200.727 1.00 78.84 380 LEU A O 1
ATOM 2415 N N . ASP A 1 384 ? 223.639 212.733 201.455 1.00 87.69 381 ASP A N 1
ATOM 2416 C CA . ASP A 1 384 ? 224.311 212.854 200.168 1.00 87.69 381 ASP A CA 1
ATOM 2417 C C . ASP A 1 384 ? 225.797 212.582 200.335 1.00 87.69 381 ASP A C 1
ATOM 2418 O O . ASP A 1 384 ? 226.474 213.318 201.068 1.00 87.69 381 ASP A O 1
ATOM 2423 N N . PRO A 1 385 ? 226.343 211.546 199.691 1.00 90.54 382 PRO A N 1
ATOM 2424 C CA . PRO A 1 385 ? 227.784 211.274 199.837 1.00 90.54 382 PRO A CA 1
ATOM 2425 C C . PRO A 1 385 ? 228.671 212.400 199.332 1.00 90.54 382 PRO A C 1
ATOM 2426 O O . PRO A 1 385 ? 229.800 212.555 199.814 1.00 90.54 382 PRO A O 1
ATOM 2430 N N . GLU A 1 386 ? 228.194 213.189 198.366 1.00 92.20 383 GLU A N 1
ATOM 2431 C CA . GLU A 1 386 ? 229.014 214.267 197.820 1.00 92.20 383 GLU A CA 1
ATOM 2432 C C . GLU A 1 386 ? 229.264 215.355 198.857 1.00 92.20 383 GLU A C 1
ATOM 2433 O O . GLU A 1 386 ? 230.326 215.989 198.858 1.00 92.20 383 GLU A O 1
ATOM 2439 N N . VAL A 1 387 ? 228.295 215.592 199.743 1.00 83.87 384 VAL A N 1
ATOM 2440 C CA . VAL A 1 387 ? 228.470 216.587 200.793 1.00 83.87 384 VAL A CA 1
ATOM 2441 C C . VAL A 1 387 ? 229.550 216.119 201.754 1.00 83.87 384 VAL A C 1
ATOM 2442 O O . VAL A 1 387 ? 229.534 214.974 202.220 1.00 83.87 384 VAL A O 1
ATOM 2446 N N . THR A 1 388 ? 230.501 217.005 202.052 1.00 81.31 385 THR A N 1
ATOM 2447 C CA . THR A 1 388 ? 231.632 216.670 202.903 1.00 81.31 385 THR A CA 1
ATOM 2448 C C . THR A 1 388 ? 231.723 217.524 204.160 1.00 81.31 385 THR A C 1
ATOM 2449 O O . THR A 1 388 ? 232.644 217.322 204.960 1.00 81.31 385 THR A O 1
ATOM 2453 N N . ALA A 1 389 ? 230.805 218.467 204.362 1.00 75.75 386 ALA A N 1
ATOM 2454 C CA . ALA A 1 389 ? 230.828 219.315 205.541 1.00 75.75 386 ALA A CA 1
ATOM 2455 C C . ALA A 1 389 ? 229.436 219.403 206.150 1.00 75.75 386 ALA A C 1
ATOM 2456 O O . ALA A 1 389 ? 228.435 219.330 205.427 1.00 75.75 386 ALA A O 1
ATOM 2458 N N . PRO A 1 390 ? 229.338 219.545 207.473 1.00 70.39 387 PRO A N 1
ATOM 2459 C CA . PRO A 1 390 ? 228.021 219.692 208.101 1.00 70.39 387 PRO A CA 1
ATOM 2460 C C . PRO A 1 390 ? 227.305 220.943 207.616 1.00 70.39 387 PRO A C 1
ATOM 2461 O O . PRO A 1 390 ? 227.920 221.981 207.360 1.00 70.39 387 PRO A O 1
ATOM 2465 N N . LEU A 1 391 ? 225.987 220.833 207.494 1.00 69.00 388 LEU A N 1
ATOM 2466 C CA . LEU A 1 391 ? 225.156 221.929 207.021 1.00 69.00 388 LEU A CA 1
ATOM 2467 C C . LEU A 1 391 ? 224.737 222.825 208.180 1.00 69.00 388 LEU A C 1
ATOM 2468 O O . LEU A 1 391 ? 224.569 222.371 209.315 1.00 69.00 388 LEU A O 1
ATOM 2473 N N . ASP A 1 392 ? 224.571 224.110 207.880 1.00 74.75 389 ASP A N 1
ATOM 2474 C CA . ASP A 1 392 ? 224.123 225.097 208.854 1.00 74.75 389 ASP A CA 1
ATOM 2475 C C . ASP A 1 392 ? 222.631 225.341 208.656 1.00 74.75 389 ASP A C 1
ATOM 2476 O O . ASP A 1 392 ? 222.202 225.733 207.566 1.00 74.75 389 ASP A O 1
ATOM 2481 N N . LEU A 1 393 ? 221.847 225.110 209.711 1.00 72.00 390 LEU A N 1
ATOM 2482 C CA . LEU A 1 393 ? 220.395 225.232 209.648 1.00 72.00 390 LEU A CA 1
ATOM 2483 C C . LEU A 1 393 ? 219.866 226.325 210.570 1.00 72.00 390 LEU A C 1
ATOM 2484 O O . LEU A 1 393 ? 218.695 226.287 210.961 1.00 72.00 390 LEU A O 1
ATOM 2489 N N . SER A 1 394 ? 220.702 227.299 210.927 1.00 74.15 391 SER A N 1
ATOM 2490 C CA . SER A 1 394 ? 220.286 228.358 211.837 1.00 74.15 391 SER A CA 1
ATOM 2491 C C . SER A 1 394 ? 219.395 229.402 211.175 1.00 74.15 391 SER A C 1
ATOM 2492 O O . SER A 1 394 ? 218.832 230.246 211.881 1.00 74.15 391 SER A O 1
ATOM 2495 N N . THR A 1 395 ? 219.253 229.370 209.850 1.00 75.03 392 THR A N 1
ATOM 2496 C CA . THR A 1 395 ? 218.427 230.329 209.126 1.00 75.03 392 THR A CA 1
ATOM 2497 C C . THR A 1 395 ? 217.178 229.687 208.530 1.00 75.03 392 THR A C 1
ATOM 2498 O O . THR A 1 395 ? 216.542 230.277 207.651 1.00 75.03 392 THR A O 1
ATOM 2502 N N . GLN A 1 396 ? 216.815 228.495 208.989 1.00 74.59 393 GLN A N 1
ATOM 2503 C CA . GLN A 1 396 ? 215.652 227.781 208.487 1.00 74.59 393 GLN A CA 1
ATOM 2504 C C . GLN A 1 396 ? 214.522 227.813 209.509 1.00 74.59 393 GLN A C 1
ATOM 2505 O O . GLN A 1 396 ? 214.753 227.925 210.716 1.00 74.59 393 GLN A O 1
ATOM 2511 N N . THR A 1 397 ? 213.294 227.715 209.010 1.00 73.77 394 THR A N 1
ATOM 2512 C CA . THR A 1 397 ? 212.125 227.677 209.872 1.00 73.77 394 THR A CA 1
ATOM 2513 C C . THR A 1 397 ? 211.962 226.288 210.488 1.00 73.77 394 THR A C 1
ATOM 2514 O O . THR A 1 397 ? 212.613 225.319 210.089 1.00 73.77 394 THR A O 1
ATOM 2518 N N . ASN A 1 398 ? 211.078 226.204 211.485 1.00 76.44 395 ASN A N 1
ATOM 2519 C CA . ASN A 1 398 ? 210.879 224.945 212.196 1.00 76.44 395 ASN A CA 1
ATOM 2520 C C . ASN A 1 398 ? 210.332 223.861 211.274 1.00 76.44 395 ASN A C 1
ATOM 2521 O O . ASN A 1 398 ? 210.761 222.703 211.344 1.00 76.44 395 ASN A O 1
ATOM 2526 N N . GLU A 1 399 ? 209.383 224.215 210.404 1.00 77.29 396 GLU A N 1
ATOM 2527 C CA . GLU A 1 399 ? 208.804 223.221 209.506 1.00 77.29 396 GLU A CA 1
ATOM 2528 C C . GLU A 1 399 ? 209.822 222.720 208.488 1.00 77.29 396 GLU A C 1
ATOM 2529 O O . GLU A 1 399 ? 209.804 221.537 208.130 1.00 77.29 396 GLU A O 1
ATOM 2535 N N . GLN A 1 400 ? 210.719 223.591 208.019 1.00 71.37 397 GLN A N 1
ATOM 2536 C CA . GLN A 1 400 ? 211.770 223.148 207.108 1.00 71.37 397 GLN A CA 1
ATOM 2537 C C . GLN A 1 400 ? 212.701 222.152 207.787 1.00 71.37 397 GLN A C 1
ATOM 2538 O O . GLN A 1 400 ? 213.084 221.138 207.190 1.00 71.37 397 GLN A O 1
ATOM 2544 N N . ILE A 1 401 ? 213.071 222.420 209.041 1.00 67.98 398 ILE A N 1
ATOM 2545 C CA . ILE A 1 401 ? 213.928 221.500 209.780 1.00 67.98 398 ILE A CA 1
ATOM 2546 C C . ILE A 1 401 ? 213.212 220.177 210.019 1.00 67.98 398 ILE A C 1
ATOM 2547 O O . ILE A 1 401 ? 213.818 219.103 209.935 1.00 67.98 398 ILE A O 1
ATOM 2552 N N . TYR A 1 402 ? 211.913 220.230 210.327 1.00 73.00 399 TYR A N 1
ATOM 2553 C CA . TYR A 1 402 ? 211.148 219.002 210.516 1.00 73.00 399 TYR A CA 1
ATOM 2554 C C . TYR A 1 402 ? 211.090 218.184 209.231 1.00 73.00 399 TYR A C 1
ATOM 2555 O O . TYR A 1 402 ? 211.237 216.955 209.257 1.00 73.00 399 TYR A O 1
ATOM 2564 N N . LYS A 1 403 ? 210.883 218.851 208.093 1.00 70.40 400 LYS A N 1
ATOM 2565 C CA . LYS A 1 403 ? 210.862 218.149 206.814 1.00 70.40 400 LYS A CA 1
ATOM 2566 C C . LYS A 1 403 ? 212.220 217.535 206.500 1.00 70.40 400 LYS A C 1
ATOM 2567 O O . LYS A 1 403 ? 212.298 216.417 205.977 1.00 70.40 400 LYS A O 1
ATOM 2573 N N . PHE A 1 404 ? 213.302 218.256 206.805 1.00 64.58 401 PHE A N 1
ATOM 2574 C CA . PHE A 1 404 ? 214.638 217.706 206.601 1.00 64.58 401 PHE A CA 1
ATOM 2575 C C . PHE A 1 404 ? 214.872 216.484 207.481 1.00 64.58 401 PHE A C 1
ATOM 2576 O O . PHE A 1 404 ? 215.450 215.487 207.033 1.00 64.58 401 PHE A O 1
ATOM 2584 N N . LEU A 1 405 ? 214.432 216.545 208.740 1.00 66.10 402 LEU A N 1
ATOM 2585 C CA . LEU A 1 405 ? 214.633 215.428 209.657 1.00 66.10 402 LEU A CA 1
ATOM 2586 C C . LEU A 1 405 ? 213.789 214.220 209.273 1.00 66.10 402 LEU A C 1
ATOM 2587 O O . LEU A 1 405 ? 214.195 213.080 209.524 1.00 66.10 402 LEU A O 1
ATOM 2592 N N . GLN A 1 406 ? 212.618 214.445 208.673 1.00 69.74 403 GLN A N 1
ATOM 2593 C CA . GLN A 1 406 ? 211.735 213.341 208.313 1.00 69.74 403 GLN A CA 1
ATOM 2594 C C . GLN A 1 406 ? 212.319 212.425 207.244 1.00 69.74 403 GLN A C 1
ATOM 2595 O O . GLN A 1 406 ? 211.795 211.323 207.050 1.00 69.74 403 GLN A O 1
ATOM 2601 N N . GLN A 1 407 ? 213.375 212.843 206.549 1.00 69.15 404 GLN A N 1
ATOM 2602 C CA . GLN A 1 407 ? 213.945 212.047 205.471 1.00 69.15 404 GLN A CA 1
ATOM 2603 C C . GLN A 1 407 ? 215.038 211.090 205.931 1.00 69.15 404 GLN A C 1
ATOM 2604 O O . GLN A 1 407 ? 215.501 210.278 205.123 1.00 69.15 404 GLN A O 1
ATOM 2610 N N . VAL A 1 408 ? 215.467 211.158 207.190 1.00 63.93 405 VAL A N 1
ATOM 2611 C CA . VAL A 1 408 ? 216.622 210.380 207.625 1.00 63.93 405 VAL A CA 1
ATOM 2612 C C . VAL A 1 408 ? 216.339 209.639 208.928 1.00 63.93 405 VAL A C 1
ATOM 2613 O O . VAL A 1 408 ? 217.100 208.747 209.320 1.00 63.93 405 VAL A O 1
ATOM 2617 N N . LEU A 1 409 ? 215.247 209.986 209.604 1.00 61.59 406 LEU A N 1
ATOM 2618 C CA . LEU A 1 409 ? 214.949 209.436 210.919 1.00 61.59 406 LEU A CA 1
ATOM 2619 C C . LEU A 1 409 ? 213.645 208.650 210.900 1.00 61.59 406 LEU A C 1
ATOM 2620 O O . LEU A 1 409 ? 212.689 209.012 210.207 1.00 61.59 406 LEU A O 1
ATOM 2625 N N . TYR A 1 410 ? 213.620 207.565 211.670 1.00 65.32 407 TYR A N 1
ATOM 2626 C CA . TYR A 1 410 ? 212.392 206.806 211.852 1.00 65.32 407 TYR A CA 1
ATOM 2627 C C . TYR A 1 410 ? 211.421 207.586 212.736 1.00 65.32 407 TYR A C 1
ATOM 2628 O O . TYR A 1 410 ? 211.843 208.248 213.690 1.00 65.32 407 TYR A O 1
ATOM 2637 N N . PRO A 1 411 ? 210.120 207.526 212.453 1.00 66.10 408 PRO A N 1
ATOM 2638 C CA . PRO A 1 411 ? 209.127 208.237 213.279 1.00 66.10 408 PRO A CA 1
ATOM 2639 C C . PRO A 1 411 ? 208.713 207.433 214.512 1.00 66.10 408 PRO A C 1
ATOM 2640 O O . PRO A 1 411 ? 207.539 207.103 214.709 1.00 66.10 408 PRO A O 1
ATOM 2644 N N . SER A 1 412 ? 209.690 207.114 215.357 1.00 67.70 409 SER A N 1
ATOM 2645 C CA . SER A 1 412 ? 209.440 206.361 216.578 1.00 67.70 409 SER A CA 1
ATOM 2646 C C . SER A 1 412 ? 210.557 206.661 217.566 1.00 67.70 409 SER A C 1
ATOM 2647 O O . SER A 1 412 ? 211.594 207.225 217.210 1.00 67.70 409 SER A O 1
ATOM 2650 N N . LEU A 1 413 ? 210.331 206.276 218.820 1.00 66.17 410 LEU A N 1
ATOM 2651 C CA . LEU A 1 413 ? 211.277 206.526 219.898 1.00 66.17 410 LEU A CA 1
ATOM 2652 C C . LEU A 1 413 ? 211.552 205.239 220.660 1.00 66.17 410 LEU A C 1
ATOM 2653 O O . LEU A 1 413 ? 210.642 204.440 220.900 1.00 66.17 410 LEU A O 1
ATOM 2658 N N . LEU A 1 414 ? 212.813 205.046 221.037 1.00 67.01 411 LEU A N 1
ATOM 2659 C CA . LEU A 1 414 ? 213.234 203.909 221.843 1.00 67.01 411 LEU A CA 1
ATOM 2660 C C . LEU A 1 414 ? 213.519 204.386 223.261 1.00 67.01 411 LEU A C 1
ATOM 2661 O O . LEU A 1 414 ? 214.232 205.377 223.454 1.00 67.01 411 LEU A O 1
ATOM 2666 N N . ILE A 1 415 ? 212.966 203.684 224.245 1.00 65.54 412 ILE A N 1
ATOM 2667 C CA . ILE A 1 415 ? 213.096 204.058 225.648 1.00 65.54 412 ILE A CA 1
ATOM 2668 C C . ILE A 1 415 ? 214.190 203.206 226.275 1.00 65.54 412 ILE A C 1
ATOM 2669 O O . ILE A 1 415 ? 214.105 201.972 226.280 1.00 65.54 412 ILE A O 1
ATOM 2674 N N . SER A 1 416 ? 215.217 203.864 226.809 1.00 65.73 413 SER A N 1
ATOM 2675 C CA . SER A 1 416 ? 216.337 203.198 227.456 1.00 65.73 413 SER A CA 1
ATOM 2676 C C . SER A 1 416 ? 216.610 203.862 228.799 1.00 65.73 413 SER A C 1
ATOM 2677 O O . SER A 1 416 ? 216.072 204.926 229.114 1.00 65.73 413 SER A O 1
ATOM 2680 N N . ILE A 1 417 ? 217.463 203.219 229.596 1.00 66.41 414 ILE A N 1
ATOM 2681 C CA . ILE A 1 417 ? 217.811 203.722 230.919 1.00 66.41 414 ILE A CA 1
ATOM 2682 C C . ILE A 1 417 ? 219.209 203.234 231.274 1.00 66.41 414 ILE A C 1
ATOM 2683 O O . ILE A 1 417 ? 219.614 202.129 230.904 1.00 66.41 414 ILE A O 1
ATOM 2688 N N . ASP A 1 418 ? 219.954 204.078 231.983 1.00 68.96 415 ASP A N 1
ATOM 2689 C CA . ASP A 1 418 ? 221.288 203.745 232.465 1.00 68.96 415 ASP A CA 1
ATOM 2690 C C . ASP A 1 418 ? 221.200 203.397 233.945 1.00 68.96 415 ASP A C 1
ATOM 2691 O O . ASP A 1 418 ? 220.705 204.198 234.746 1.00 68.96 415 ASP A O 1
ATOM 2696 N N . VAL A 1 419 ? 221.678 202.212 234.306 1.00 69.64 416 VAL A N 1
ATOM 2697 C CA . VAL A 1 419 ? 221.633 201.721 235.677 1.00 69.64 416 VAL A CA 1
ATOM 2698 C C . VAL A 1 419 ? 223.056 201.747 236.231 1.00 69.64 416 VAL A C 1
ATOM 2699 O O . VAL A 1 419 ? 223.900 200.944 235.806 1.00 69.64 416 VAL A O 1
ATOM 2703 N N . PRO A 1 420 ? 223.372 202.642 237.164 1.00 69.68 417 PRO A N 1
ATOM 2704 C CA . PRO A 1 420 ? 224.720 202.657 237.741 1.00 69.68 417 PRO A CA 1
ATOM 2705 C C . PRO A 1 420 ? 224.957 201.451 238.635 1.00 69.68 417 PRO A C 1
ATOM 2706 O O . PRO A 1 420 ? 224.038 200.920 239.263 1.00 69.68 417 PRO A O 1
ATOM 2710 N N . GLU A 1 421 ? 226.218 201.020 238.687 1.00 74.21 418 GLU A N 1
ATOM 2711 C CA . GLU A 1 421 ? 226.592 199.901 239.542 1.00 74.21 418 GLU A CA 1
ATOM 2712 C C . GLU A 1 421 ? 226.624 200.279 241.016 1.00 74.21 418 GLU A C 1
ATOM 2713 O O . GLU A 1 421 ? 226.509 199.395 241.872 1.00 74.21 418 GLU A O 1
ATOM 2719 N N . GLU A 1 422 ? 226.778 201.563 241.328 1.00 73.42 419 GLU A N 1
ATOM 2720 C CA . GLU A 1 422 ? 226.727 202.043 242.700 1.00 73.42 419 GLU A CA 1
ATOM 2721 C C . GLU A 1 422 ? 226.360 203.518 242.677 1.00 73.42 419 GLU A C 1
ATOM 2722 O O . GLU A 1 422 ? 226.719 204.244 241.746 1.00 73.42 419 GLU A O 1
ATOM 2728 N N . GLY A 1 423 ? 225.646 203.951 243.705 1.00 70.21 420 GLY A N 1
ATOM 2729 C CA . GLY A 1 423 ? 225.224 205.332 243.787 1.00 70.21 420 GLY A CA 1
ATOM 2730 C C . GLY A 1 423 ? 224.122 205.501 244.814 1.00 70.21 420 GLY A C 1
ATOM 2731 O O . GLY A 1 423 ? 223.829 204.599 245.599 1.00 70.21 420 GLY A O 1
ATOM 2732 N N . GLU A 1 424 ? 223.520 206.692 244.786 1.00 73.06 421 GLU A N 1
ATOM 2733 C CA . GLU A 1 424 ? 222.469 207.020 245.744 1.00 73.06 421 GLU A CA 1
ATOM 2734 C C . GLU A 1 424 ? 221.244 206.133 245.559 1.00 73.06 421 GLU A C 1
ATOM 2735 O O . GLU A 1 424 ? 220.655 205.667 246.542 1.00 73.06 421 GLU A O 1
ATOM 2741 N N . TYR A 1 425 ? 220.844 205.885 244.311 1.00 70.42 422 TYR A N 1
ATOM 2742 C CA . TYR A 1 425 ? 219.624 205.140 244.020 1.00 70.42 422 TYR A CA 1
ATOM 2743 C C . TYR A 1 425 ? 219.901 203.837 243.278 1.00 70.42 422 TYR A C 1
ATOM 2744 O O . TYR A 1 425 ? 219.019 203.329 242.579 1.00 70.42 422 TYR A O 1
ATOM 2753 N N . SER A 1 426 ? 221.109 203.285 243.411 1.00 71.01 423 SER A N 1
ATOM 2754 C CA . SER A 1 426 ? 221.406 202.010 242.766 1.00 71.01 423 SER A CA 1
ATOM 2755 C C . SER A 1 426 ? 220.588 200.874 243.367 1.00 71.01 423 SER A C 1
ATOM 2756 O O . SER A 1 426 ? 220.192 199.950 242.647 1.00 71.01 423 SER A O 1
ATOM 2759 N N . TRP A 1 427 ? 220.325 200.927 244.675 1.00 67.85 424 TRP A N 1
ATOM 2760 C CA . TRP A 1 427 ? 219.512 199.898 245.314 1.00 67.85 424 TRP A CA 1
ATOM 2761 C C . TRP A 1 427 ? 218.100 199.873 244.741 1.00 67.85 424 TRP A C 1
ATOM 2762 O O . TRP A 1 427 ? 217.511 198.800 244.569 1.00 67.85 424 TRP A O 1
ATOM 2773 N N . LEU A 1 428 ? 217.539 201.046 244.445 1.00 68.59 425 LEU A N 1
ATOM 2774 C CA . LEU A 1 428 ? 216.205 201.098 243.858 1.00 68.59 425 LEU A CA 1
ATOM 2775 C C . LEU A 1 428 ? 216.220 200.636 242.406 1.00 68.59 425 LEU A C 1
ATOM 2776 O O . LEU A 1 428 ? 215.326 199.900 241.974 1.00 68.59 425 LEU A O 1
ATOM 2781 N N . LEU A 1 429 ? 217.226 201.056 241.639 1.00 69.96 426 LEU A N 1
ATOM 2782 C CA . LEU A 1 429 ? 217.260 200.784 240.208 1.00 69.96 426 LEU A CA 1
ATOM 2783 C C . LEU A 1 429 ? 217.810 199.405 239.866 1.00 69.96 426 LEU A C 1
ATOM 2784 O O . LEU A 1 429 ? 217.781 199.025 238.690 1.00 69.96 426 LEU A O 1
ATOM 2789 N N . ARG A 1 430 ? 218.307 198.649 240.847 1.00 76.99 427 ARG A N 1
ATOM 2790 C CA . ARG A 1 430 ? 218.825 197.317 240.558 1.00 76.99 427 ARG A CA 1
ATOM 2791 C C . ARG A 1 430 ? 217.730 196.311 240.229 1.00 76.99 427 ARG A C 1
ATOM 2792 O O . ARG A 1 430 ? 218.048 195.193 239.809 1.00 76.99 427 ARG A O 1
ATOM 2800 N N . MET A 1 431 ? 216.457 196.669 240.415 1.00 74.49 428 MET A N 1
ATOM 2801 C CA . MET A 1 431 ? 215.378 195.730 240.131 1.00 74.49 428 MET A CA 1
ATOM 2802 C C . MET A 1 431 ? 215.208 195.491 238.635 1.00 74.49 428 MET A C 1
ATOM 2803 O O . MET A 1 431 ? 214.757 194.413 238.232 1.00 74.49 428 MET A O 1
ATOM 2808 N N . ILE A 1 432 ? 215.550 196.472 237.805 1.00 69.57 429 ILE A N 1
ATOM 2809 C CA . ILE A 1 432 ? 215.391 196.358 236.355 1.00 69.57 429 ILE A CA 1
ATOM 2810 C C . ILE A 1 432 ? 216.283 195.249 235.796 1.00 69.57 429 ILE A C 1
ATOM 2811 O O . ILE A 1 432 ? 215.786 194.410 235.030 1.00 69.57 429 ILE A O 1
ATOM 2816 N N . PRO A 1 433 ? 217.582 195.187 236.123 1.00 70.49 430 PRO A N 1
ATOM 2817 C CA . PRO A 1 433 ? 218.380 194.041 235.650 1.00 70.49 430 PRO A CA 1
ATOM 2818 C C . PRO A 1 433 ? 217.889 192.702 236.171 1.00 70.49 430 PRO A C 1
ATOM 2819 O O . PRO A 1 433 ? 218.050 191.685 235.485 1.00 70.49 430 PRO A O 1
ATOM 2823 N N . ALA A 1 434 ? 217.300 192.667 237.369 1.00 69.84 431 ALA A N 1
ATOM 2824 C CA . ALA A 1 434 ? 216.877 191.397 237.950 1.00 69.84 431 ALA A CA 1
ATOM 2825 C C . ALA A 1 434 ? 215.704 190.784 237.195 1.00 69.84 431 ALA A C 1
ATOM 2826 O O . ALA A 1 434 ? 215.472 189.574 237.295 1.00 69.84 431 ALA A O 1
ATOM 2828 N N . ALA A 1 435 ? 214.959 191.589 236.442 1.00 69.23 432 ALA A N 1
ATOM 2829 C CA . ALA A 1 435 ? 213.799 191.109 235.704 1.00 69.23 432 ALA A CA 1
ATOM 2830 C C . ALA A 1 435 ? 214.129 190.692 234.277 1.00 69.23 432 ALA A C 1
ATOM 2831 O O . ALA A 1 435 ? 213.221 190.296 233.538 1.00 69.23 432 ALA A O 1
ATOM 2833 N N . GLU A 1 436 ? 215.398 190.772 233.869 1.00 74.33 433 GLU A N 1
ATOM 2834 C CA . GLU A 1 436 ? 215.759 190.410 232.503 1.00 74.33 433 GLU A CA 1
ATOM 2835 C C . GLU A 1 436 ? 215.616 188.913 232.257 1.00 74.33 433 GLU A C 1
ATOM 2836 O O . GLU A 1 436 ? 215.256 188.501 231.148 1.00 74.33 433 GLU A O 1
ATOM 2842 N N . LYS A 1 437 ? 215.890 188.088 233.266 1.00 78.42 434 LYS A N 1
ATOM 2843 C CA . LYS A 1 437 ? 215.769 186.639 233.146 1.00 78.42 434 LYS A CA 1
ATOM 2844 C C . LYS A 1 437 ? 214.386 186.226 233.638 1.00 78.42 434 LYS A C 1
ATOM 2845 O O . LYS A 1 437 ? 214.051 186.421 234.811 1.00 78.42 434 LYS A O 1
ATOM 2851 N N . ILE A 1 438 ? 213.582 185.655 232.739 1.00 76.68 435 ILE A N 1
ATOM 2852 C CA . ILE A 1 438 ? 212.192 185.359 233.072 1.00 76.68 435 ILE A CA 1
ATOM 2853 C C . ILE A 1 438 ? 212.068 183.996 233.743 1.00 76.68 435 ILE A C 1
ATOM 2854 O O . ILE A 1 438 ? 211.456 183.870 234.810 1.00 76.68 435 ILE A O 1
ATOM 2859 N N . TYR A 1 439 ? 212.642 182.960 233.137 1.00 87.56 436 TYR A N 1
ATOM 2860 C CA . TYR A 1 439 ? 212.439 181.584 233.571 1.00 87.56 436 TYR A CA 1
ATOM 2861 C C . TYR A 1 439 ? 213.706 181.037 234.211 1.00 87.56 436 TYR A C 1
ATOM 2862 O O . TYR A 1 439 ? 214.797 181.161 233.645 1.00 87.56 436 TYR A O 1
ATOM 2871 N N . THR A 1 440 ? 213.556 180.436 235.388 1.00 95.02 437 THR A N 1
ATOM 2872 C CA . THR A 1 440 ? 214.621 179.639 235.978 1.00 95.02 437 THR A CA 1
ATOM 2873 C C . THR A 1 440 ? 214.582 178.228 235.406 1.00 95.02 437 THR A C 1
ATOM 2874 O O . THR A 1 440 ? 213.508 177.656 235.201 1.00 95.02 437 THR A O 1
ATOM 2878 N N . GLY A 1 441 ? 215.760 177.666 235.149 1.00 103.58 438 GLY A N 1
ATOM 2879 C CA . GLY A 1 441 ? 215.849 176.368 234.510 1.00 103.58 438 GLY A CA 1
ATOM 2880 C C . GLY A 1 441 ? 215.520 175.187 235.402 1.00 103.58 438 GLY A C 1
ATOM 2881 O O . GLY A 1 441 ? 215.848 174.045 235.066 1.00 103.58 438 GLY A O 1
ATOM 2882 N N . LYS A 1 442 ? 214.876 175.442 236.539 1.00 111.05 439 LYS A N 1
ATOM 2883 C CA . LYS A 1 442 ? 214.513 174.365 237.450 1.00 111.05 439 LYS A CA 1
ATOM 2884 C C . LYS A 1 442 ? 213.468 173.454 236.818 1.00 111.05 439 LYS A C 1
ATOM 2885 O O . LYS A 1 442 ? 212.589 173.907 236.079 1.00 111.05 439 LYS A O 1
ATOM 2891 N N . VAL A 1 443 ? 213.577 172.155 237.109 1.00 119.30 440 VAL A N 1
ATOM 2892 C CA . VAL A 1 443 ? 212.621 171.188 236.583 1.00 119.30 440 VAL A CA 1
ATOM 2893 C C . VAL A 1 443 ? 211.230 171.500 237.113 1.00 119.30 440 VAL A C 1
ATOM 2894 O O . VAL A 1 443 ? 211.050 171.851 238.286 1.00 119.30 440 VAL A O 1
ATOM 2898 N N . GLU A 1 444 ? 210.232 171.370 236.243 1.00 121.28 441 GLU A N 1
ATOM 2899 C CA . GLU A 1 444 ? 208.860 171.745 236.556 1.00 121.28 441 GLU A CA 1
ATOM 2900 C C . GLU A 1 444 ? 207.940 170.561 236.305 1.00 121.28 441 GLU A C 1
ATOM 2901 O O . GLU A 1 444 ? 208.222 169.720 235.444 1.00 121.28 441 GLU A O 1
ATOM 2907 N N . GLY A 1 445 ? 206.847 170.493 237.065 1.00 126.04 442 GLY A N 1
ATOM 2908 C CA . GLY A 1 445 ? 205.849 169.470 236.807 1.00 126.04 442 GLY A CA 1
ATOM 2909 C C . GLY A 1 445 ? 205.101 169.706 235.509 1.00 126.04 442 GLY A C 1
ATOM 2910 O O . GLY A 1 445 ? 205.171 168.893 234.584 1.00 126.04 442 GLY A O 1
ATOM 2911 N N . GLU A 1 446 ? 204.376 170.821 235.422 1.00 126.94 443 GLU A N 1
ATOM 2912 C CA . GLU A 1 446 ? 203.643 171.158 234.208 1.00 126.94 443 GLU A CA 1
ATOM 2913 C C . GLU A 1 446 ? 204.091 172.500 233.639 1.00 126.94 443 GLU A C 1
ATOM 2914 O O . GLU A 1 446 ? 204.338 172.617 232.434 1.00 126.94 443 GLU A O 1
ATOM 2920 N N . VAL A 1 447 ? 204.199 173.514 234.495 1.00 117.89 444 VAL A N 1
ATOM 2921 C CA . VAL A 1 447 ? 204.472 174.885 234.079 1.00 117.89 444 VAL A CA 1
ATOM 2922 C C . VAL A 1 447 ? 205.817 175.312 234.650 1.00 117.89 444 VAL A C 1
ATOM 2923 O O . VAL A 1 447 ? 206.088 175.104 235.839 1.00 117.89 444 VAL A O 1
ATOM 2927 N N . ARG A 1 448 ? 206.652 175.914 233.803 1.00 103.48 445 ARG A N 1
ATOM 2928 C CA . ARG A 1 448 ? 207.991 176.319 234.212 1.00 103.48 445 ARG A CA 1
ATOM 2929 C C . ARG A 1 448 ? 207.939 177.385 235.300 1.00 103.48 445 ARG A C 1
ATOM 2930 O O . ARG A 1 448 ? 207.042 178.232 235.324 1.00 103.48 445 ARG A O 1
ATOM 2938 N N . GLU A 1 449 ? 208.915 177.336 236.202 1.00 94.71 446 GLU A N 1
ATOM 2939 C CA . GLU A 1 449 ? 208.999 178.300 237.290 1.00 94.71 446 GLU A CA 1
ATOM 2940 C C . GLU A 1 449 ? 209.447 179.664 236.770 1.00 94.71 446 GLU A C 1
ATOM 2941 O O . GLU A 1 449 ? 210.220 179.769 235.814 1.00 94.71 446 GLU A O 1
ATOM 2947 N N . ILE A 1 450 ? 208.947 180.717 237.414 1.00 80.32 447 ILE A N 1
ATOM 2948 C CA . ILE A 1 450 ? 209.247 182.097 237.051 1.00 80.32 447 ILE A CA 1
ATOM 2949 C C . ILE A 1 450 ? 210.136 182.703 238.130 1.00 80.32 447 ILE A C 1
ATOM 2950 O O . ILE A 1 450 ? 209.920 182.475 239.326 1.00 80.32 447 ILE A O 1
ATOM 2955 N N . SER A 1 451 ? 211.138 183.470 237.703 1.00 78.12 448 SER A N 1
ATOM 2956 C CA . SER A 1 451 ? 212.120 184.036 238.617 1.00 78.12 448 SER A CA 1
ATOM 2957 C C . SER A 1 451 ? 211.478 185.076 239.537 1.00 78.12 448 SER A C 1
ATOM 2958 O O . SER A 1 451 ? 210.300 185.423 239.415 1.00 78.12 448 SER A O 1
ATOM 2961 N N . GLU A 1 452 ? 212.285 185.581 240.473 1.00 77.95 449 GLU A N 1
ATOM 2962 C CA . GLU A 1 452 ? 211.798 186.489 241.504 1.00 77.95 449 GLU A CA 1
ATOM 2963 C C . GLU A 1 452 ? 211.859 187.956 241.100 1.00 77.95 449 GLU A C 1
ATOM 2964 O O . GLU A 1 452 ? 210.979 188.729 241.492 1.00 77.95 449 GLU A O 1
ATOM 2970 N N . GLY A 1 453 ? 212.879 188.367 240.343 1.00 71.67 450 GLY A N 1
ATOM 2971 C CA . GLY A 1 453 ? 212.942 189.752 239.902 1.00 71.67 450 GLY A CA 1
ATOM 2972 C C . GLY A 1 453 ? 211.815 190.111 238.952 1.00 71.67 450 GLY A C 1
ATOM 2973 O O . GLY A 1 453 ? 211.224 191.194 239.050 1.00 71.67 450 GLY A O 1
ATOM 2974 N N . TYR A 1 454 ? 211.504 189.209 238.018 1.00 67.44 451 TYR A N 1
ATOM 2975 C CA . TYR A 1 454 ? 210.357 189.411 237.141 1.00 67.44 451 TYR A CA 1
ATOM 2976 C C . TYR A 1 454 ? 209.071 189.505 237.949 1.00 67.44 451 TYR A C 1
ATOM 2977 O O . TYR A 1 454 ? 208.210 190.347 237.668 1.00 67.44 451 TYR A O 1
ATOM 2986 N N . LYS A 1 455 ? 208.926 188.644 238.960 1.00 69.87 452 LYS A N 1
ATOM 2987 C CA . LYS A 1 455 ? 207.748 188.694 239.818 1.00 69.87 452 LYS A CA 1
ATOM 2988 C C . LYS A 1 455 ? 207.649 190.030 240.540 1.00 69.87 452 LYS A C 1
ATOM 2989 O O . LYS A 1 455 ? 206.564 190.610 240.635 1.00 69.87 452 LYS A O 1
ATOM 2995 N N . ALA A 1 456 ? 208.773 190.535 241.054 1.00 67.35 453 ALA A N 1
ATOM 2996 C CA . ALA A 1 456 ? 208.758 191.806 241.771 1.00 67.35 453 ALA A CA 1
ATOM 2997 C C . ALA A 1 456 ? 208.370 192.955 240.848 1.00 67.35 453 ALA A C 1
ATOM 2998 O O . ALA A 1 456 ? 207.552 193.810 241.211 1.00 67.35 453 ALA A O 1
ATOM 3000 N N . LEU A 1 457 ? 208.947 192.991 239.644 1.00 65.67 454 LEU A N 1
ATOM 3001 C CA . LEU A 1 457 ? 208.615 194.064 238.711 1.00 65.67 454 LEU A CA 1
ATOM 3002 C C . LEU A 1 457 ? 207.153 193.996 238.281 1.00 65.67 454 LEU A C 1
ATOM 3003 O O . LEU A 1 457 ? 206.466 195.026 238.222 1.00 65.67 454 LEU A O 1
ATOM 3008 N N . TYR A 1 458 ? 206.658 192.790 237.984 1.00 66.24 455 TYR A N 1
ATOM 3009 C CA . TYR A 1 458 ? 205.259 192.632 237.603 1.00 66.24 455 TYR A CA 1
ATOM 3010 C C . TYR A 1 458 ? 204.332 193.033 238.743 1.00 66.24 455 TYR A C 1
ATOM 3011 O O . TYR A 1 458 ? 203.296 193.668 238.516 1.00 66.24 455 TYR A O 1
ATOM 3020 N N . ARG A 1 459 ? 204.688 192.666 239.977 1.00 70.31 456 ARG A N 1
ATOM 3021 C CA . ARG A 1 459 ? 203.876 193.033 241.130 1.00 70.31 456 ARG A CA 1
ATOM 3022 C C . ARG A 1 459 ? 203.840 194.542 241.321 1.00 70.31 456 ARG A C 1
ATOM 3023 O O . ARG A 1 459 ? 202.787 195.107 241.629 1.00 70.31 456 ARG A O 1
ATOM 3031 N N . ALA A 1 460 ? 204.983 195.211 241.149 1.00 67.41 457 ALA A N 1
ATOM 3032 C CA . ALA A 1 460 ? 205.004 196.666 241.259 1.00 67.41 457 ALA A CA 1
ATOM 3033 C C . ALA A 1 460 ? 204.124 197.307 240.193 1.00 67.41 457 ALA A C 1
ATOM 3034 O O . ALA A 1 460 ? 203.330 198.213 240.484 1.00 67.41 457 ALA A O 1
ATOM 3036 N N . PHE A 1 461 ? 204.239 196.831 238.949 1.00 67.66 458 PHE A N 1
ATOM 3037 C CA . PHE A 1 461 ? 203.425 197.382 237.869 1.00 67.66 458 PHE A CA 1
ATOM 3038 C C . PHE A 1 461 ? 201.939 197.167 238.127 1.00 67.66 458 PHE A C 1
ATOM 3039 O O . PHE A 1 461 ? 201.121 198.056 237.866 1.00 67.66 458 PHE A O 1
ATOM 3047 N N . ASP A 1 462 ? 201.569 195.990 238.638 1.00 71.36 459 ASP A N 1
ATOM 3048 C CA . ASP A 1 462 ? 200.160 195.705 238.886 1.00 71.36 459 ASP A CA 1
ATOM 3049 C C . ASP A 1 462 ? 199.631 196.494 240.079 1.00 71.36 459 ASP A C 1
ATOM 3050 O O . ASP A 1 462 ? 198.470 196.918 240.084 1.00 71.36 459 ASP A O 1
ATOM 3055 N N . ASP A 1 463 ? 200.465 196.699 241.101 1.00 72.99 460 ASP A N 1
ATOM 3056 C CA . ASP A 1 463 ? 200.028 197.409 242.296 1.00 72.99 460 ASP A CA 1
ATOM 3057 C C . ASP A 1 463 ? 199.910 198.908 242.064 1.00 72.99 460 ASP A C 1
ATOM 3058 O O . ASP A 1 463 ? 199.062 199.558 242.684 1.00 72.99 460 ASP A O 1
ATOM 3063 N N . VAL A 1 464 ? 200.748 199.476 241.193 1.00 70.85 461 VAL A N 1
ATOM 3064 C CA . VAL A 1 464 ? 200.642 200.905 240.905 1.00 70.85 461 VAL A CA 1
ATOM 3065 C C . VAL A 1 464 ? 199.313 201.216 240.226 1.00 70.85 461 VAL A C 1
ATOM 3066 O O . VAL A 1 464 ? 198.675 202.237 240.514 1.00 70.85 461 VAL A O 1
ATOM 3070 N N . THR A 1 465 ? 198.861 200.334 239.335 1.00 69.00 462 THR A N 1
ATOM 3071 C CA . THR A 1 465 ? 197.650 200.556 238.556 1.00 69.00 462 THR A CA 1
ATOM 3072 C C . THR A 1 465 ? 196.424 199.871 239.150 1.00 69.00 462 THR A C 1
ATOM 3073 O O . THR A 1 465 ? 195.408 199.741 238.460 1.00 69.00 462 THR A O 1
ATOM 3077 N N . LEU A 1 466 ? 196.502 199.423 240.405 1.00 70.94 463 LEU A N 1
ATOM 3078 C CA . LEU A 1 466 ? 195.368 198.835 241.124 1.00 70.94 463 LEU A CA 1
ATOM 3079 C C . LEU A 1 466 ? 194.845 197.568 240.451 1.00 70.94 463 LEU A C 1
ATOM 3080 O O . LEU A 1 466 ? 193.649 197.273 240.505 1.00 70.94 463 LEU A O 1
ATOM 3085 N N . GLY A 1 467 ? 195.730 196.806 239.813 1.00 72.60 464 GLY A N 1
ATOM 3086 C CA . GLY A 1 467 ? 195.363 195.507 239.287 1.00 72.60 464 GLY A CA 1
ATOM 3087 C C . GLY A 1 467 ? 194.843 195.483 237.868 1.00 72.60 464 GLY A C 1
ATOM 3088 O O . GLY A 1 467 ? 194.236 194.483 237.468 1.00 72.60 464 GLY A O 1
ATOM 3089 N N . CYS A 1 468 ? 195.054 196.544 237.092 1.00 73.36 465 CYS A N 1
ATOM 3090 C CA . CYS A 1 468 ? 194.626 196.554 235.698 1.00 73.36 465 CYS A CA 1
ATOM 3091 C C . CYS A 1 468 ? 195.700 196.035 234.752 1.00 73.36 465 CYS A C 1
ATOM 3092 O O . CYS A 1 46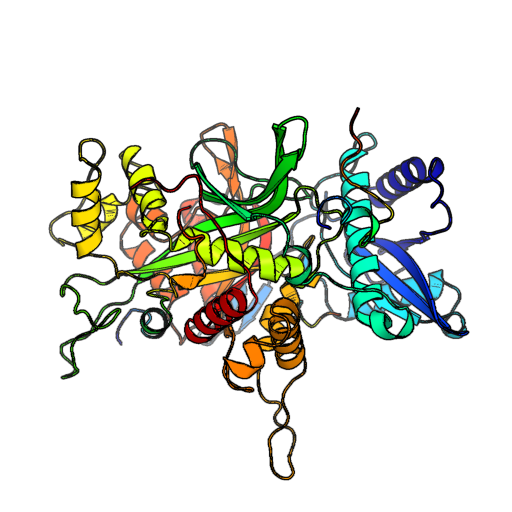8 ? 195.373 195.516 233.676 1.00 73.36 465 CYS A O 1
ATOM 3095 N N . PHE A 1 469 ? 196.974 196.162 235.132 1.00 67.36 466 PHE A N 1
ATOM 3096 C CA . PHE A 1 469 ? 198.059 195.674 234.287 1.00 67.36 466 PHE A CA 1
ATOM 3097 C C . PHE A 1 469 ? 197.968 194.167 234.089 1.00 67.36 466 PHE A C 1
ATOM 3098 O O . PHE A 1 469 ? 198.291 193.654 233.011 1.00 67.36 466 PHE A O 1
ATOM 3106 N N . SER A 1 470 ? 197.536 193.440 235.123 1.00 70.02 467 SER A N 1
ATOM 3107 C CA . SER A 1 470 ? 197.376 191.996 234.997 1.00 70.02 467 SER A CA 1
ATOM 3108 C C . SER A 1 470 ? 196.321 191.646 233.955 1.00 70.02 467 SER A C 1
ATOM 3109 O O . SER A 1 470 ? 196.490 190.694 233.184 1.00 70.02 467 SER A O 1
ATOM 3112 N N . LYS A 1 471 ? 195.222 192.402 233.918 1.00 71.76 468 LYS A N 1
ATOM 3113 C CA . LYS A 1 471 ? 194.186 192.157 232.922 1.00 71.76 468 LYS A CA 1
ATOM 3114 C C . LYS A 1 471 ? 194.595 192.628 231.533 1.00 71.76 468 LYS A C 1
ATOM 3115 O O . LYS A 1 471 ? 194.097 192.088 230.539 1.00 71.76 468 LYS A O 1
ATOM 3121 N N . LYS A 1 472 ? 195.482 193.618 231.438 1.00 71.69 469 LYS A N 1
ATOM 3122 C CA . LYS A 1 472 ? 195.901 194.125 230.136 1.00 71.69 469 LYS A CA 1
ATOM 3123 C C . LYS A 1 472 ? 197.072 193.358 229.537 1.00 71.69 469 LYS A C 1
ATOM 3124 O O . LYS A 1 472 ? 197.142 193.216 228.310 1.00 71.69 469 LYS A O 1
ATOM 3130 N N . TYR A 1 473 ? 197.990 192.858 230.361 1.00 67.77 470 TYR A N 1
ATOM 3131 C CA . TYR A 1 473 ? 199.210 192.225 229.883 1.00 67.77 470 TYR A CA 1
ATOM 3132 C C . TYR A 1 473 ? 199.277 190.781 230.361 1.00 67.77 470 TYR A C 1
ATOM 3133 O O . TYR A 1 473 ? 198.940 190.479 231.510 1.00 67.77 470 TYR A O 1
ATOM 3142 N N . GLN A 1 474 ? 199.714 189.894 229.471 1.00 70.38 471 GLN A N 1
ATOM 3143 C CA . GLN A 1 474 ? 199.817 188.479 229.799 1.00 70.38 471 GLN A CA 1
ATOM 3144 C C . GLN A 1 474 ? 200.983 188.229 230.750 1.00 70.38 471 GLN A C 1
ATOM 3145 O O . GLN A 1 474 ? 202.057 188.821 230.615 1.00 70.38 471 GLN A O 1
ATOM 3151 N N . TYR A 1 475 ? 200.765 187.338 231.715 1.00 68.27 472 TYR A N 1
ATOM 3152 C CA . TYR A 1 475 ? 201.787 187.002 232.698 1.00 68.27 472 TYR A CA 1
ATOM 3153 C C . TYR A 1 475 ? 202.829 186.088 232.064 1.00 68.27 472 TYR A C 1
ATOM 3154 O O . TYR A 1 475 ? 202.506 184.982 231.618 1.00 68.27 472 TYR A O 1
ATOM 3163 N N . GLY A 1 476 ? 204.077 186.547 232.027 1.00 68.09 473 GLY A N 1
ATOM 3164 C CA . GLY A 1 476 ? 205.175 185.788 231.454 1.00 68.09 473 GLY A CA 1
ATOM 3165 C C . GLY A 1 476 ? 205.799 186.402 230.219 1.00 68.09 473 GLY A C 1
ATOM 3166 O O . GLY A 1 476 ? 206.830 185.896 229.751 1.00 68.09 473 GLY A O 1
ATOM 3167 N N . LEU A 1 477 ? 205.229 187.466 229.664 1.00 65.92 474 LEU A N 1
ATOM 3168 C CA . LEU A 1 477 ? 205.806 188.117 228.501 1.00 65.92 474 LEU A CA 1
ATOM 3169 C C . LEU A 1 477 ? 207.008 188.967 228.905 1.00 65.92 474 LEU A C 1
ATOM 3170 O O . LEU A 1 477 ? 207.105 189.419 230.048 1.00 65.92 474 LEU A O 1
ATOM 3175 N N . PRO A 1 478 ? 207.947 189.191 227.983 1.00 64.06 475 PRO A N 1
ATOM 3176 C CA . PRO A 1 478 ? 209.150 189.956 228.331 1.00 64.06 475 PRO A CA 1
ATOM 3177 C C . PRO A 1 478 ? 208.827 191.397 228.699 1.00 64.06 475 PRO A C 1
ATOM 3178 O O . PRO A 1 478 ? 207.874 191.995 228.196 1.00 64.06 475 PRO A O 1
ATOM 3182 N N . LEU A 1 479 ? 209.643 191.950 229.594 1.00 64.58 476 LEU A N 1
ATOM 3183 C CA . LEU A 1 479 ? 209.511 193.334 230.028 1.00 64.58 476 LEU A CA 1
ATOM 3184 C C . LEU A 1 479 ? 210.757 194.173 229.795 1.00 64.58 476 LEU A C 1
ATOM 3185 O O . LEU A 1 479 ? 210.632 195.372 229.535 1.00 64.58 476 LEU A O 1
ATOM 3190 N N . VAL A 1 480 ? 211.948 193.586 229.882 1.00 66.44 477 VAL A N 1
ATOM 3191 C CA . VAL A 1 480 ? 213.202 194.323 229.773 1.00 66.44 477 VAL A CA 1
ATOM 3192 C C . VAL A 1 480 ? 214.190 193.493 228.964 1.00 66.44 477 VAL A C 1
ATOM 3193 O O . VAL A 1 480 ? 214.298 192.277 229.155 1.00 66.44 477 VAL A O 1
ATOM 3197 N N . TYR A 1 481 ? 214.910 194.153 228.057 1.00 67.15 478 TYR A N 1
ATOM 3198 C CA . TYR A 1 481 ? 215.953 193.522 227.264 1.00 67.15 478 TYR A CA 1
ATOM 3199 C C . TYR A 1 481 ? 217.307 194.105 227.644 1.00 67.15 478 TYR A C 1
ATOM 3200 O O . TYR A 1 481 ? 217.410 195.267 228.047 1.00 67.15 478 TYR A O 1
ATOM 3209 N N . ALA A 1 482 ? 218.348 193.288 227.510 1.00 72.31 479 ALA A N 1
ATOM 3210 C CA . ALA A 1 482 ? 219.707 193.686 227.849 1.00 72.31 479 ALA A CA 1
ATOM 3211 C C . ALA A 1 482 ? 220.505 193.941 226.577 1.00 72.31 479 ALA A C 1
ATOM 3212 O O . ALA A 1 482 ? 220.501 193.114 225.660 1.00 72.31 479 ALA A O 1
ATOM 3214 N N . THR A 1 483 ? 221.186 195.086 226.527 1.00 73.59 480 THR A N 1
ATOM 3215 C CA . THR A 1 483 ? 221.997 195.439 225.369 1.00 73.59 480 THR A CA 1
ATOM 3216 C C . THR A 1 483 ? 223.425 194.920 225.468 1.00 73.59 480 THR A C 1
ATOM 3217 O O . THR A 1 483 ? 224.046 194.642 224.435 1.00 73.59 480 THR A O 1
ATOM 3221 N N . GLY A 1 484 ? 223.960 194.783 226.678 1.00 73.99 481 GLY A N 1
ATOM 3222 C CA . GLY A 1 484 ? 225.302 194.268 226.857 1.00 73.99 481 GLY A CA 1
ATOM 3223 C C . GLY A 1 484 ? 226.410 195.289 226.757 1.00 73.99 481 GLY A C 1
ATOM 3224 O O . GLY A 1 484 ? 227.570 194.903 226.573 1.00 73.99 481 GLY A O 1
ATOM 3225 N N . ASN A 1 485 ? 226.099 196.577 226.872 1.00 70.61 482 ASN A N 1
ATOM 3226 C CA . ASN A 1 485 ? 227.086 197.642 226.757 1.00 70.61 482 ASN A CA 1
ATOM 3227 C C . ASN A 1 485 ? 227.366 198.234 228.131 1.00 70.61 482 ASN A C 1
ATOM 3228 O O . ASN A 1 485 ? 226.434 198.572 228.868 1.00 70.61 482 ASN A O 1
ATOM 3233 N N . ARG A 1 486 ? 228.647 198.361 228.467 1.00 68.58 483 ARG A N 1
ATOM 3234 C CA . ARG A 1 486 ? 229.082 198.954 229.724 1.00 68.58 483 ARG A CA 1
ATOM 3235 C C . ARG A 1 486 ? 229.553 200.378 229.450 1.00 68.58 483 ARG A C 1
ATOM 3236 O O . ARG A 1 486 ? 230.476 200.588 228.656 1.00 68.58 483 ARG A O 1
ATOM 3244 N N . ILE A 1 487 ? 228.924 201.343 230.102 1.00 64.38 484 ILE A N 1
ATOM 3245 C CA . ILE A 1 487 ? 229.142 202.765 229.843 1.00 64.38 484 ILE A CA 1
ATOM 3246 C C . ILE A 1 487 ? 229.948 203.346 230.997 1.00 64.38 484 ILE A C 1
ATOM 3247 O O . ILE A 1 487 ? 229.597 203.115 232.160 1.00 64.38 484 ILE A O 1
ATOM 3252 N N . PRO A 1 488 ? 231.018 204.090 230.731 1.00 62.36 485 PRO A N 1
ATOM 3253 C CA . PRO A 1 488 ? 231.773 204.719 231.817 1.00 62.36 485 PRO A CA 1
ATOM 3254 C C . PRO A 1 488 ? 231.136 206.020 232.279 1.00 62.36 485 PRO A C 1
ATOM 3255 O O . PRO A 1 488 ? 230.392 206.676 231.548 1.00 62.36 485 PRO A O 1
ATOM 3259 N N . LEU A 1 489 ? 231.446 206.388 233.520 1.00 61.89 486 LEU A N 1
ATOM 3260 C CA . LEU A 1 489 ? 230.957 207.616 234.129 1.00 61.89 486 LEU A CA 1
ATOM 3261 C C . LEU A 1 489 ? 232.137 208.481 234.548 1.00 61.89 486 LEU A C 1
ATOM 3262 O O . LEU A 1 489 ? 233.150 207.971 235.036 1.00 61.89 486 LEU A O 1
ATOM 3267 N N . GLY A 1 490 ? 232.002 209.790 234.358 1.00 62.73 487 GLY A N 1
ATOM 3268 C CA . GLY A 1 490 ? 233.082 210.699 234.692 1.00 62.73 487 GLY A CA 1
ATOM 3269 C C . GLY A 1 490 ? 232.750 212.114 234.264 1.00 62.73 487 GLY A C 1
ATOM 3270 O O . GLY A 1 490 ? 231.597 212.434 233.973 1.00 62.73 487 GLY A O 1
ATOM 3271 N N . HIS A 1 491 ? 233.783 212.955 234.234 1.00 63.23 488 HIS A N 1
ATOM 3272 C CA . HIS A 1 491 ? 233.614 214.356 233.881 1.00 63.23 488 HIS A CA 1
ATOM 3273 C C . HIS A 1 491 ? 234.907 214.884 233.277 1.00 63.23 488 HIS A C 1
ATOM 3274 O O . HIS A 1 491 ? 235.970 214.271 233.399 1.00 63.23 488 HIS A O 1
ATOM 3281 N N . TYR A 1 492 ? 234.798 216.038 232.621 1.00 64.44 489 TYR A N 1
ATOM 3282 C CA . TYR A 1 492 ? 235.942 216.689 232.001 1.00 64.44 489 TYR A CA 1
ATOM 3283 C C . TYR A 1 492 ? 235.732 218.196 232.053 1.00 64.44 489 TYR A C 1
ATOM 3284 O O . TYR A 1 492 ? 234.647 218.683 232.379 1.00 64.44 489 TYR A O 1
ATOM 3293 N N . ASN A 1 493 ? 236.790 218.933 231.728 1.00 69.66 490 ASN A N 1
ATOM 3294 C CA . ASN A 1 493 ? 236.769 220.390 231.782 1.00 69.66 490 ASN A CA 1
ATOM 3295 C C . ASN A 1 493 ? 236.305 220.943 230.441 1.00 69.66 490 ASN A C 1
ATOM 3296 O O . ASN A 1 493 ? 236.934 220.691 229.407 1.00 69.66 490 ASN A O 1
ATOM 3301 N N . HIS A 1 494 ? 235.211 221.696 230.461 1.00 76.18 491 HIS A N 1
ATOM 3302 C CA . HIS A 1 494 ? 234.662 222.308 229.262 1.00 76.18 491 HIS A CA 1
ATOM 3303 C C . HIS A 1 494 ? 235.284 223.684 229.034 1.00 76.18 491 HIS A C 1
ATOM 3304 O O . HIS A 1 494 ? 235.846 224.299 229.942 1.00 76.18 491 HIS A O 1
ATOM 3311 N N . GLN A 1 495 ? 235.173 224.163 227.794 1.00 81.53 492 GLN A N 1
ATOM 3312 C CA . GLN A 1 495 ? 235.772 225.438 227.420 1.00 81.53 492 GLN A CA 1
ATOM 3313 C C . GLN A 1 495 ? 235.022 226.639 227.982 1.00 81.53 492 GLN A C 1
ATOM 3314 O O . GLN A 1 495 ? 235.533 227.760 227.888 1.00 81.53 492 GLN A O 1
ATOM 3320 N N . ASP A 1 496 ? 233.839 226.442 228.558 1.00 80.44 493 ASP A N 1
ATOM 3321 C CA . ASP A 1 496 ? 233.068 227.538 229.129 1.00 80.44 493 ASP A CA 1
ATOM 3322 C C . ASP A 1 496 ? 233.340 227.748 230.613 1.00 80.44 493 ASP A C 1
ATOM 3323 O O . ASP A 1 496 ? 232.709 228.615 231.227 1.00 80.44 493 ASP A O 1
ATOM 3328 N N . GLY A 1 497 ? 234.255 226.982 231.203 1.00 79.04 494 GLY A N 1
ATOM 3329 C CA . GLY A 1 497 ? 234.617 227.141 232.595 1.00 79.04 494 GLY A CA 1
ATOM 3330 C C . GLY A 1 497 ? 233.910 226.218 233.563 1.00 79.04 494 GLY A C 1
ATOM 3331 O O . GLY A 1 497 ? 234.102 226.360 234.776 1.00 79.04 494 GLY A O 1
ATOM 3332 N N . HIS A 1 498 ? 233.102 225.282 233.073 1.00 78.13 495 HIS A N 1
ATOM 3333 C CA . HIS A 1 498 ? 232.375 224.351 233.919 1.00 78.13 495 HIS A CA 1
ATOM 3334 C C . HIS A 1 498 ? 232.810 222.923 233.621 1.00 78.13 495 HIS A C 1
ATOM 3335 O O . HIS A 1 498 ? 233.436 222.641 232.596 1.00 78.13 495 HIS A O 1
ATOM 3342 N N . ARG A 1 499 ? 232.473 222.020 234.538 1.00 71.50 496 ARG A N 1
ATOM 3343 C CA . ARG A 1 499 ? 232.707 220.598 234.341 1.00 71.50 496 ARG A CA 1
ATOM 3344 C C . ARG A 1 499 ? 231.478 219.958 233.712 1.00 71.50 496 ARG A C 1
ATOM 3345 O O . ARG A 1 499 ? 230.348 220.193 234.149 1.00 71.50 496 ARG A O 1
ATOM 3353 N N . HIS A 1 500 ? 231.705 219.146 232.683 1.00 69.12 497 HIS A N 1
ATOM 3354 C CA . HIS A 1 500 ? 230.630 218.540 231.914 1.00 69.12 497 HIS A CA 1
ATOM 3355 C C . HIS A 1 500 ? 230.697 217.023 232.021 1.00 69.12 497 HIS A C 1
ATOM 3356 O O . HIS A 1 500 ? 231.767 216.444 232.229 1.00 69.12 497 HIS A O 1
ATOM 3363 N N . ASP A 1 501 ? 229.536 216.389 231.878 1.00 67.13 498 ASP A N 1
ATOM 3364 C CA . ASP A 1 501 ? 229.452 214.937 231.955 1.00 67.13 498 ASP A CA 1
ATOM 3365 C C . ASP A 1 501 ? 230.197 214.295 230.791 1.00 67.13 498 ASP A C 1
ATOM 3366 O O . ASP A 1 501 ? 230.177 214.799 229.664 1.00 67.13 498 ASP A O 1
ATOM 3371 N N . ILE A 1 502 ? 230.860 213.170 231.072 1.00 63.98 499 ILE A N 1
ATOM 3372 C CA . ILE A 1 502 ? 231.602 212.462 230.036 1.00 63.98 499 ILE A CA 1
ATOM 3373 C C . ILE A 1 502 ? 230.673 211.841 229.001 1.00 63.98 499 ILE A C 1
ATOM 3374 O O . ILE A 1 502 ? 231.127 211.461 227.916 1.00 63.98 499 ILE A O 1
ATOM 3379 N N . ARG A 1 503 ? 229.380 211.733 229.302 1.00 65.91 500 ARG A N 1
ATOM 3380 C CA . ARG A 1 503 ? 228.410 211.171 228.366 1.00 65.91 500 ARG A CA 1
ATOM 3381 C C . ARG A 1 503 ? 228.055 212.123 227.234 1.00 65.91 500 ARG A C 1
ATOM 3382 O O . ARG A 1 503 ? 227.161 211.800 226.441 1.00 65.91 500 ARG A O 1
ATOM 3390 N N . ASP A 1 504 ? 228.716 213.278 227.131 1.00 69.70 501 ASP A N 1
ATOM 3391 C CA . ASP A 1 504 ? 228.485 214.172 226.004 1.00 69.70 501 ASP A CA 1
ATOM 3392 C C . ASP A 1 504 ? 229.037 213.612 224.701 1.00 69.70 501 ASP A C 1
ATOM 3393 O O . ASP A 1 504 ? 228.654 214.085 223.626 1.00 69.70 501 ASP A O 1
ATOM 3398 N N . MET A 1 505 ? 229.924 212.622 224.772 1.00 73.50 502 MET A N 1
ATOM 3399 C CA . MET A 1 505 ? 230.494 212.005 223.579 1.00 73.50 502 MET A CA 1
ATOM 3400 C C . MET A 1 505 ? 229.522 210.954 223.058 1.00 73.50 502 MET A C 1
ATOM 3401 O O . MET A 1 505 ? 229.336 209.905 223.683 1.00 73.50 502 MET A O 1
ATOM 3406 N N . ASP A 1 506 ? 228.903 211.230 221.913 1.00 72.60 503 ASP A N 1
ATOM 3407 C CA . ASP A 1 506 ? 227.942 210.319 221.308 1.00 72.60 503 ASP A CA 1
ATOM 3408 C C . ASP A 1 506 ? 228.179 210.308 219.802 1.00 72.60 503 ASP A C 1
ATOM 3409 O O . ASP A 1 506 ? 229.194 210.811 219.310 1.00 72.60 503 ASP A O 1
ATOM 3414 N N . ASP A 1 507 ? 227.231 209.724 219.065 1.00 72.13 504 ASP A N 1
ATOM 3415 C CA . ASP A 1 507 ? 227.389 209.591 217.620 1.00 72.13 504 ASP A CA 1
ATOM 3416 C C . ASP A 1 507 ? 227.455 210.953 216.937 1.00 72.13 504 ASP A C 1
ATOM 3417 O O . ASP A 1 507 ? 228.275 211.164 216.035 1.00 72.13 504 ASP A O 1
ATOM 3422 N N . LEU A 1 508 ? 226.598 211.889 217.354 1.00 68.05 505 LEU A N 1
ATOM 3423 C CA . LEU A 1 508 ? 226.596 213.215 216.743 1.00 68.05 505 LEU A CA 1
ATOM 3424 C C . LEU A 1 508 ? 227.907 213.946 216.999 1.00 68.05 505 LEU A C 1
ATOM 3425 O O . LEU A 1 508 ? 228.407 214.661 216.122 1.00 68.05 505 LEU A O 1
ATOM 3430 N N . TYR A 1 509 ? 228.475 213.785 218.196 1.00 68.02 506 TYR A N 1
ATOM 3431 C CA . TYR A 1 509 ? 229.760 214.406 218.499 1.00 68.02 506 TYR A CA 1
ATOM 3432 C C . TYR A 1 509 ? 230.848 213.889 217.565 1.00 68.02 506 TYR A C 1
ATOM 3433 O O . TYR A 1 509 ? 231.653 214.667 217.039 1.00 68.02 506 TYR A O 1
ATOM 3442 N N . MET A 1 510 ? 230.886 212.572 217.345 1.00 70.11 507 MET A N 1
ATOM 3443 C CA . MET A 1 510 ? 231.877 212.004 216.437 1.00 70.11 507 MET A CA 1
ATOM 3444 C C . MET A 1 510 ? 231.649 212.470 215.004 1.00 70.11 507 MET A C 1
ATOM 3445 O O . MET A 1 510 ? 232.611 212.743 214.276 1.00 70.11 507 MET A O 1
ATOM 3450 N N . MET A 1 511 ? 230.386 212.559 214.579 1.00 69.15 508 MET A N 1
ATOM 3451 C CA . MET A 1 511 ? 230.097 213.032 213.229 1.00 69.15 508 MET A CA 1
ATOM 3452 C C . MET A 1 511 ? 230.547 214.474 213.037 1.00 69.15 508 MET A C 1
ATOM 3453 O O . MET A 1 511 ? 231.079 214.831 211.979 1.00 69.15 508 MET A O 1
ATOM 3458 N N . ASN A 1 512 ? 230.340 215.320 214.047 1.00 65.65 509 ASN A N 1
ATOM 3459 C CA . ASN A 1 512 ? 230.640 216.739 213.899 1.00 65.65 509 ASN A CA 1
ATOM 3460 C C . ASN A 1 512 ? 232.116 217.058 214.110 1.00 65.65 509 ASN A C 1
ATOM 3461 O O . ASN A 1 512 ? 232.617 218.029 213.533 1.00 65.65 509 ASN A O 1
ATOM 3466 N N . ILE A 1 513 ? 232.825 216.272 214.917 1.00 68.11 510 ILE A N 1
ATOM 3467 C CA . ILE A 1 513 ? 234.185 216.597 215.321 1.00 68.11 510 ILE A CA 1
ATOM 3468 C C . ILE A 1 513 ? 235.218 215.735 214.604 1.00 68.11 510 ILE A C 1
ATOM 3469 O O . ILE A 1 513 ? 236.241 216.248 214.146 1.00 68.11 510 ILE A O 1
ATOM 3474 N N . THR A 1 514 ? 234.972 214.434 214.485 1.00 72.18 511 THR A N 1
ATOM 3475 C CA . THR A 1 514 ? 235.980 213.498 214.014 1.00 72.18 511 THR A CA 1
ATOM 3476 C C . THR A 1 514 ? 235.699 213.073 212.573 1.00 72.18 511 THR A C 1
ATOM 3477 O O . THR A 1 514 ? 234.757 213.548 211.928 1.00 72.18 511 THR A O 1
ATOM 3481 N N . ASN A 1 515 ? 236.537 212.168 212.066 1.00 76.72 512 ASN A N 1
ATOM 3482 C CA . ASN A 1 515 ? 236.485 211.625 210.718 1.00 76.72 512 ASN A CA 1
ATOM 3483 C C . ASN A 1 515 ? 235.568 210.409 210.664 1.00 76.72 512 ASN A C 1
ATOM 3484 O O . ASN A 1 515 ? 235.247 209.815 211.697 1.00 76.72 512 ASN A O 1
ATOM 3489 N N . PRO A 1 516 ? 235.113 210.021 209.467 1.00 77.02 513 PRO A N 1
ATOM 3490 C CA . PRO A 1 516 ? 234.177 208.885 209.376 1.00 77.02 513 PRO A CA 1
ATOM 3491 C C . PRO A 1 516 ? 234.727 207.572 209.913 1.00 77.02 513 PRO A C 1
ATOM 3492 O O . PRO A 1 516 ? 233.936 206.713 210.322 1.00 77.02 513 PRO A O 1
ATOM 3496 N N . ASP A 1 517 ? 236.048 207.376 209.911 1.00 78.36 514 ASP A N 1
ATOM 3497 C CA . ASP A 1 517 ? 236.606 206.139 210.453 1.00 78.36 514 ASP A CA 1
ATOM 3498 C C . ASP A 1 517 ? 236.312 206.007 211.943 1.00 78.36 514 ASP A C 1
ATOM 3499 O O . ASP A 1 517 ? 235.959 204.921 212.422 1.00 78.36 514 ASP A O 1
ATOM 3504 N N . THR A 1 518 ? 236.454 207.103 212.691 1.00 72.80 515 THR A N 1
ATOM 3505 C CA . THR A 1 518 ? 236.139 207.076 214.116 1.00 72.80 515 THR A CA 1
ATOM 3506 C C . THR A 1 518 ? 234.660 206.795 214.347 1.00 72.80 515 THR A C 1
ATOM 3507 O O . THR A 1 518 ? 234.297 206.056 215.270 1.00 72.80 515 THR A O 1
ATOM 3511 N N . VAL A 1 519 ? 233.791 207.380 213.519 1.00 71.84 516 VAL A N 1
ATOM 3512 C CA . VAL A 1 519 ? 232.357 207.124 213.634 1.00 71.84 516 VAL A CA 1
ATOM 3513 C C . VAL A 1 519 ? 232.058 205.653 213.383 1.00 71.84 516 VAL A C 1
ATOM 3514 O O . VAL A 1 519 ? 231.263 205.031 214.102 1.00 71.84 516 VAL A O 1
ATOM 3518 N N . GLU A 1 520 ? 232.680 205.076 212.352 1.00 75.20 517 GLU A N 1
ATOM 3519 C CA . GLU A 1 520 ? 232.477 203.662 212.058 1.00 75.20 517 GLU A CA 1
ATOM 3520 C C . GLU A 1 520 ? 232.952 202.785 213.208 1.00 75.20 517 GLU A C 1
ATOM 3521 O O . GLU A 1 520 ? 232.275 201.820 213.579 1.00 75.20 517 GLU A O 1
ATOM 3527 N N . ALA A 1 521 ? 234.113 203.105 213.784 1.00 71.27 518 ALA A N 1
ATOM 3528 C CA . ALA A 1 521 ? 234.617 202.325 214.911 1.00 71.27 518 ALA A CA 1
ATOM 3529 C C . ALA A 1 521 ? 233.686 202.423 216.115 1.00 71.27 518 ALA A C 1
ATOM 3530 O O . ALA A 1 521 ? 233.413 201.418 216.782 1.00 71.27 518 ALA A O 1
ATOM 3532 N N . TRP A 1 522 ? 233.189 203.628 216.404 1.00 67.68 519 TRP A N 1
ATOM 3533 C CA . TRP A 1 522 ? 232.267 203.819 217.520 1.00 67.68 519 TRP A CA 1
ATOM 3534 C C . TRP A 1 522 ? 230.989 203.011 217.319 1.00 67.68 519 TRP A C 1
ATOM 3535 O O . TRP A 1 522 ? 230.531 202.303 218.228 1.00 67.68 519 TRP A O 1
ATOM 3546 N N . GLU A 1 523 ? 230.405 203.096 216.120 1.00 74.50 520 GLU A N 1
ATOM 3547 C CA . GLU A 1 523 ? 229.175 202.363 215.841 1.00 74.50 520 GLU A CA 1
ATOM 3548 C C . GLU A 1 523 ? 229.399 200.857 215.897 1.00 74.50 520 GLU A C 1
ATOM 3549 O O . GLU A 1 523 ? 228.550 200.116 216.405 1.00 74.50 520 GLU A O 1
ATOM 3555 N N . ASP A 1 524 ? 230.531 200.382 215.370 1.00 75.82 521 ASP A N 1
ATOM 3556 C CA . ASP A 1 524 ? 230.828 198.955 215.422 1.00 75.82 521 ASP A CA 1
ATOM 3557 C C . ASP A 1 524 ? 230.993 198.479 216.858 1.00 75.82 521 ASP A C 1
ATOM 3558 O O . ASP A 1 524 ? 230.501 197.405 217.224 1.00 75.82 521 ASP A O 1
ATOM 3563 N N . SER A 1 525 ? 231.683 199.263 217.690 1.00 71.52 522 SER A N 1
ATOM 3564 C CA . SER A 1 525 ? 231.809 198.910 219.098 1.00 71.52 522 SER A CA 1
ATOM 3565 C C . SER A 1 525 ? 230.460 198.878 219.798 1.00 71.52 522 SER A C 1
ATOM 3566 O O . SER A 1 525 ? 230.249 198.031 220.673 1.00 71.52 522 SER A O 1
ATOM 3569 N N . PHE A 1 526 ? 229.546 199.777 219.434 1.00 72.62 523 PHE A N 1
ATOM 3570 C CA . PHE A 1 526 ? 228.231 199.787 220.062 1.00 72.62 523 PHE A CA 1
ATOM 3571 C C . PHE A 1 526 ? 227.284 198.730 219.503 1.00 72.62 523 PHE A C 1
ATOM 3572 O O . PHE A 1 526 ? 226.294 198.401 220.165 1.00 72.62 523 PHE A O 1
ATOM 3580 N N . ASP A 1 527 ? 227.556 198.188 218.315 1.00 81.17 524 ASP A N 1
ATOM 3581 C CA . ASP A 1 527 ? 226.582 197.354 217.620 1.00 81.17 524 ASP A CA 1
ATOM 3582 C C . ASP A 1 527 ? 227.025 195.920 217.362 1.00 81.17 524 ASP A C 1
ATOM 3583 O O . ASP A 1 527 ? 226.170 195.033 217.330 1.00 81.17 524 ASP A O 1
ATOM 3588 N N . ARG A 1 528 ? 228.318 195.665 217.166 1.00 83.89 525 ARG A N 1
ATOM 3589 C CA . ARG A 1 528 ? 228.757 194.331 216.770 1.00 83.89 525 ARG A CA 1
ATOM 3590 C C . ARG A 1 528 ? 228.470 193.311 217.866 1.00 83.89 525 ARG A C 1
ATOM 3591 O O . ARG A 1 528 ? 228.673 193.574 219.054 1.00 83.89 525 ARG A O 1
ATOM 3599 N N . THR A 1 529 ? 227.996 192.136 217.453 1.00 88.25 526 THR A N 1
ATOM 3600 C CA . THR A 1 529 ? 227.615 191.079 218.381 1.00 88.25 526 THR A CA 1
ATOM 3601 C C . THR A 1 529 ? 228.719 190.059 218.624 1.00 88.25 526 THR A C 1
ATOM 3602 O O . THR A 1 529 ? 228.621 189.284 219.582 1.00 88.25 526 THR A O 1
ATOM 3606 N N . ASP A 1 530 ? 229.759 190.034 217.791 1.00 89.22 527 ASP A N 1
ATOM 3607 C CA . ASP A 1 530 ? 230.862 189.096 217.946 1.00 89.22 527 ASP A CA 1
ATOM 3608 C C . ASP A 1 530 ? 232.018 189.688 218.744 1.00 89.22 527 ASP A C 1
ATOM 3609 O O . ASP A 1 530 ? 233.162 189.245 218.591 1.00 89.22 527 ASP A O 1
ATOM 3614 N N . MET A 1 531 ? 231.743 190.678 219.589 1.00 81.89 528 MET A N 1
ATOM 3615 C CA . MET A 1 531 ? 232.756 191.336 220.402 1.00 81.89 528 MET A CA 1
ATOM 3616 C C . MET A 1 531 ? 232.408 191.164 221.872 1.00 81.89 528 MET A C 1
ATOM 3617 O O . MET A 1 531 ? 231.247 191.330 222.262 1.00 81.89 528 MET A O 1
ATOM 3622 N N . THR A 1 532 ? 233.409 190.831 222.682 1.00 76.79 529 THR A N 1
ATOM 3623 C CA . THR A 1 532 ? 233.198 190.701 224.114 1.00 76.79 529 THR A CA 1
ATOM 3624 C C . THR A 1 532 ? 233.069 192.081 224.758 1.00 76.79 529 THR A C 1
ATOM 3625 O O . THR A 1 532 ? 233.352 193.114 224.146 1.00 76.79 529 THR A O 1
ATOM 3629 N N . MET A 1 533 ? 232.629 192.085 226.019 1.00 78.97 530 MET A N 1
ATOM 3630 C CA . MET A 1 533 ? 232.449 193.343 226.737 1.00 78.97 530 MET A CA 1
ATOM 3631 C C . MET A 1 533 ? 233.770 194.085 226.902 1.00 78.97 530 MET A C 1
ATOM 3632 O O . MET A 1 533 ? 233.828 195.312 226.745 1.00 78.97 530 MET A O 1
ATOM 3637 N N . SER A 1 534 ? 234.842 193.355 227.220 1.00 75.77 531 SER A N 1
ATOM 3638 C CA . SER A 1 534 ? 236.136 193.992 227.435 1.00 75.77 531 SER A CA 1
ATOM 3639 C C . SER A 1 534 ? 236.653 194.647 226.160 1.00 75.77 531 SER A C 1
ATOM 3640 O O . SER A 1 534 ? 237.245 195.730 226.209 1.00 75.77 531 SER A O 1
ATOM 3643 N N . GLN A 1 535 ? 236.443 194.004 225.009 1.00 74.11 532 GLN A N 1
ATOM 3644 C CA . GLN A 1 535 ? 236.892 194.586 223.747 1.00 74.11 532 GLN A CA 1
ATOM 3645 C C . GLN A 1 535 ? 236.168 195.895 223.451 1.00 74.11 532 GLN A C 1
ATOM 3646 O O . GLN A 1 535 ? 236.793 196.881 223.038 1.00 74.11 532 GLN A O 1
ATOM 3652 N N . ARG A 1 536 ? 234.849 195.926 223.662 1.00 71.33 533 ARG A N 1
ATOM 3653 C CA . ARG A 1 536 ? 234.094 197.159 223.458 1.00 71.33 533 ARG A CA 1
ATOM 3654 C C . ARG A 1 536 ? 234.550 198.247 224.420 1.00 71.33 533 ARG A C 1
ATOM 3655 O O . ARG A 1 536 ? 234.698 199.414 224.031 1.00 71.33 533 ARG A O 1
ATOM 3663 N N . VAL A 1 537 ? 234.773 197.881 225.686 1.00 66.02 534 VAL A N 1
ATOM 3664 C CA . VAL A 1 537 ? 235.236 198.851 226.673 1.00 66.02 534 VAL A CA 1
ATOM 3665 C C . VAL A 1 537 ? 236.583 199.429 226.261 1.00 66.02 534 VAL A C 1
ATOM 3666 O O . VAL A 1 537 ? 236.802 200.643 226.332 1.00 66.02 534 VAL A O 1
ATOM 3670 N N . VAL A 1 538 ? 237.501 198.569 225.813 1.00 64.52 535 VAL A N 1
ATOM 3671 C CA . VAL A 1 538 ? 238.828 199.025 225.407 1.00 64.52 535 VAL A CA 1
ATOM 3672 C C . VAL A 1 538 ? 238.734 199.951 224.202 1.00 64.52 535 VAL A C 1
ATOM 3673 O O . VAL A 1 538 ? 239.396 200.995 224.151 1.00 64.52 535 VAL A O 1
ATOM 3677 N N . ALA A 1 539 ? 237.917 199.585 223.210 1.00 63.46 536 ALA A N 1
ATOM 3678 C CA . ALA A 1 539 ? 237.781 200.421 222.020 1.00 63.46 536 ALA A CA 1
ATOM 3679 C C . ALA A 1 539 ? 237.222 201.796 222.371 1.00 63.46 536 ALA A C 1
ATOM 3680 O O . ALA A 1 539 ? 237.745 202.828 221.925 1.00 63.46 536 ALA A O 1
ATOM 3682 N N . ARG A 1 540 ? 236.160 201.830 223.182 1.00 65.27 537 ARG A N 1
ATOM 3683 C CA . ARG A 1 540 ? 235.570 203.110 223.560 1.00 65.27 537 ARG A CA 1
ATOM 3684 C C . ARG A 1 540 ? 236.538 203.944 224.389 1.00 65.27 537 ARG A C 1
ATOM 3685 O O . ARG A 1 540 ? 236.635 205.164 224.202 1.00 65.27 537 ARG A O 1
ATOM 3693 N N . HIS A 1 541 ? 237.267 203.306 225.310 1.00 63.07 538 HIS A N 1
ATOM 3694 C CA . HIS A 1 541 ? 238.237 204.032 226.121 1.00 63.07 538 HIS A CA 1
ATOM 3695 C C . HIS A 1 541 ? 239.345 204.620 225.259 1.00 63.07 538 HIS A C 1
ATOM 3696 O O . HIS A 1 541 ? 239.759 205.764 225.467 1.00 63.07 538 HIS A O 1
ATOM 3703 N N . GLU A 1 542 ? 239.836 203.852 224.284 1.00 68.88 539 GLU A N 1
ATOM 3704 C CA . GLU A 1 542 ? 240.872 204.360 223.391 1.00 68.88 539 GLU A CA 1
ATOM 3705 C C . GLU A 1 542 ? 240.366 205.545 222.578 1.00 68.88 539 GLU A C 1
ATOM 3706 O O . GLU A 1 542 ? 241.071 206.551 222.427 1.00 68.88 539 GLU A O 1
ATOM 3712 N N . ILE A 1 543 ? 239.141 205.449 222.055 1.00 63.90 540 ILE A N 1
ATOM 3713 C CA . ILE A 1 543 ? 238.587 206.546 221.263 1.00 63.90 540 ILE A CA 1
ATOM 3714 C C . ILE A 1 543 ? 238.439 207.800 222.119 1.00 63.90 540 ILE A C 1
ATOM 3715 O O . ILE A 1 543 ? 238.808 208.906 221.703 1.00 63.90 540 ILE A O 1
ATOM 3720 N N . ILE A 1 544 ? 237.906 207.644 223.334 1.00 63.11 541 ILE A N 1
ATOM 3721 C CA . ILE A 1 544 ? 237.711 208.793 224.217 1.00 63.11 541 ILE A CA 1
ATOM 3722 C C . ILE A 1 544 ? 239.050 209.412 224.597 1.00 63.11 541 ILE A C 1
ATOM 3723 O O . ILE A 1 544 ? 239.199 210.641 224.616 1.00 63.11 541 ILE A O 1
ATOM 3728 N N . ASP A 1 545 ? 240.043 208.576 224.911 1.00 68.30 542 ASP A N 1
ATOM 3729 C CA . ASP A 1 545 ? 241.355 209.089 225.290 1.00 68.30 542 ASP A CA 1
ATOM 3730 C C . ASP A 1 545 ? 242.006 209.846 224.140 1.00 68.30 542 ASP A C 1
ATOM 3731 O O . ASP A 1 545 ? 242.628 210.893 224.352 1.00 68.30 542 ASP A O 1
ATOM 3736 N N . ARG A 1 546 ? 241.881 209.329 222.915 1.00 67.69 543 ARG A N 1
ATOM 3737 C CA . ARG A 1 546 ? 242.439 210.037 221.768 1.00 67.69 543 ARG A CA 1
ATOM 3738 C C . ARG A 1 546 ? 241.713 211.355 221.524 1.00 67.69 543 ARG A C 1
ATOM 3739 O O . ARG A 1 546 ? 242.343 212.362 221.180 1.00 67.69 543 ARG A O 1
ATOM 3747 N N . VAL A 1 547 ? 240.389 211.370 221.693 1.00 64.93 544 VAL A N 1
ATOM 3748 C CA . VAL A 1 547 ? 239.624 212.583 221.414 1.00 64.93 544 VAL A CA 1
ATOM 3749 C C . VAL A 1 547 ? 239.921 213.664 222.449 1.00 64.93 544 VAL A C 1
ATOM 3750 O O . VAL A 1 547 ? 240.122 214.834 222.101 1.00 64.93 544 VAL A O 1
ATOM 3754 N N . LEU A 1 548 ? 239.965 213.296 223.728 1.00 67.01 545 LEU A N 1
ATOM 3755 C CA . LEU A 1 548 ? 240.112 214.264 224.808 1.00 67.01 545 LEU A CA 1
ATOM 3756 C C . LEU A 1 548 ? 241.558 214.485 225.234 1.00 67.01 545 LEU A C 1
ATOM 3757 O O . LEU A 1 548 ? 241.795 215.231 226.189 1.00 67.01 545 LEU A O 1
ATOM 3762 N N . SER A 1 549 ? 242.520 213.848 224.565 1.00 69.53 546 SER A N 1
ATOM 3763 C CA . SER A 1 549 ? 243.945 213.973 224.870 1.00 69.53 546 SER A CA 1
ATOM 3764 C C . SER A 1 549 ? 244.287 213.497 226.279 1.00 69.53 546 SER A C 1
ATOM 3765 O O . SER A 1 549 ? 245.322 213.882 226.832 1.00 69.53 546 SER A O 1
ATOM 3768 N N . GLY A 1 550 ? 243.438 212.664 226.876 1.00 68.52 547 GLY A N 1
ATOM 3769 C CA . GLY A 1 550 ? 243.714 212.106 228.183 1.00 68.52 547 GLY A CA 1
ATOM 3770 C C . GLY A 1 550 ? 243.402 213.003 229.358 1.00 68.52 547 GLY A C 1
ATOM 3771 O O . GLY A 1 550 ? 243.761 212.658 230.489 1.00 68.52 547 GLY A O 1
ATOM 3772 N N . SER A 1 551 ? 242.749 214.144 229.134 1.00 65.07 548 SER A N 1
ATOM 3773 C CA . SER A 1 551 ? 242.425 215.080 230.210 1.00 65.07 548 SER A CA 1
ATOM 3774 C C . SER A 1 551 ? 240.977 214.859 230.640 1.00 65.07 548 SER A C 1
ATOM 3775 O O . SER A 1 551 ? 240.070 215.617 230.297 1.00 65.07 548 SER A O 1
ATOM 3778 N N . TRP A 1 552 ? 240.768 213.796 231.413 1.00 61.46 549 TRP A N 1
ATOM 3779 C CA . TRP A 1 552 ? 239.457 213.498 231.974 1.00 61.46 549 TRP A CA 1
ATOM 3780 C C . TRP A 1 552 ? 239.639 212.541 233.143 1.00 61.46 549 TRP A C 1
ATOM 3781 O O . TRP A 1 552 ? 240.712 211.968 233.342 1.00 61.46 549 TRP A O 1
ATOM 3792 N N . GLU A 1 553 ? 238.569 212.378 233.919 1.00 65.75 550 GLU A N 1
ATOM 3793 C CA . GLU A 1 553 ? 238.580 211.533 235.105 1.00 65.75 550 GLU A CA 1
ATOM 3794 C C . GLU A 1 553 ? 237.359 210.625 235.087 1.00 65.75 550 GLU A C 1
ATOM 3795 O O . GLU A 1 553 ? 236.253 211.076 234.773 1.00 65.75 550 GLU A O 1
ATOM 3801 N N . GLN A 1 554 ? 237.563 209.354 235.421 1.00 62.55 551 GLN A N 1
ATOM 3802 C CA . GLN A 1 554 ? 236.499 208.360 235.456 1.00 62.55 551 GLN A CA 1
ATOM 3803 C C . GLN A 1 554 ? 236.129 208.049 236.900 1.00 62.55 551 GLN A C 1
ATOM 3804 O O . GLN A 1 554 ? 237.000 207.984 237.773 1.00 62.55 551 GLN A O 1
ATOM 3810 N N . THR A 1 555 ? 234.834 207.859 237.149 1.00 64.15 552 THR A N 1
ATOM 3811 C CA . THR A 1 555 ? 234.333 207.634 238.498 1.00 64.15 552 THR A CA 1
ATOM 3812 C C . THR A 1 555 ? 233.613 206.306 238.690 1.00 64.15 552 THR A C 1
ATOM 3813 O O . THR A 1 555 ? 233.623 205.781 239.805 1.00 64.15 552 THR A O 1
ATOM 3817 N N . GLY A 1 556 ? 232.996 205.750 237.655 1.00 63.17 553 GLY A N 1
ATOM 3818 C CA . GLY A 1 556 ? 232.255 204.519 237.843 1.00 63.17 553 GLY A CA 1
ATOM 3819 C C . GLY A 1 556 ? 231.831 203.905 236.528 1.00 63.17 553 GLY A C 1
ATOM 3820 O O . GLY A 1 556 ? 232.302 204.288 235.456 1.00 63.17 553 GLY A O 1
ATOM 3821 N N . TRP A 1 557 ? 230.924 202.934 236.633 1.00 64.46 554 TRP A N 1
ATOM 3822 C CA . TRP A 1 557 ? 230.412 202.194 235.490 1.00 64.46 554 TRP A CA 1
ATOM 3823 C C . TRP A 1 557 ? 228.890 202.236 235.494 1.00 64.46 554 TRP A C 1
ATOM 3824 O O . TRP A 1 557 ? 228.256 202.490 236.520 1.00 64.46 554 TRP A O 1
ATOM 3835 N N . ALA A 1 558 ? 228.308 201.983 234.323 1.00 66.92 555 ALA A N 1
ATOM 3836 C CA . ALA A 1 558 ? 226.862 201.912 234.184 1.00 66.92 555 ALA A CA 1
ATOM 3837 C C . ALA A 1 558 ? 226.513 200.928 233.077 1.00 66.92 555 ALA A C 1
ATOM 3838 O O . ALA A 1 558 ? 227.308 200.691 232.165 1.00 66.92 555 ALA A O 1
ATOM 3840 N N . MET A 1 559 ? 225.313 200.360 233.168 1.00 71.04 556 MET A N 1
ATOM 3841 C CA . MET A 1 559 ? 224.795 199.438 232.170 1.00 71.04 556 MET A CA 1
ATOM 3842 C C . MET A 1 559 ? 223.505 199.994 231.583 1.00 71.04 556 MET A C 1
ATOM 3843 O O . MET A 1 559 ? 222.748 200.696 232.260 1.00 71.04 556 MET A O 1
ATOM 3848 N N . ARG A 1 560 ? 223.257 199.671 230.317 1.00 68.93 557 ARG A N 1
ATOM 3849 C CA . ARG A 1 560 ? 222.129 200.213 229.571 1.00 68.93 557 ARG A CA 1
ATOM 3850 C C . ARG A 1 560 ? 221.104 199.119 229.301 1.00 68.93 557 ARG A C 1
ATOM 3851 O O . ARG A 1 560 ? 221.453 198.041 228.810 1.00 68.93 557 ARG A O 1
ATOM 3859 N N . TYR A 1 561 ? 219.844 199.405 229.624 1.00 66.98 558 TYR A N 1
ATOM 3860 C CA . TYR A 1 561 ? 218.730 198.505 229.366 1.00 66.98 558 TYR A CA 1
ATOM 3861 C C . TYR A 1 561 ? 217.615 199.278 228.674 1.00 66.98 558 TYR A C 1
ATOM 3862 O O . TYR A 1 561 ? 217.537 200.505 228.763 1.00 66.98 558 TYR A O 1
ATOM 3871 N N . ASP A 1 562 ? 216.746 198.545 227.980 1.00 70.53 559 ASP A N 1
ATOM 3872 C CA . ASP A 1 562 ? 215.624 199.151 227.277 1.00 70.53 559 ASP A CA 1
ATOM 3873 C C . ASP A 1 562 ? 214.351 198.361 227.554 1.00 70.53 559 ASP A C 1
ATOM 3874 O O . ASP A 1 562 ? 214.388 197.172 227.881 1.00 70.53 559 ASP A O 1
ATOM 3879 N N . PHE A 1 563 ? 213.219 199.047 227.431 1.00 67.55 560 PHE A N 1
ATOM 3880 C CA . PHE A 1 563 ? 211.918 198.481 227.751 1.00 67.55 560 PHE A CA 1
ATOM 3881 C C . PHE A 1 563 ? 211.250 197.895 226.511 1.00 67.55 560 PHE A C 1
ATOM 3882 O O . PHE A 1 563 ? 211.629 198.180 225.372 1.00 67.55 560 PHE A O 1
ATOM 3890 N N . ASP A 1 564 ? 210.239 197.063 226.752 1.00 68.64 561 ASP A N 1
ATOM 3891 C CA . ASP A 1 564 ? 209.434 196.494 225.679 1.00 68.64 561 ASP A CA 1
ATOM 3892 C C . ASP A 1 564 ? 208.296 197.447 225.340 1.00 68.64 561 ASP A C 1
ATOM 3893 O O . ASP A 1 564 ? 207.536 197.828 226.242 1.00 68.64 561 ASP A O 1
ATOM 3898 N N . PRO A 1 565 ? 208.146 197.866 224.079 1.00 67.25 562 PRO A N 1
ATOM 3899 C CA . PRO A 1 565 ? 207.076 198.827 223.753 1.00 67.25 562 PRO A CA 1
ATOM 3900 C C . PRO A 1 565 ? 205.677 198.313 224.047 1.00 67.25 562 PRO A C 1
ATOM 3901 O O . PRO A 1 565 ? 204.807 199.096 224.451 1.00 67.25 562 PRO A O 1
ATOM 3905 N N . LEU A 1 566 ? 205.431 197.014 223.852 1.00 67.24 563 LEU A N 1
ATOM 3906 C CA . LEU A 1 566 ? 204.115 196.460 224.156 1.00 67.24 563 LEU A CA 1
ATOM 3907 C C . LEU A 1 566 ? 203.803 196.568 225.643 1.00 67.24 563 LEU A C 1
ATOM 3908 O O . LEU A 1 566 ? 202.674 196.895 226.028 1.00 67.24 563 LEU A O 1
ATOM 3913 N N . ALA A 1 567 ? 204.796 196.296 226.493 1.00 66.32 564 ALA A N 1
ATOM 3914 C CA . ALA A 1 567 ? 204.599 196.433 227.931 1.00 66.32 564 ALA A CA 1
ATOM 3915 C C . ALA A 1 567 ? 204.297 197.876 228.310 1.00 66.32 564 ALA A C 1
ATOM 3916 O O . ALA A 1 567 ? 203.437 198.136 229.159 1.00 66.32 564 ALA A O 1
ATOM 3918 N N . LEU A 1 568 ? 204.995 198.831 227.691 1.00 67.17 565 LEU A N 1
ATOM 3919 C CA . LEU A 1 568 ? 204.741 200.239 227.977 1.00 67.17 565 LEU A CA 1
ATOM 3920 C C . LEU A 1 568 ? 203.339 200.651 227.542 1.00 67.17 565 LEU A C 1
ATOM 3921 O O . LEU A 1 568 ? 202.652 201.389 228.259 1.00 67.17 565 LEU A O 1
ATOM 3926 N N . GLN A 1 569 ? 202.900 200.190 226.368 1.00 68.89 566 GLN A N 1
ATOM 3927 C CA . GLN A 1 569 ? 201.547 200.502 225.915 1.00 68.89 566 GLN A CA 1
ATOM 3928 C C . GLN A 1 569 ? 200.502 199.903 226.848 1.00 68.89 566 GLN A C 1
ATOM 3929 O O . GLN A 1 569 ? 199.502 200.555 227.176 1.00 68.89 566 GLN A O 1
ATOM 3935 N N . ALA A 1 570 ? 200.719 198.661 227.289 1.00 66.08 567 ALA A N 1
ATOM 3936 C CA . ALA A 1 570 ? 199.795 198.039 228.230 1.00 66.08 567 ALA A CA 1
ATOM 3937 C C . ALA A 1 570 ? 199.760 198.797 229.550 1.00 66.08 567 ALA A C 1
ATOM 3938 O O . ALA A 1 570 ? 198.691 198.973 230.145 1.00 66.08 567 ALA A O 1
ATOM 3940 N N . LEU A 1 571 ? 200.922 199.252 230.025 1.00 64.95 568 LEU A N 1
ATOM 3941 C CA . LEU A 1 571 ? 200.969 200.021 231.264 1.00 64.95 568 LEU A CA 1
ATOM 3942 C C . LEU A 1 571 ? 200.222 201.341 231.126 1.00 64.95 568 LEU A C 1
ATOM 3943 O O . LEU A 1 571 ? 199.499 201.753 232.040 1.00 64.95 568 LEU A O 1
ATOM 3948 N N . ILE A 1 572 ? 200.387 202.021 229.989 1.00 67.39 569 ILE A N 1
ATOM 3949 C CA . ILE A 1 572 ? 199.674 203.275 229.761 1.00 67.39 569 ILE A CA 1
ATOM 3950 C C . ILE A 1 572 ? 198.169 203.036 229.735 1.00 67.39 569 ILE A C 1
ATOM 3951 O O . ILE A 1 572 ? 197.392 203.792 230.335 1.00 67.39 569 ILE A O 1
ATOM 3956 N N . GLU A 1 573 ? 197.734 201.977 229.047 1.00 71.06 570 GLU A N 1
ATOM 3957 C CA . GLU A 1 573 ? 196.307 201.671 228.992 1.00 71.06 570 GLU A CA 1
ATOM 3958 C C . GLU A 1 573 ? 195.757 201.334 230.373 1.00 71.06 570 GLU A C 1
ATOM 3959 O O . GLU A 1 573 ? 194.652 201.759 230.730 1.00 71.06 570 GLU A O 1
ATOM 3965 N N . ALA A 1 574 ? 196.513 200.568 231.164 1.00 69.12 571 ALA A N 1
ATOM 3966 C CA . ALA A 1 574 ? 196.069 200.224 232.512 1.00 69.12 571 ALA A CA 1
ATOM 3967 C C . ALA A 1 574 ? 195.985 201.458 233.401 1.00 69.12 571 ALA A C 1
ATOM 3968 O O . ALA A 1 574 ? 195.052 201.589 234.202 1.00 69.12 571 ALA A O 1
ATOM 3970 N N . ALA A 1 575 ? 196.955 202.368 233.282 1.00 68.44 572 ALA A N 1
ATOM 3971 C CA . ALA A 1 575 ? 196.903 203.608 234.049 1.00 68.44 572 ALA A CA 1
ATOM 3972 C C . ALA A 1 575 ? 195.695 204.446 233.654 1.00 68.44 572 ALA A C 1
ATOM 3973 O O . ALA A 1 575 ? 195.039 205.049 234.512 1.00 68.44 572 ALA A O 1
ATOM 3975 N N . ALA A 1 576 ? 195.389 204.502 232.355 1.00 70.99 573 ALA A N 1
ATOM 3976 C CA . ALA A 1 576 ? 194.200 205.220 231.908 1.00 70.99 573 ALA A CA 1
ATOM 3977 C C . ALA A 1 576 ? 192.930 204.576 232.453 1.00 70.99 573 ALA A C 1
ATOM 3978 O O . ALA A 1 576 ? 191.983 205.276 232.831 1.00 70.99 573 ALA A O 1
ATOM 3980 N N . ASP A 1 577 ? 192.892 203.243 232.500 1.00 76.47 574 ASP A N 1
ATOM 3981 C CA . ASP A 1 577 ? 191.720 202.529 232.994 1.00 76.47 574 ASP A CA 1
ATOM 3982 C C . ASP A 1 577 ? 191.530 202.659 234.500 1.00 76.47 574 ASP A C 1
ATOM 3983 O O . ASP A 1 577 ? 190.466 202.286 235.004 1.00 76.47 574 ASP A O 1
ATOM 3988 N N . ALA A 1 578 ? 192.523 203.169 235.225 1.00 74.75 575 ALA A N 1
ATOM 3989 C CA . ALA A 1 578 ? 192.440 203.314 236.671 1.00 74.75 575 ALA A CA 1
ATOM 3990 C C . ALA A 1 578 ? 191.954 204.692 237.103 1.00 74.75 575 ALA A C 1
ATOM 3991 O O . ALA A 1 578 ? 191.924 204.975 238.304 1.00 74.75 575 ALA A O 1
ATOM 3993 N N . GLY A 1 579 ? 191.577 205.550 236.159 1.00 73.03 576 GLY A N 1
ATOM 3994 C CA . GLY A 1 579 ? 191.096 206.875 236.492 1.00 73.03 576 GLY A CA 1
ATOM 3995 C C . GLY A 1 579 ? 192.152 207.953 236.538 1.00 73.03 576 GLY A C 1
ATOM 3996 O O . GLY A 1 579 ? 191.892 209.029 237.089 1.00 73.03 576 GLY A O 1
ATOM 3997 N N . PHE A 1 580 ? 193.332 207.708 235.976 1.00 70.39 577 PHE A N 1
ATOM 3998 C CA . PHE A 1 580 ? 194.436 208.656 236.017 1.00 70.39 577 PHE A CA 1
ATOM 3999 C C . PHE A 1 580 ? 194.560 209.369 234.677 1.00 70.39 577 PHE A C 1
ATOM 4000 O O . PHE A 1 580 ? 194.630 208.721 233.627 1.00 70.39 577 PHE A O 1
ATOM 4008 N N . THR A 1 581 ? 194.585 210.699 234.719 1.00 74.58 578 THR A N 1
ATOM 4009 C CA . THR A 1 581 ? 194.765 211.526 233.536 1.00 74.58 578 THR A CA 1
ATOM 4010 C C . THR A 1 581 ? 195.814 212.591 233.824 1.00 74.58 578 THR A C 1
ATOM 4011 O O . THR A 1 581 ? 196.029 212.985 234.973 1.00 74.58 578 THR A O 1
ATOM 4015 N N . ILE A 1 582 ? 196.471 213.054 232.762 1.00 74.73 579 ILE A N 1
ATOM 4016 C CA . ILE A 1 582 ? 197.518 214.061 232.872 1.00 74.73 579 ILE A CA 1
ATOM 4017 C C . ILE A 1 582 ? 197.318 215.102 231.778 1.00 74.73 579 ILE A C 1
ATOM 4018 O O . ILE A 1 582 ? 196.893 214.788 230.662 1.00 74.73 579 ILE A O 1
ATOM 4023 N N . ARG A 1 583 ? 197.606 216.356 232.116 1.00 77.57 580 ARG A N 1
ATOM 4024 C CA . ARG A 1 583 ? 197.444 217.480 231.194 1.00 77.57 580 ARG A CA 1
ATOM 4025 C C . ARG A 1 583 ? 198.771 218.204 231.016 1.00 77.57 580 ARG A C 1
ATOM 4026 O O . ARG A 1 583 ? 199.170 218.997 231.889 1.00 77.57 580 ARG A O 1
ATOM 4034 N N . PRO A 1 584 ? 199.497 217.960 229.926 1.00 81.38 581 PRO A N 1
ATOM 4035 C CA . PRO A 1 584 ? 200.723 218.727 229.674 1.00 81.38 581 PRO A CA 1
ATOM 4036 C C . PRO A 1 584 ? 200.416 220.207 229.497 1.00 81.38 581 PRO A C 1
ATOM 4037 O O . PRO A 1 584 ? 199.390 220.584 228.927 1.00 81.38 581 PRO A O 1
ATOM 4041 N N . GLU A 1 585 ? 201.321 221.050 229.994 1.00 88.07 582 GLU A N 1
ATOM 4042 C CA . GLU A 1 585 ? 201.107 222.489 230.012 1.00 88.07 582 GLU A CA 1
ATOM 4043 C C . GLU A 1 585 ? 202.105 223.276 229.175 1.00 88.07 582 GLU A C 1
ATOM 4044 O O . GLU A 1 585 ? 201.884 224.470 228.946 1.00 88.07 582 GLU A O 1
ATOM 4050 N N . ASN A 1 586 ? 203.189 222.652 228.714 1.00 95.23 583 ASN A N 1
ATOM 4051 C CA . ASN A 1 586 ? 204.241 223.362 228.001 1.00 95.23 583 ASN A CA 1
ATOM 4052 C C . ASN A 1 586 ? 204.404 222.927 226.552 1.00 95.23 583 ASN A C 1
ATOM 4053 O O . ASN A 1 586 ? 205.304 223.431 225.871 1.00 95.23 583 ASN A O 1
ATOM 4058 N N . ILE A 1 587 ? 203.571 222.011 226.060 1.00 102.76 584 ILE A N 1
ATOM 4059 C CA . ILE A 1 587 ? 203.724 221.513 224.698 1.00 102.76 584 ILE A CA 1
ATOM 4060 C C . ILE A 1 587 ? 203.339 222.604 223.708 1.00 102.76 584 ILE A C 1
ATOM 4061 O O . ILE A 1 587 ? 202.262 223.205 223.806 1.00 102.76 584 ILE A O 1
ATOM 4066 N N . GLN A 1 588 ? 204.223 222.864 222.748 1.00 118.30 585 GLN A N 1
ATOM 4067 C CA . GLN A 1 588 ? 203.996 223.851 221.702 1.00 118.30 585 GLN A CA 1
ATOM 4068 C C . GLN A 1 588 ? 203.754 223.139 220.379 1.00 118.30 585 GLN A C 1
ATOM 4069 O O . GLN A 1 588 ? 204.502 222.222 220.019 1.00 118.30 585 GLN A O 1
ATOM 4075 N N . HIS A 1 589 ? 202.714 223.564 219.665 1.00 125.49 586 HIS A N 1
ATOM 4076 C CA . HIS A 1 589 ? 202.360 223.003 218.362 1.00 125.49 586 HIS A CA 1
ATOM 4077 C C . HIS A 1 589 ? 202.143 221.493 218.436 1.00 125.49 586 HIS A C 1
ATOM 4078 O O . HIS A 1 589 ? 201.423 221.002 219.305 1.00 125.49 586 HIS A O 1
ATOM 4085 N N . ALA B 1 594 ? 230.191 190.895 206.405 1.00 101.83 591 ALA C N 1
ATOM 4086 C CA . ALA B 1 594 ? 228.860 190.931 207.000 1.00 101.83 591 ALA C CA 1
ATOM 4087 C C . ALA B 1 594 ? 228.153 192.243 206.676 1.00 101.83 591 ALA C C 1
ATOM 4088 O O . ALA B 1 594 ? 228.564 192.975 205.776 1.00 101.83 591 ALA C O 1
ATOM 4090 N N . VAL B 1 595 ? 227.086 192.533 207.416 1.00 93.53 592 VAL C N 1
ATOM 4091 C CA . VAL B 1 595 ? 226.298 193.746 207.234 1.00 93.53 592 VAL C CA 1
ATOM 4092 C C . VAL B 1 595 ? 226.316 194.532 208.538 1.00 93.53 592 VAL C C 1
ATOM 4093 O O . VAL B 1 595 ? 226.038 193.978 209.608 1.00 93.53 592 VAL C O 1
ATOM 4097 N N . ARG B 1 596 ? 226.652 195.815 208.446 1.00 81.05 593 ARG C N 1
ATOM 4098 C CA . ARG B 1 596 ? 226.692 196.679 209.613 1.00 81.05 593 ARG C CA 1
ATOM 4099 C C . ARG B 1 596 ? 225.282 197.082 210.035 1.00 81.05 593 ARG C C 1
ATOM 4100 O O . ARG B 1 596 ? 224.316 196.961 209.276 1.00 81.05 593 ARG C O 1
ATOM 4108 N N . GLY B 1 597 ? 225.173 197.565 211.263 1.00 79.83 594 GLY C N 1
ATOM 4109 C CA . GLY B 1 597 ? 223.926 198.070 211.796 1.00 79.83 594 GLY C CA 1
ATOM 4110 C C . GLY B 1 597 ? 223.327 197.141 212.840 1.00 79.83 594 GLY C C 1
ATOM 4111 O O . GLY B 1 597 ? 223.727 195.988 213.006 1.00 79.83 594 GLY C O 1
ATOM 4112 N N . ASN B 1 598 ? 222.341 197.682 213.551 1.00 80.31 595 ASN C N 1
ATOM 4113 C CA . ASN B 1 598 ? 221.610 196.962 214.588 1.00 80.31 595 ASN C CA 1
ATOM 4114 C C . ASN B 1 598 ? 220.177 196.764 214.108 1.00 80.31 595 ASN C C 1
ATOM 4115 O O . ASN B 1 598 ? 219.430 197.736 213.950 1.00 80.31 595 ASN C O 1
ATOM 4120 N N . MET B 1 599 ? 219.797 195.508 213.877 1.00 83.67 596 MET C N 1
ATOM 4121 C CA . MET B 1 599 ? 218.472 195.198 213.352 1.00 83.67 596 MET C CA 1
ATOM 4122 C C . MET B 1 599 ? 217.405 195.118 214.434 1.00 83.67 596 MET C C 1
ATOM 4123 O O . MET B 1 599 ? 216.228 195.373 214.150 1.00 83.67 596 MET C O 1
ATOM 4128 N N . ALA B 1 600 ? 217.782 194.771 215.665 1.00 80.50 597 ALA C N 1
ATOM 4129 C CA . ALA B 1 600 ? 216.806 194.624 216.738 1.00 80.50 597 ALA C CA 1
ATOM 4130 C C . ALA B 1 600 ? 216.322 195.957 217.289 1.00 80.50 597 ALA C C 1
ATOM 4131 O O . ALA B 1 600 ? 215.250 196.004 217.903 1.00 80.50 597 ALA C O 1
ATOM 4133 N N . ALA B 1 601 ? 217.080 197.038 217.089 1.00 77.98 598 ALA C N 1
ATOM 4134 C CA . ALA B 1 601 ? 216.682 198.332 217.634 1.00 77.98 598 ALA C CA 1
ATOM 4135 C C . ALA B 1 601 ? 215.452 198.890 216.930 1.00 77.98 598 ALA C C 1
ATOM 4136 O O . ALA B 1 601 ? 214.648 199.590 217.556 1.00 77.98 598 ALA C O 1
ATOM 4138 N N . ARG B 1 602 ? 215.293 198.600 215.637 1.00 77.93 599 ARG C N 1
ATOM 4139 C CA . ARG B 1 602 ? 214.162 199.135 214.887 1.00 77.93 599 ARG C CA 1
ATOM 4140 C C . ARG B 1 602 ? 212.836 198.589 215.404 1.00 77.93 599 ARG C C 1
ATOM 4141 O O . ARG B 1 602 ? 211.841 199.319 215.468 1.00 77.93 599 ARG C O 1
ATOM 4149 N N . ALA B 1 603 ? 212.803 197.310 215.779 1.00 75.35 600 ALA C N 1
ATOM 4150 C CA . ALA B 1 603 ? 211.564 196.669 216.200 1.00 75.35 600 ALA C CA 1
ATOM 4151 C C . ALA B 1 603 ? 211.139 197.044 217.614 1.00 75.35 600 ALA C C 1
ATOM 4152 O O . ALA B 1 603 ? 210.014 196.716 218.008 1.00 75.35 600 ALA C O 1
ATOM 4154 N N . ARG B 1 604 ? 211.994 197.715 218.382 1.00 72.51 601 ARG C N 1
ATOM 4155 C CA . ARG B 1 604 ? 211.693 198.066 219.763 1.00 72.51 601 ARG C CA 1
ATOM 4156 C C . ARG B 1 604 ? 211.234 199.510 219.922 1.00 72.51 601 ARG C C 1
ATOM 4157 O O . ARG B 1 604 ? 211.133 199.995 221.054 1.00 72.51 601 ARG C O 1
ATOM 4165 N N . GLY B 1 605 ? 210.955 200.206 218.823 1.00 71.72 602 GLY C N 1
ATOM 4166 C CA . GLY B 1 605 ? 210.509 201.587 218.912 1.00 71.72 602 GLY C CA 1
ATOM 4167 C C . GLY B 1 605 ? 209.038 201.681 219.292 1.00 71.72 602 GLY C C 1
ATOM 4168 O O . GLY B 1 605 ? 208.207 200.884 218.858 1.00 71.72 602 GLY C O 1
ATOM 4169 N N . LEU B 1 606 ? 208.724 202.678 220.115 1.00 74.38 603 LEU C N 1
ATOM 4170 C CA . LEU B 1 606 ? 207.361 202.933 220.564 1.00 74.38 603 LEU C CA 1
ATOM 4171 C C . LEU B 1 606 ? 206.749 204.016 219.685 1.00 74.38 603 LEU C C 1
ATOM 4172 O O . LEU B 1 606 ? 207.220 205.159 219.683 1.00 74.38 603 LEU C O 1
ATOM 4177 N N . GLY B 1 607 ? 205.704 203.658 218.944 1.00 83.18 604 GLY C N 1
ATOM 4178 C CA . GLY B 1 607 ? 205.111 204.572 217.988 1.00 83.18 604 GLY C CA 1
ATOM 4179 C C . GLY B 1 607 ? 204.063 205.508 218.555 1.00 83.18 604 GLY C C 1
ATOM 4180 O O . GLY B 1 607 ? 204.200 206.731 218.455 1.00 83.18 604 GLY C O 1
ATOM 4181 N N . ASN B 1 608 ? 203.014 204.951 219.156 1.00 86.62 605 ASN C N 1
ATOM 4182 C CA . ASN B 1 608 ? 201.907 205.759 219.647 1.00 86.62 605 ASN C CA 1
ATOM 4183 C C . ASN B 1 608 ? 201.331 205.122 220.902 1.00 86.62 605 ASN C C 1
ATOM 4184 O O . ASN B 1 608 ? 201.522 203.931 221.164 1.00 86.62 605 ASN C O 1
ATOM 4189 N N . ILE B 1 609 ? 200.616 205.937 221.677 1.00 82.68 606 ILE C N 1
ATOM 4190 C CA . ILE B 1 609 ? 199.983 205.505 222.915 1.00 82.68 606 ILE C CA 1
ATOM 4191 C C . ILE B 1 609 ? 198.509 205.887 222.867 1.00 82.68 606 ILE C C 1
ATOM 4192 O O . ILE B 1 609 ? 198.074 206.684 222.035 1.00 82.68 606 ILE C O 1
ATOM 4197 N N . SER B 1 610 ? 197.739 205.295 223.778 1.00 84.31 607 SER C N 1
ATOM 4198 C CA . SER B 1 610 ? 196.306 205.551 223.829 1.00 84.31 607 SER C CA 1
ATOM 4199 C C . SER B 1 610 ? 196.028 207.001 224.204 1.00 84.31 607 SER C C 1
ATOM 4200 O O . SER B 1 610 ? 196.740 207.600 225.015 1.00 84.31 607 SER C O 1
ATOM 4203 N N . GLY B 1 611 ? 194.981 207.564 223.606 1.00 82.20 608 GLY C N 1
ATOM 4204 C CA . GLY B 1 611 ? 194.593 208.937 223.848 1.00 82.20 608 GLY C CA 1
ATOM 4205 C C . GLY B 1 611 ? 193.747 209.177 225.075 1.00 82.20 608 GLY C C 1
ATOM 4206 O O . GLY B 1 611 ? 193.419 210.329 225.371 1.00 82.20 608 GLY C O 1
ATOM 4207 N N . ASN B 1 612 ? 193.378 208.124 225.805 1.00 80.58 609 ASN C N 1
ATOM 4208 C CA . ASN B 1 612 ? 192.563 208.277 227.003 1.00 80.58 609 ASN C CA 1
ATOM 4209 C C . ASN B 1 612 ? 193.361 208.745 228.211 1.00 80.58 609 ASN C C 1
ATOM 4210 O O . ASN B 1 612 ? 192.759 209.084 229.236 1.00 80.58 609 ASN C O 1
ATOM 4215 N N . ILE B 1 613 ? 194.694 208.772 228.121 1.00 75.86 610 ILE C N 1
ATOM 4216 C CA . ILE B 1 613 ? 195.521 209.220 229.240 1.00 75.86 610 ILE C CA 1
ATOM 4217 C C . ILE B 1 613 ? 195.542 210.733 229.383 1.00 75.86 610 ILE C C 1
ATOM 4218 O O . ILE B 1 613 ? 195.989 211.243 230.418 1.00 75.86 610 ILE C O 1
ATOM 4223 N N . TYR B 1 614 ? 195.059 211.466 228.385 1.00 78.94 611 TYR C N 1
ATOM 4224 C CA . TYR B 1 614 ? 195.083 212.921 228.396 1.00 78.94 611 TYR C CA 1
ATOM 4225 C C . TYR B 1 614 ? 193.757 213.467 228.908 1.00 78.94 611 TYR C C 1
ATOM 4226 O O . TYR B 1 614 ? 192.695 212.894 228.651 1.00 78.94 611 TYR C O 1
ATOM 4235 N N . ALA B 1 615 ? 193.830 214.579 229.637 1.00 87.47 612 ALA C N 1
ATOM 4236 C CA . ALA B 1 615 ? 192.637 215.175 230.222 1.00 87.47 612 ALA C CA 1
ATOM 4237 C C . ALA B 1 615 ? 191.764 215.798 229.139 1.00 87.47 612 ALA C C 1
ATOM 4238 O O . ALA B 1 615 ? 192.252 216.541 228.282 1.00 87.47 612 ALA C O 1
ATOM 4240 N N . ARG B 1 616 ? 190.470 215.493 229.182 1.00 100.26 613 ARG C N 1
ATOM 4241 C CA . ARG B 1 616 ? 189.536 216.043 228.211 1.00 100.26 613 ARG C CA 1
ATOM 4242 C C . ARG B 1 616 ? 189.286 217.520 228.486 1.00 100.26 613 ARG C C 1
ATOM 4243 O O . ARG B 1 616 ? 189.276 217.962 229.639 1.00 100.26 613 ARG C O 1
ATOM 4251 N N . SER B 1 617 ? 189.085 218.286 227.416 1.00 112.07 614 SER C N 1
ATOM 4252 C CA . SER B 1 617 ? 188.802 219.708 227.553 1.00 112.07 614 SER C CA 1
ATOM 4253 C C . SER B 1 617 ? 187.446 219.914 228.217 1.00 112.07 614 SER C C 1
ATOM 4254 O O . SER B 1 617 ? 186.469 219.238 227.879 1.00 112.07 614 SER C O 1
ATOM 4257 N N . ASP B 1 618 ? 187.393 220.851 229.161 1.00 118.40 615 ASP C N 1
ATOM 4258 C CA . ASP B 1 618 ? 186.174 221.166 229.905 1.00 118.40 615 ASP C CA 1
ATOM 4259 C C . ASP B 1 618 ? 185.595 219.930 230.588 1.00 118.40 615 ASP C C 1
ATOM 4260 O O . ASP B 1 618 ? 186.313 219.182 231.252 1.00 118.40 615 ASP C O 1
ATOM 4265 N N . THR C 1 48 ? 193.962 214.475 249.804 1.00 98.36 45 THR B N 1
ATOM 4266 C CA . THR C 1 48 ? 194.730 213.251 249.996 1.00 98.36 45 THR B CA 1
ATOM 4267 C C . THR C 1 48 ? 196.212 213.491 249.729 1.00 98.36 45 THR B C 1
ATOM 4268 O O . THR C 1 48 ? 197.068 213.102 250.524 1.00 98.36 45 THR B O 1
ATOM 4272 N N . MET C 1 49 ? 196.507 214.134 248.598 1.00 95.46 46 MET B N 1
ATOM 4273 C CA . MET C 1 49 ? 197.889 214.428 248.239 1.00 95.46 46 MET B CA 1
ATOM 4274 C C . MET C 1 49 ? 198.505 215.505 249.123 1.00 95.46 46 MET B C 1
ATOM 4275 O O . MET C 1 49 ? 199.735 215.607 249.186 1.00 95.46 46 MET B O 1
ATOM 4280 N N . ARG C 1 50 ? 197.681 216.310 249.799 1.00 97.85 47 ARG B N 1
ATOM 4281 C CA . ARG C 1 50 ? 198.207 217.392 250.626 1.00 97.85 47 ARG B CA 1
ATOM 4282 C C . ARG C 1 50 ? 199.001 216.868 251.816 1.00 97.85 47 ARG B C 1
ATOM 4283 O O . ARG C 1 50 ? 200.044 217.435 252.162 1.00 97.85 47 ARG B O 1
ATOM 4291 N N . THR C 1 51 ? 198.529 215.798 252.456 1.00 97.79 48 THR B N 1
ATOM 4292 C CA . THR C 1 51 ? 199.175 215.238 253.637 1.00 97.79 48 THR B CA 1
ATOM 4293 C C . THR C 1 51 ? 199.876 213.917 253.334 1.00 97.79 48 THR B C 1
ATOM 4294 O O . THR C 1 51 ? 199.897 213.013 254.172 1.00 97.79 48 THR B O 1
ATOM 4298 N N . ILE C 1 52 ? 200.453 213.793 252.137 1.00 95.06 49 ILE B N 1
ATOM 4299 C CA . ILE C 1 52 ? 201.153 212.563 251.775 1.00 95.06 49 ILE B CA 1
ATOM 4300 C C . ILE C 1 52 ? 202.408 212.390 252.623 1.00 95.06 49 ILE B C 1
ATOM 4301 O O . ILE C 1 52 ? 202.819 211.264 252.927 1.00 95.06 49 ILE B O 1
ATOM 4306 N N . ASN C 1 53 ? 203.035 213.500 253.023 1.00 91.76 50 ASN B N 1
ATOM 4307 C CA . ASN C 1 53 ? 204.227 213.409 253.860 1.00 91.76 50 ASN B CA 1
ATOM 4308 C C . ASN C 1 53 ? 203.888 212.877 255.247 1.00 91.76 50 ASN B C 1
ATOM 4309 O O . ASN C 1 53 ? 204.738 212.277 255.914 1.00 91.76 50 ASN B O 1
ATOM 4314 N N . ARG C 1 54 ? 202.652 213.091 255.701 1.00 94.89 51 ARG B N 1
ATOM 4315 C CA . ARG C 1 54 ? 202.230 212.518 256.975 1.00 94.89 51 ARG B CA 1
ATOM 4316 C C . ARG C 1 54 ? 201.981 211.020 256.852 1.00 94.89 51 ARG B C 1
ATOM 4317 O O . ARG C 1 54 ? 202.336 210.250 257.752 1.00 94.89 51 ARG B O 1
ATOM 4325 N N . THR C 1 55 ? 201.367 210.588 255.749 1.00 93.47 52 THR B N 1
ATOM 4326 C CA . THR C 1 55 ? 201.094 209.168 255.553 1.00 93.47 52 THR B CA 1
ATOM 4327 C C . THR C 1 55 ? 202.384 208.389 255.321 1.00 93.47 52 THR B C 1
ATOM 4328 O O . THR C 1 55 ? 202.624 207.355 255.955 1.00 93.47 52 THR B O 1
ATOM 4332 N N . LEU C 1 56 ? 203.230 208.875 254.415 1.00 89.94 53 LEU B N 1
ATOM 4333 C CA . LEU C 1 56 ? 204.522 208.255 254.123 1.00 89.94 53 LEU B CA 1
ATOM 4334 C C . LEU C 1 56 ? 205.603 209.200 254.637 1.00 89.94 53 LEU B C 1
ATOM 4335 O O . LEU C 1 56 ? 206.094 210.067 253.914 1.00 89.94 53 LEU B O 1
ATOM 4340 N N . SER C 1 57 ? 205.975 209.025 255.900 1.00 85.12 54 SER B N 1
ATOM 4341 C CA . SER C 1 57 ? 206.886 209.933 256.578 1.00 85.12 54 SER B CA 1
ATOM 4342 C C . SER C 1 57 ? 208.296 209.356 256.646 1.00 85.12 54 SER B C 1
ATOM 4343 O O . SER C 1 57 ? 208.509 208.146 256.542 1.00 85.12 54 SER B O 1
ATOM 4346 N N . ARG C 1 58 ? 209.262 210.255 256.822 1.00 78.62 55 ARG B N 1
ATOM 43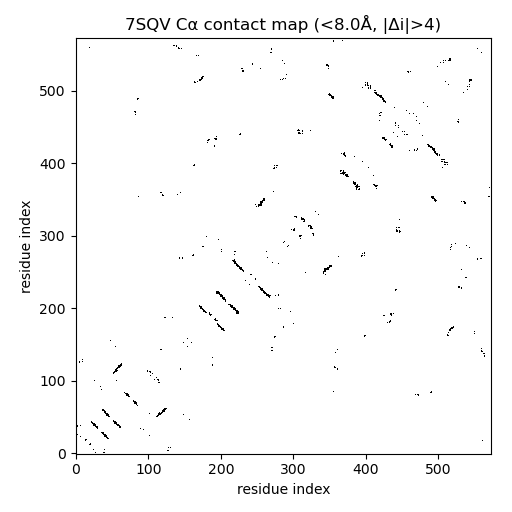47 C CA . ARG C 1 58 ? 210.657 209.896 257.023 1.00 78.62 55 ARG B CA 1
ATOM 4348 C C . ARG C 1 58 ? 211.215 210.708 258.183 1.00 78.62 55 ARG B C 1
ATOM 4349 O O . ARG C 1 58 ? 210.743 211.811 258.473 1.00 78.62 55 ARG B O 1
ATOM 4357 N N . ARG C 1 59 ? 212.228 210.148 258.847 1.00 82.90 56 ARG B N 1
ATOM 4358 C CA . ARG C 1 59 ? 212.756 210.778 260.053 1.00 82.90 56 ARG B CA 1
ATOM 4359 C C . ARG C 1 59 ? 213.543 212.043 259.729 1.00 82.90 56 ARG B C 1
ATOM 4360 O O . ARG C 1 59 ? 213.440 213.043 260.449 1.00 82.90 56 ARG B O 1
ATOM 4368 N N . ILE C 1 60 ? 214.329 212.023 258.656 1.00 83.71 57 ILE B N 1
ATOM 4369 C CA . ILE C 1 60 ? 215.164 213.153 258.263 1.00 83.71 57 ILE B CA 1
ATOM 4370 C C . ILE C 1 60 ? 214.638 213.705 256.946 1.00 83.71 57 ILE B C 1
ATOM 4371 O O . ILE C 1 60 ? 214.476 212.959 255.972 1.00 83.71 57 ILE B O 1
ATOM 4376 N N . SER C 1 61 ? 214.375 215.010 256.916 1.00 95.20 58 SER B N 1
ATOM 4377 C CA . SER C 1 61 ? 213.837 215.680 255.743 1.00 95.20 58 SER B CA 1
ATOM 4378 C C . SER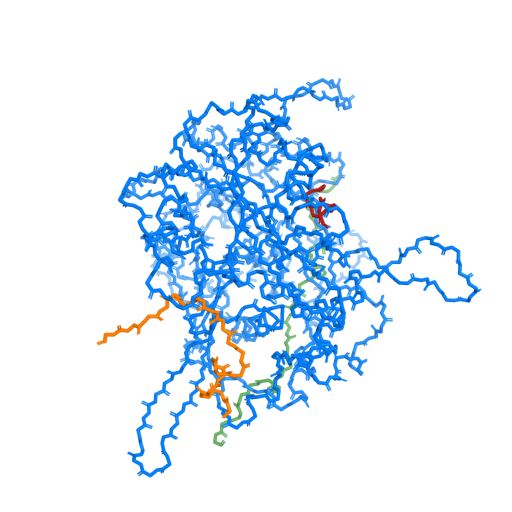 C 1 61 ? 214.868 216.644 255.171 1.00 95.20 58 SER B C 1
ATOM 4379 O O . SER C 1 61 ? 215.602 217.306 255.911 1.00 95.20 58 SER B O 1
ATOM 4382 N N . ARG C 1 62 ? 214.916 216.714 253.839 1.00 98.69 59 ARG B N 1
ATOM 4383 C CA . ARG C 1 62 ? 215.880 217.588 253.177 1.00 98.69 59 ARG B CA 1
ATOM 4384 C C . ARG C 1 62 ? 215.474 219.052 253.288 1.00 98.69 59 ARG B C 1
ATOM 4385 O O . ARG C 1 62 ? 216.326 219.924 253.496 1.00 98.69 59 ARG B O 1
ATOM 4393 N N . ASN C 1 63 ? 214.184 219.343 253.153 1.00 108.42 60 ASN B N 1
ATOM 4394 C CA . ASN C 1 63 ? 213.682 220.709 253.169 1.00 108.42 60 ASN B CA 1
ATOM 4395 C C . ASN C 1 63 ? 213.103 221.044 254.538 1.00 108.42 60 ASN B C 1
ATOM 4396 O O . ASN C 1 63 ? 212.410 220.225 255.149 1.00 108.42 60 ASN B O 1
ATOM 4401 N N . THR C 1 64 ? 213.392 222.251 255.012 1.00 118.17 61 THR B N 1
ATOM 4402 C CA . THR C 1 64 ? 212.920 222.722 256.309 1.00 118.17 61 THR B CA 1
ATOM 4403 C C . THR C 1 64 ? 212.082 223.986 256.221 1.00 118.17 61 THR B C 1
ATOM 4404 O O . THR C 1 64 ? 211.086 224.109 256.939 1.00 118.17 61 THR B O 1
ATOM 4408 N N . GLY C 1 65 ? 212.454 224.930 255.362 1.00 121.43 62 GLY B N 1
ATOM 4409 C CA . GLY C 1 65 ? 211.725 226.172 255.223 1.00 121.43 62 GLY B CA 1
ATOM 4410 C C . GLY C 1 65 ? 212.172 227.231 256.216 1.00 121.43 62 GLY B C 1
ATOM 4411 O O . GLY C 1 65 ? 212.984 226.998 257.114 1.00 121.43 62 GLY B O 1
ATOM 4412 N N . SER C 1 66 ? 211.620 228.427 256.040 1.00 118.61 63 SER B N 1
ATOM 4413 C CA . SER C 1 66 ? 211.945 229.555 256.906 1.00 118.61 63 SER B CA 1
ATOM 4414 C C . SER C 1 66 ? 211.043 229.582 258.135 1.00 118.61 63 SER B C 1
ATOM 4415 O O . SER C 1 66 ? 210.941 230.601 258.818 1.00 118.61 63 SER B O 1
ATOM 4418 N N . GLY D 1 629 ? 227.867 191.762 238.425 1.00 107.12 626 GLY D N 1
ATOM 4419 C CA . GLY D 1 629 ? 228.241 191.268 239.737 1.00 107.12 626 GLY D CA 1
ATOM 4420 C C . GLY D 1 629 ? 227.825 192.192 240.865 1.00 107.12 626 GLY D C 1
ATOM 4421 O O . GLY D 1 629 ? 227.510 191.741 241.966 1.00 107.12 626 GLY D O 1
ATOM 4422 N N . ALA D 1 630 ? 227.829 193.498 240.586 1.00 103.01 627 ALA D N 1
ATOM 4423 C CA . ALA D 1 630 ? 227.436 194.471 241.600 1.00 103.01 627 ALA D CA 1
ATOM 4424 C C . ALA D 1 630 ? 225.948 194.378 241.909 1.00 103.01 627 ALA D C 1
ATOM 4425 O O . ALA D 1 630 ? 225.525 194.623 243.045 1.00 103.01 627 ALA D O 1
ATOM 4427 N N . PHE D 1 631 ? 225.135 194.031 240.908 1.00 96.19 628 PHE D N 1
ATOM 4428 C CA . PHE D 1 631 ? 223.696 193.930 241.124 1.00 96.19 628 PHE D CA 1
ATOM 4429 C C . PHE D 1 631 ? 223.356 192.773 242.055 1.00 96.19 628 PHE D C 1
ATOM 4430 O O . PHE D 1 631 ? 222.376 192.837 242.806 1.00 96.19 628 PHE D O 1
ATOM 4438 N N . ASN D 1 632 ? 224.153 191.706 242.019 1.00 101.53 629 ASN D N 1
ATOM 4439 C CA . ASN D 1 632 ? 223.956 190.546 242.876 1.00 101.53 629 ASN D CA 1
ATOM 4440 C C . ASN D 1 632 ? 224.879 190.549 244.088 1.00 101.53 629 ASN D C 1
ATOM 4441 O O . ASN D 1 632 ? 224.989 189.527 244.772 1.00 101.53 629 ASN D O 1
ATOM 4446 N N . LEU D 1 633 ? 225.551 191.671 244.360 1.00 96.97 630 LEU D N 1
ATOM 4447 C CA . LEU D 1 633 ? 226.489 191.725 245.477 1.00 96.97 630 LEU D CA 1
ATOM 4448 C C . LEU D 1 633 ? 225.785 191.507 246.811 1.00 96.97 630 LEU D C 1
ATOM 4449 O O . LEU D 1 633 ? 226.277 190.763 247.667 1.00 96.97 630 LEU D O 1
ATOM 4454 N N . PHE D 1 634 ? 224.634 192.142 247.006 1.00 90.37 631 PHE D N 1
ATOM 4455 C CA . PHE D 1 634 ? 223.897 192.015 248.259 1.00 90.37 631 PHE D CA 1
ATOM 4456 C C . PHE D 1 634 ? 222.402 191.846 248.009 1.00 90.37 631 PHE D C 1
ATOM 4457 O O . PHE D 1 634 ? 221.718 191.128 248.738 1.00 90.37 631 PHE D O 1
#